Protein AF-A0A7V6PY93-F1 (afdb_monomer_lite)

Radius of gyration: 34.02 Å; chains: 1; bounding box: 95×80×94 Å

Secondary structure (DSSP, 8-state):
------HHHHHHHHHHHHHHHHHHHHHHHHHHHHHHHHTS-HHHHHTT--SSS-SS---HHHHHHHHSSHHHHHHHHHHHHHHHHHHHHHHHHHHHHHHHH-S--TTHHHHHHHHHHHHH----HHHHHHHHHHTT-TTSTHHHHSTTS--HHHHHHHHHHHHTS-THHHHHHHHTT--HHHHIIIIIHHHTHHHHHHHHHHHHHHHHT--HHHHHH---GGG--HHHHHHHHHHHHHHHHHHHHTT--THHHHHHHTSSS-TT-S-EEEEEHHHHHHHTPPPPSBHHHHHHHHHHHHHTT--S--EEESS-TTHHHHHHTT--SSEEEETTTTEEEEGGGSHHHHHHHHHHHHHHHTT-B-TTGGG--HHHHHHHHHTT--SEEEE-TT-HHHHHHHHHHH-TT--EEE-SS--BS-TTSPP---TT--EEEEE----TT--HHHHHHHHHHHHHHTSHHHHHHHHH-SBTTTEEEETTEEEE-TTSB-TT-TTS-SB------EETTEE-EEEEE-S--------S-------------

Foldseek 3Di:
DPPDPDPVSVVVVVVVVVVVVVVCCVVVQVVLQVVQLQQEDPVCVVVVVGGNHHHHGDCVSVCVQVVFPQQVLQAVLLVCLLVVLLVLLLVVLLVLLQLLLDPPNPPSVVVLCVLVVCVPDPPDDVVLLVVCVVVVNFQHSCLLRVVPSYHSVLSVQSNVVNNPDDPVQVVVVVVVVDDPVRCSPPPVVVVCVVSSVVSSVVSSVVSSQDQPSCVRRHDDSSSHHNNVVVCVQVVLVVVQVVCVVVVNPNLLSLLSNVPDGDPDDKKWKKFQPVLCVVQVHADDQELVSVVVVLVSSVVVVVAQAEEAEQPDGLQLLQLQLQAGCAWAQFPVVRFIDGRCPDPSVVVSVVSVVVCQVSSNHDVCRVVDDNVNVLVCVLVVRYGMYIDIRSPPVVVVVSCVVRPVPGRMDIHPHRYHNDPPDDRGDGSFDWDKDKDDDDDPPDDPVVVVVVVVLVVCCSDPQVRCCRPQNDAVPQFHQDPNATAGDPVFADPPDPVRRDGDDDDFDDDPPDGTDIDIDGSDDDDDDPPDDDDDDDDDDDDDD

Structure (mmCIF, N/CA/C/O backbone):
data_AF-A0A7V6PY93-F1
#
_entry.id   AF-A0A7V6PY93-F1
#
loop_
_atom_site.group_PDB
_atom_site.id
_atom_site.type_symbol
_atom_site.label_atom_id
_atom_site.label_alt_id
_atom_site.label_comp_id
_atom_site.label_asym_id
_atom_site.label_entity_id
_atom_site.label_seq_id
_atom_site.pdbx_PDB_ins_code
_atom_site.Cartn_x
_atom_site.Cartn_y
_atom_site.Cartn_z
_atom_site.occupancy
_atom_site.B_iso_or_equiv
_atom_site.auth_seq_id
_atom_site.auth_comp_id
_atom_site.auth_asym_id
_atom_site.auth_atom_id
_atom_site.pdbx_PDB_model_num
ATOM 1 N N . MET A 1 1 ? -24.677 34.183 20.503 1.00 45.94 1 MET A N 1
ATOM 2 C CA . MET A 1 1 ? -23.270 34.637 20.539 1.00 45.94 1 MET A CA 1
ATOM 3 C C . MET A 1 1 ? -23.256 36.148 20.402 1.00 45.94 1 MET A C 1
ATOM 5 O O . MET A 1 1 ? -23.600 36.647 19.339 1.00 45.94 1 MET A O 1
ATOM 9 N N . VAL A 1 2 ? -22.937 36.872 21.474 1.00 51.78 2 VAL A N 1
ATOM 10 C CA . VAL A 1 2 ? -22.655 38.314 21.397 1.00 51.78 2 VAL A CA 1
ATOM 11 C C . VAL A 1 2 ? -21.281 38.440 20.738 1.00 51.78 2 VAL A C 1
ATOM 13 O O . VAL A 1 2 ? -20.317 37.895 21.267 1.00 51.78 2 VAL A O 1
ATOM 16 N N . LYS A 1 3 ? -21.191 39.050 19.550 1.00 62.50 3 LYS A N 1
ATOM 17 C CA . LYS A 1 3 ? -19.891 39.337 18.926 1.00 62.50 3 LYS A CA 1
ATOM 18 C C . LYS A 1 3 ? -19.260 40.482 19.707 1.00 62.50 3 LYS A C 1
ATOM 20 O O . LYS A 1 3 ? -19.774 41.596 19.660 1.00 62.50 3 LYS A O 1
ATOM 25 N N . ASP A 1 4 ? -18.190 40.196 20.436 1.00 71.88 4 ASP A N 1
ATOM 26 C CA . ASP A 1 4 ? -17.356 41.240 21.017 1.00 71.88 4 ASP A CA 1
ATOM 27 C C . ASP A 1 4 ? -16.730 42.044 19.865 1.00 71.88 4 ASP A C 1
ATOM 29 O O . ASP A 1 4 ? -16.064 41.499 18.988 1.00 71.88 4 ASP A O 1
ATOM 33 N N . THR A 1 5 ? -17.031 43.340 19.797 1.00 77.44 5 THR A N 1
ATOM 34 C CA . THR A 1 5 ? -16.549 44.231 18.731 1.00 77.44 5 THR A CA 1
ATOM 35 C C . THR A 1 5 ? -15.319 45.036 19.145 1.00 77.44 5 THR A C 1
ATOM 37 O O . THR A 1 5 ? -14.943 45.971 18.429 1.00 77.44 5 THR A O 1
ATOM 40 N N . SER A 1 6 ? -14.706 44.713 20.290 1.00 87.44 6 SER A N 1
ATOM 41 C CA . SER A 1 6 ? -13.503 45.384 20.778 1.00 87.44 6 SER A CA 1
ATOM 42 C C . SER A 1 6 ? -12.348 45.297 19.769 1.00 87.44 6 SER A C 1
ATOM 44 O O . SER A 1 6 ? -12.213 44.339 19.005 1.00 87.44 6 SER A O 1
ATOM 46 N N . LEU A 1 7 ? -11.489 46.325 19.749 1.00 83.88 7 LEU A N 1
ATOM 47 C CA . LEU A 1 7 ? -10.311 46.363 18.872 1.00 83.88 7 LEU A CA 1
ATOM 48 C C . LEU A 1 7 ? -9.374 45.171 19.142 1.00 83.88 7 LEU A C 1
ATOM 50 O O . LEU A 1 7 ? -8.822 44.600 18.208 1.00 83.88 7 LEU A O 1
ATOM 54 N N . SER A 1 8 ? -9.272 44.762 20.412 1.00 85.94 8 SER A N 1
ATOM 55 C CA . SER A 1 8 ? -8.536 43.570 20.845 1.00 85.94 8 SER A CA 1
ATOM 56 C C . SER A 1 8 ? -9.102 42.290 20.219 1.00 85.94 8 SER A C 1
ATOM 58 O O . SER A 1 8 ? -8.346 41.525 19.623 1.00 85.94 8 SER A O 1
ATOM 60 N N . SER A 1 9 ? -10.431 42.099 20.252 1.00 89.25 9 SER A N 1
ATOM 61 C CA . SER A 1 9 ? -11.083 40.944 19.616 1.00 89.25 9 SER A CA 1
ATOM 62 C C . SER A 1 9 ? -10.816 40.901 18.113 1.00 89.25 9 SER A C 1
ATOM 64 O O . SER A 1 9 ? -10.499 39.847 17.579 1.00 89.25 9 SER A O 1
ATOM 66 N N . LYS A 1 10 ? -10.866 42.049 17.423 1.00 88.88 10 LYS A N 1
ATOM 67 C CA . LYS A 1 10 ? -10.589 42.113 15.978 1.00 88.88 10 LYS A CA 1
ATOM 68 C C . LYS A 1 10 ? -9.137 41.769 15.640 1.00 88.88 10 LYS A C 1
ATOM 70 O O . LYS A 1 10 ? -8.898 41.083 14.653 1.00 88.88 10 LYS A O 1
ATOM 75 N N . ILE A 1 11 ? -8.173 42.240 16.435 1.00 91.94 11 ILE A N 1
ATOM 76 C CA . ILE A 1 11 ? -6.748 41.919 16.244 1.00 91.94 11 ILE A CA 1
ATOM 77 C C . ILE A 1 11 ? -6.501 40.426 16.483 1.00 91.94 11 ILE A C 1
ATOM 79 O O . ILE A 1 11 ? -5.803 39.791 15.693 1.00 91.94 11 ILE A O 1
ATOM 83 N N . LEU A 1 12 ? -7.100 39.860 17.535 1.00 93.69 12 LEU A N 1
ATOM 84 C CA . LEU A 1 12 ? -7.006 38.435 17.834 1.00 93.69 12 LEU A CA 1
ATOM 85 C C . LEU A 1 12 ? -7.638 37.586 16.726 1.00 93.69 12 LEU A C 1
ATOM 87 O O . LEU A 1 12 ? -7.011 36.636 16.268 1.00 93.69 12 LEU A O 1
ATOM 91 N N . ASP A 1 13 ? -8.818 37.965 16.234 1.00 93.00 13 ASP A N 1
ATOM 92 C CA . ASP A 1 13 ? -9.470 37.296 15.107 1.00 93.00 13 ASP A CA 1
ATOM 93 C C . ASP A 1 13 ? -8.585 37.332 13.855 1.00 93.00 13 ASP A C 1
ATOM 95 O O . ASP A 1 13 ? -8.360 36.297 13.233 1.00 93.00 13 ASP A O 1
ATOM 99 N N . ILE A 1 14 ? -8.023 38.496 13.501 1.00 94.94 14 ILE A N 1
ATOM 100 C CA . ILE A 1 14 ? -7.100 38.625 12.360 1.00 94.94 14 ILE A CA 1
ATOM 101 C C . ILE A 1 14 ? -5.890 37.706 12.539 1.00 94.94 14 ILE A C 1
ATOM 103 O O . ILE A 1 14 ? -5.515 37.009 11.596 1.00 94.94 14 ILE A O 1
ATOM 107 N N . PHE A 1 15 ? -5.294 37.667 13.732 1.00 96.25 15 PHE A N 1
ATOM 108 C CA . PHE A 1 15 ? -4.162 36.791 14.022 1.00 96.25 15 PHE A CA 1
ATOM 109 C C . PHE A 1 15 ? -4.535 35.307 13.886 1.00 96.25 15 PHE A C 1
ATOM 111 O O . PHE A 1 15 ? -3.805 34.549 13.243 1.00 96.25 15 PHE A O 1
ATOM 118 N N . VAL A 1 16 ? -5.685 34.894 14.428 1.00 96.31 16 VAL A N 1
ATOM 119 C CA . VAL A 1 16 ? -6.188 33.515 14.337 1.00 96.31 16 VAL A CA 1
ATOM 120 C C . VAL A 1 16 ? -6.474 33.139 12.885 1.00 96.31 16 VAL A C 1
ATOM 122 O O . VAL A 1 16 ? -5.961 32.126 12.417 1.00 96.31 16 VAL A O 1
ATOM 125 N N . TYR A 1 17 ? -7.218 33.958 12.137 1.00 96.56 17 TYR A N 1
ATOM 126 C CA . TYR A 1 17 ? -7.519 33.682 10.729 1.00 96.56 17 TYR A CA 1
ATOM 127 C C . TYR A 1 17 ? -6.259 33.652 9.865 1.00 96.56 17 TYR A C 1
ATOM 129 O O . TYR A 1 17 ? -6.126 32.770 9.021 1.00 96.56 17 TYR A O 1
ATOM 137 N N . THR A 1 18 ? -5.308 34.560 10.100 1.00 96.94 18 THR A N 1
ATOM 138 C CA . THR A 1 18 ? -4.026 34.566 9.381 1.00 96.94 18 THR A CA 1
ATOM 139 C C . THR A 1 18 ? -3.229 33.300 9.685 1.00 96.94 18 THR A C 1
ATOM 141 O O . THR A 1 18 ? -2.736 32.650 8.767 1.00 96.94 18 THR A O 1
ATOM 144 N N . SER A 1 19 ? -3.162 32.892 10.954 1.00 96.69 19 SER A N 1
ATOM 145 C CA . SER A 1 19 ? -2.477 31.660 11.361 1.00 96.69 19 SER A CA 1
ATOM 146 C C . SER A 1 19 ? -3.126 30.420 10.740 1.00 96.69 19 SER A C 1
ATOM 148 O O . SER A 1 19 ? -2.428 29.560 10.209 1.00 96.69 19 SER A O 1
ATOM 150 N N . LEU A 1 20 ? -4.461 30.347 10.735 1.00 97.12 20 LEU A N 1
ATOM 151 C CA . LEU A 1 20 ? -5.207 29.258 10.098 1.00 97.12 20 LEU A CA 1
ATOM 152 C C . LEU A 1 20 ? -4.990 29.220 8.579 1.00 97.12 20 LEU A C 1
ATOM 154 O O . LEU A 1 20 ? -4.827 28.135 8.026 1.00 97.12 20 LEU A O 1
ATOM 158 N N . LEU A 1 21 ? -4.936 30.375 7.908 1.00 96.75 21 LEU A N 1
ATOM 159 C CA . LEU A 1 21 ? -4.633 30.462 6.474 1.00 96.75 21 LEU A CA 1
ATOM 160 C C . LEU A 1 21 ? -3.207 30.005 6.155 1.00 96.75 21 LEU A C 1
ATOM 162 O O . LEU A 1 21 ? -3.002 29.311 5.163 1.00 96.75 21 LEU A O 1
ATOM 166 N N . ILE A 1 22 ? -2.232 30.347 7.000 1.00 97.00 22 ILE A N 1
ATOM 167 C CA . ILE A 1 22 ? -0.847 29.884 6.844 1.00 97.00 22 ILE A CA 1
ATOM 168 C C . ILE A 1 22 ? -0.775 28.363 7.016 1.00 97.00 22 ILE A C 1
ATOM 170 O O . ILE A 1 22 ? -0.180 27.684 6.183 1.00 97.00 22 ILE A O 1
ATOM 174 N N . ILE A 1 23 ? -1.418 27.812 8.049 1.00 96.81 23 ILE A N 1
ATOM 175 C CA . ILE A 1 23 ? -1.474 26.358 8.273 1.00 96.81 23 ILE A CA 1
ATOM 176 C C . ILE A 1 23 ? -2.154 25.656 7.089 1.00 96.81 23 ILE A C 1
ATOM 178 O O . ILE A 1 23 ? -1.665 24.631 6.608 1.00 96.81 23 ILE A O 1
ATOM 182 N N . LEU A 1 24 ? -3.249 26.221 6.575 1.00 96.06 24 LEU A N 1
ATOM 183 C CA . LEU A 1 24 ? -3.924 25.712 5.385 1.00 96.06 24 LEU A CA 1
ATOM 184 C C . LEU A 1 24 ? -2.994 25.726 4.166 1.00 96.06 24 LEU A C 1
ATOM 186 O O . LEU A 1 24 ? -2.913 24.732 3.456 1.00 96.06 24 LEU A O 1
ATOM 190 N N . ALA A 1 25 ? -2.257 26.813 3.936 1.00 94.38 25 ALA A N 1
ATOM 191 C CA . ALA A 1 25 ? -1.316 26.895 2.824 1.00 94.38 25 ALA A CA 1
ATOM 192 C C . ALA A 1 25 ? -0.202 25.841 2.945 1.00 94.38 25 ALA A C 1
ATOM 194 O O . ALA A 1 25 ? 0.047 25.103 1.996 1.00 94.38 25 ALA A O 1
ATOM 195 N N . ILE A 1 26 ? 0.421 25.708 4.120 1.00 95.12 26 ILE A N 1
ATOM 196 C CA . ILE A 1 26 ? 1.507 24.740 4.355 1.00 95.12 26 ILE A CA 1
ATOM 197 C C . ILE A 1 26 ? 1.035 23.296 4.130 1.00 95.12 26 ILE A C 1
ATOM 199 O O . ILE A 1 26 ? 1.791 22.476 3.616 1.00 95.12 26 ILE A O 1
ATOM 203 N N . THR A 1 27 ? -0.210 22.982 4.490 1.00 93.75 27 THR A N 1
ATOM 204 C CA . THR A 1 27 ? -0.775 21.632 4.332 1.00 93.75 27 THR A CA 1
ATOM 205 C C . THR A 1 27 ? -1.294 21.357 2.921 1.00 93.75 27 THR A C 1
ATOM 207 O O . THR A 1 27 ? -1.172 20.235 2.435 1.00 93.75 27 THR A O 1
ATOM 210 N N . LEU A 1 28 ? -1.845 22.363 2.237 1.00 93.44 28 LEU A N 1
ATOM 211 C CA . LEU A 1 28 ? -2.463 22.201 0.921 1.00 93.44 28 LEU A CA 1
ATOM 212 C C . LEU A 1 28 ? -1.450 22.262 -0.229 1.00 93.44 28 LEU A C 1
ATOM 214 O O . LEU A 1 28 ? -1.612 21.551 -1.220 1.00 93.44 28 LEU A O 1
ATOM 218 N N . LEU A 1 29 ? -0.402 23.085 -0.116 1.00 91.50 29 LEU A N 1
ATOM 219 C CA . LEU A 1 29 ? 0.577 23.281 -1.192 1.00 91.50 29 LEU A CA 1
ATOM 220 C C . LEU A 1 29 ? 1.294 21.985 -1.620 1.00 91.50 29 LEU A C 1
ATOM 222 O O . LEU A 1 29 ? 1.376 21.755 -2.828 1.00 91.50 29 LEU A O 1
ATOM 226 N N . PRO A 1 30 ? 1.749 21.098 -0.709 1.00 90.81 30 PRO A N 1
ATOM 227 C CA . PRO A 1 30 ? 2.330 19.814 -1.105 1.00 90.81 30 PRO A CA 1
ATOM 228 C C . PRO A 1 30 ? 1.336 18.926 -1.864 1.00 90.81 30 PRO A C 1
ATOM 230 O O . PRO A 1 30 ? 1.702 18.287 -2.845 1.00 90.81 30 PRO A O 1
ATOM 233 N N . ILE A 1 31 ? 0.059 18.931 -1.466 1.00 91.44 31 ILE A N 1
ATOM 234 C CA . ILE A 1 31 ? -0.995 18.150 -2.132 1.00 91.44 31 ILE A CA 1
ATOM 235 C C . ILE A 1 31 ? -1.230 18.677 -3.553 1.00 91.44 31 ILE A C 1
ATOM 237 O O . ILE A 1 31 ? -1.321 17.897 -4.500 1.00 91.44 31 ILE A O 1
ATOM 241 N N . LEU A 1 32 ? -1.285 20.003 -3.721 1.00 91.88 32 LEU A N 1
ATOM 242 C CA . LEU A 1 32 ? -1.412 20.641 -5.035 1.00 91.88 32 LEU A CA 1
ATOM 243 C C . LEU A 1 32 ? -0.213 20.345 -5.941 1.00 91.88 32 LEU A C 1
ATOM 245 O O . LEU A 1 32 ? -0.394 20.136 -7.141 1.00 91.88 32 LEU A O 1
ATOM 249 N N . ASN A 1 33 ? 0.997 20.298 -5.382 1.00 90.19 33 ASN A N 1
ATOM 250 C CA . ASN A 1 33 ? 2.201 19.948 -6.126 1.00 90.19 33 ASN A CA 1
ATOM 251 C C . ASN A 1 33 ? 2.159 18.491 -6.612 1.00 90.19 33 ASN A C 1
ATOM 253 O O . ASN A 1 33 ? 2.336 18.258 -7.804 1.00 90.19 33 ASN A O 1
ATOM 257 N N . VAL A 1 34 ? 1.810 17.533 -5.746 1.00 88.94 34 VAL A N 1
ATOM 258 C CA . VAL A 1 34 ? 1.653 16.120 -6.141 1.00 88.94 34 VAL A CA 1
ATOM 259 C C . VAL A 1 34 ? 0.584 15.961 -7.227 1.00 88.94 34 VAL A C 1
ATOM 261 O O . VAL A 1 34 ? 0.808 15.267 -8.219 1.00 88.94 34 VAL A O 1
ATOM 264 N N . MET A 1 35 ? -0.554 16.654 -7.104 1.00 90.38 35 MET A N 1
ATOM 265 C CA . MET A 1 35 ? -1.579 16.652 -8.154 1.00 90.38 35 MET A CA 1
ATOM 266 C C . MET A 1 35 ? -1.061 17.255 -9.466 1.00 90.38 35 MET A C 1
ATOM 268 O O . MET A 1 35 ? -1.315 16.704 -10.535 1.00 90.38 35 MET A O 1
ATOM 272 N N . SER A 1 36 ? -0.297 18.345 -9.400 1.00 90.44 36 SER A N 1
ATOM 273 C CA . SER A 1 36 ? 0.290 18.978 -10.587 1.00 90.44 36 SER A CA 1
ATOM 274 C C . SER A 1 36 ? 1.295 18.062 -11.279 1.00 90.44 36 SER A C 1
ATOM 276 O O . SER A 1 36 ? 1.247 17.936 -12.500 1.00 90.44 36 SER A O 1
ATOM 278 N N . ILE A 1 37 ? 2.151 17.374 -10.518 1.00 86.25 37 ILE A N 1
ATOM 279 C CA . ILE A 1 37 ? 3.098 16.375 -11.034 1.00 86.25 37 ILE A CA 1
ATOM 280 C C . ILE A 1 37 ? 2.340 15.239 -11.720 1.00 86.25 37 ILE A C 1
ATOM 282 O O . ILE A 1 37 ? 2.648 14.906 -12.859 1.00 86.25 37 ILE A O 1
ATOM 286 N N . SER A 1 38 ? 1.291 14.713 -11.081 1.00 87.44 38 SER A N 1
ATOM 287 C CA . SER A 1 38 ? 0.514 13.588 -11.619 1.00 87.44 38 SER A CA 1
ATOM 288 C C . SER A 1 38 ? -0.183 13.874 -12.958 1.00 87.44 38 SER A C 1
ATOM 290 O O . SER A 1 38 ? -0.476 12.944 -13.702 1.00 87.44 38 SER A O 1
ATOM 292 N N . LEU A 1 39 ? -0.475 15.147 -13.249 1.00 89.00 39 LEU A N 1
ATOM 293 C CA . LEU A 1 39 ? -1.170 15.601 -14.460 1.00 89.00 39 LEU A CA 1
ATOM 294 C C . LEU A 1 39 ? -0.223 16.199 -15.507 1.00 89.00 39 LEU A C 1
ATOM 296 O O . LEU A 1 39 ? -0.684 16.634 -16.560 1.00 89.00 39 LEU A O 1
ATOM 300 N N . SER A 1 40 ? 1.073 16.288 -15.218 1.00 86.00 40 SER A N 1
ATOM 301 C CA . SER A 1 40 ? 2.060 16.887 -16.118 1.00 86.00 40 SER A CA 1
ATOM 302 C C . SER A 1 40 ? 2.702 15.848 -17.029 1.00 86.00 40 SER A C 1
ATOM 304 O O . SER A 1 40 ? 2.742 14.658 -16.725 1.00 86.00 40 SER A O 1
ATOM 306 N N . SER A 1 41 ? 3.245 16.306 -18.154 1.00 78.12 41 SER A N 1
ATOM 307 C CA . SER A 1 41 ? 4.019 15.459 -19.063 1.00 78.12 41 SER A CA 1
ATOM 308 C C . SER A 1 41 ? 5.312 14.967 -18.401 1.00 78.12 41 SER A C 1
ATOM 310 O O . SER A 1 41 ? 5.961 15.723 -17.672 1.00 78.12 41 SER A O 1
ATOM 312 N N . SER A 1 42 ? 5.734 13.734 -18.705 1.00 70.81 42 SER A N 1
ATOM 313 C CA . SER A 1 42 ? 6.961 13.131 -18.156 1.00 70.81 42 SER A CA 1
ATOM 314 C C . SER A 1 42 ? 8.191 14.018 -18.376 1.00 70.81 42 SER A C 1
ATOM 316 O O . SER A 1 42 ? 9.004 14.193 -17.472 1.00 70.81 42 SER A O 1
ATOM 318 N N . LYS A 1 43 ? 8.267 14.680 -19.539 1.00 66.50 43 LYS A N 1
ATOM 319 C CA . LYS A 1 43 ? 9.317 15.649 -19.880 1.00 66.50 43 LYS A CA 1
ATOM 320 C C . LYS A 1 43 ? 9.344 16.844 -18.918 1.00 66.50 43 LYS A C 1
ATOM 322 O O . LYS A 1 43 ? 10.408 17.223 -18.438 1.00 66.50 43 LYS A O 1
ATOM 327 N N . ALA A 1 44 ? 8.189 17.432 -18.606 1.00 66.75 44 ALA A N 1
ATOM 328 C CA . ALA A 1 44 ? 8.110 18.583 -17.705 1.00 66.75 44 ALA A CA 1
ATOM 329 C C . ALA A 1 44 ? 8.440 18.219 -16.248 1.00 66.75 44 ALA A C 1
ATOM 331 O O . ALA A 1 44 ? 9.064 19.017 -15.544 1.00 66.75 44 ALA A O 1
ATOM 332 N N . VAL A 1 45 ? 8.046 17.019 -15.806 1.00 72.50 45 VAL A N 1
ATOM 333 C CA . VAL A 1 45 ? 8.401 16.488 -14.480 1.00 72.50 45 VAL A CA 1
ATOM 334 C C . VAL A 1 45 ? 9.911 16.260 -14.388 1.00 72.50 45 VAL A C 1
ATOM 336 O O . VAL A 1 45 ? 10.535 16.719 -13.436 1.00 72.50 45 VAL A O 1
ATOM 339 N N . PHE A 1 46 ? 10.513 15.648 -15.412 1.00 65.62 46 PHE A N 1
ATOM 340 C CA . PHE A 1 46 ? 11.950 15.372 -15.465 1.00 65.62 46 PHE A CA 1
ATOM 341 C C . PHE A 1 46 ? 12.810 16.643 -15.403 1.00 65.62 46 PHE A C 1
ATOM 343 O O . PHE A 1 46 ? 13.769 16.713 -14.640 1.00 65.62 46 PHE A O 1
ATOM 350 N N . TYR A 1 47 ? 12.437 17.694 -16.142 1.00 71.25 47 TYR A N 1
ATOM 351 C CA . TYR A 1 47 ? 13.137 18.986 -16.093 1.00 71.25 47 TYR A CA 1
ATOM 352 C C . TYR A 1 47 ? 12.780 19.848 -14.870 1.00 71.25 47 TYR A C 1
ATOM 354 O O . TYR A 1 47 ? 13.170 21.016 -14.818 1.00 71.25 47 TYR A O 1
ATOM 362 N N . ASN A 1 48 ? 12.035 19.308 -13.899 1.00 74.06 48 ASN A N 1
ATOM 363 C CA . ASN A 1 48 ? 11.595 20.010 -12.693 1.00 74.06 48 ASN A CA 1
ATOM 364 C C . ASN A 1 48 ? 10.871 21.342 -12.995 1.00 74.06 48 ASN A C 1
ATOM 366 O O . ASN A 1 48 ? 11.025 22.339 -12.291 1.00 74.06 48 ASN A O 1
ATOM 370 N N . GLN A 1 49 ? 10.097 21.371 -14.083 1.00 77.31 49 GLN A N 1
ATOM 371 C CA . GLN A 1 49 ? 9.353 22.556 -14.531 1.00 77.31 49 GLN A CA 1
ATOM 372 C C . GLN A 1 49 ? 7.972 22.663 -13.867 1.00 77.31 49 GLN A C 1
ATOM 374 O O . GLN A 1 49 ? 7.295 23.685 -13.989 1.00 77.31 49 GLN A O 1
ATOM 379 N N . VAL A 1 50 ? 7.543 21.613 -13.163 1.00 82.94 50 VAL A N 1
ATOM 380 C CA . VAL A 1 50 ? 6.234 21.528 -12.512 1.00 82.94 50 VAL A CA 1
ATOM 381 C C . VAL A 1 50 ? 6.310 22.108 -11.103 1.00 82.94 50 VAL A C 1
ATOM 383 O O . VAL A 1 50 ? 7.099 21.666 -10.275 1.00 82.94 50 VAL A O 1
ATOM 386 N N . THR A 1 51 ? 5.453 23.088 -10.814 1.00 84.06 51 THR A N 1
ATOM 387 C CA . THR A 1 51 ? 5.332 23.696 -9.479 1.00 84.06 51 THR A CA 1
ATOM 388 C C . THR A 1 51 ? 3.939 23.439 -8.904 1.00 84.06 51 THR A C 1
ATOM 390 O O . THR A 1 51 ? 3.655 22.334 -8.450 1.00 84.06 51 THR A O 1
ATOM 393 N N . PHE A 1 52 ? 3.045 24.426 -8.935 1.00 84.06 52 PHE A N 1
ATOM 394 C CA . PHE A 1 52 ? 1.683 24.331 -8.386 1.00 84.06 52 PHE A CA 1
ATOM 395 C C . PHE A 1 52 ? 0.601 24.179 -9.458 1.00 84.06 52 PHE A C 1
ATOM 397 O O . PHE A 1 52 ? -0.581 24.101 -9.130 1.00 84.06 52 PHE A O 1
ATOM 404 N N . TYR A 1 53 ? 0.998 24.191 -10.728 1.00 87.56 53 TYR A N 1
ATOM 405 C CA . TYR A 1 53 ? 0.123 23.984 -11.871 1.00 87.56 53 TYR A CA 1
ATOM 406 C C . TYR A 1 53 ? 0.750 22.951 -12.813 1.00 87.56 53 TYR A C 1
ATOM 408 O O . TYR A 1 53 ? 1.980 22.888 -12.918 1.00 87.56 53 TYR A O 1
ATOM 416 N N . PRO A 1 54 ? -0.073 22.132 -13.488 1.00 87.06 54 PRO A N 1
ATOM 417 C CA . PRO A 1 54 ? 0.428 21.117 -14.397 1.00 87.06 54 PRO A CA 1
ATOM 418 C C . PRO A 1 54 ? 1.007 21.741 -15.672 1.00 87.06 54 PRO A C 1
ATOM 420 O O . PRO A 1 54 ? 0.464 22.712 -16.205 1.00 87.06 54 PRO A O 1
ATOM 423 N N . VAL A 1 55 ? 2.090 21.154 -16.183 1.00 84.19 55 VAL A N 1
ATOM 424 C CA . VAL A 1 55 ? 2.775 21.584 -17.410 1.00 84.19 55 VAL A CA 1
ATOM 425 C C . VAL A 1 55 ? 2.713 20.460 -18.443 1.00 84.19 55 VAL A C 1
ATOM 427 O O . VAL A 1 55 ? 3.255 19.371 -18.244 1.00 84.19 55 VAL A O 1
ATOM 430 N N . GLY A 1 56 ? 2.031 20.731 -19.560 1.00 82.25 56 GLY A N 1
ATOM 431 C CA . GLY A 1 56 ? 1.755 19.736 -20.598 1.00 82.25 56 GLY A CA 1
ATOM 432 C C . GLY A 1 56 ? 0.806 18.654 -20.089 1.00 82.25 56 GLY A C 1
ATOM 433 O O . GLY A 1 56 ? 1.254 17.554 -19.788 1.00 82.25 56 GLY A O 1
ATOM 434 N N . LEU A 1 57 ? -0.483 18.990 -19.954 1.00 86.56 57 LEU A N 1
ATOM 435 C CA . LEU A 1 57 ? -1.509 18.094 -19.409 1.00 86.56 57 LEU A CA 1
ATOM 436 C C . LEU A 1 57 ? -1.446 16.702 -20.051 1.00 86.56 57 LEU A C 1
ATOM 438 O O . LEU A 1 57 ? -1.673 16.567 -21.253 1.00 86.56 57 LEU A O 1
ATOM 442 N N . ASN A 1 58 ? -1.172 15.682 -19.238 1.00 82.75 58 ASN A N 1
ATOM 443 C CA . ASN A 1 58 ? -1.103 14.293 -19.664 1.00 82.75 58 ASN A CA 1
ATOM 444 C C . ASN A 1 58 ? -1.901 13.393 -18.703 1.00 82.75 58 ASN A C 1
ATOM 446 O O . ASN A 1 58 ? -1.753 13.466 -17.486 1.00 82.75 58 ASN A O 1
ATOM 450 N N . PHE A 1 59 ? -2.746 12.526 -19.263 1.00 85.75 59 PHE A N 1
ATOM 451 C CA . PHE A 1 59 ? -3.530 11.524 -18.529 1.00 85.75 59 PHE A CA 1
ATOM 452 C C . PHE A 1 59 ? -3.017 10.093 -18.740 1.00 85.75 59 PHE A C 1
ATOM 454 O O . PHE A 1 59 ? -3.591 9.133 -18.226 1.00 85.75 59 PHE A O 1
ATOM 461 N N . GLU A 1 60 ? -1.936 9.929 -19.493 1.00 78.12 60 GLU A N 1
ATOM 462 C CA . GLU A 1 60 ? -1.338 8.639 -19.812 1.00 78.12 60 GLU A CA 1
ATOM 463 C C . GLU A 1 60 ? -0.832 7.911 -18.566 1.00 78.12 60 GLU A C 1
ATOM 465 O O . GLU A 1 60 ? -1.082 6.719 -18.428 1.00 78.12 60 GLU A O 1
ATOM 470 N N . ALA A 1 61 ? -0.258 8.627 -17.592 1.00 76.38 61 ALA A N 1
ATOM 471 C CA . ALA A 1 61 ? 0.133 8.049 -16.304 1.00 76.38 61 ALA A CA 1
ATOM 472 C C . ALA A 1 61 ? -1.052 7.359 -15.600 1.00 76.38 61 ALA A C 1
ATOM 474 O O . ALA A 1 61 ? -0.938 6.226 -15.133 1.00 76.38 61 ALA A O 1
ATOM 475 N N . TYR A 1 62 ? -2.228 7.994 -15.604 1.00 83.50 62 TYR A N 1
ATOM 476 C CA . TYR A 1 62 ? -3.453 7.409 -15.059 1.00 83.50 62 TYR A CA 1
ATOM 477 C C . TYR A 1 62 ? -3.923 6.203 -15.875 1.00 83.50 62 TYR A C 1
ATOM 479 O O . TYR A 1 62 ? -4.296 5.181 -15.299 1.00 83.50 62 TYR A O 1
ATOM 487 N N . LYS A 1 63 ? -3.877 6.289 -17.210 1.00 80.69 63 LYS A N 1
ATOM 488 C CA . LYS A 1 63 ? -4.228 5.169 -18.094 1.00 80.69 63 LYS A CA 1
ATOM 489 C C . LYS A 1 63 ? -3.306 3.967 -17.873 1.00 80.69 63 LYS A C 1
ATOM 491 O O . LYS A 1 63 ? -3.797 2.845 -17.846 1.00 80.69 63 LYS A O 1
ATOM 496 N N . ASN A 1 64 ? -2.015 4.191 -17.650 1.00 76.12 64 ASN A N 1
ATOM 497 C CA . AS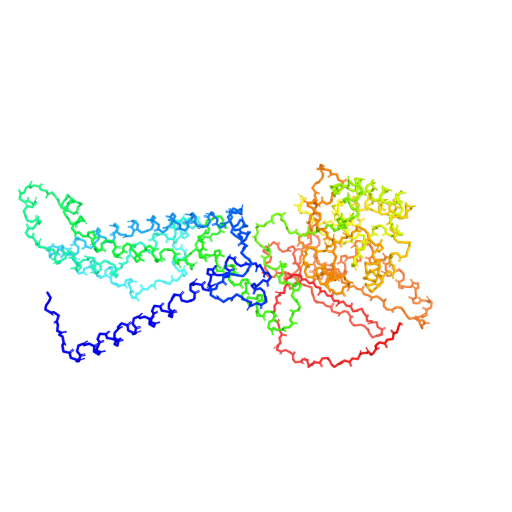N A 1 64 ? -1.031 3.137 -17.409 1.00 76.12 64 ASN A CA 1
ATOM 498 C C . ASN A 1 64 ? -1.236 2.491 -16.032 1.00 76.12 64 ASN A C 1
ATOM 500 O O . ASN A 1 64 ? -1.310 1.267 -15.923 1.00 76.12 64 ASN A O 1
ATOM 504 N N . ILE A 1 65 ? -1.439 3.305 -14.991 1.00 79.81 65 ILE A N 1
ATOM 505 C CA . ILE A 1 65 ? -1.682 2.825 -13.623 1.00 79.81 65 ILE A CA 1
ATOM 506 C C . ILE A 1 65 ? -2.987 2.021 -13.531 1.00 79.81 65 ILE A C 1
ATOM 508 O O . ILE A 1 65 ? -3.011 0.950 -12.922 1.00 79.81 65 ILE A O 1
ATOM 512 N N . PHE A 1 66 ? -4.074 2.516 -14.132 1.00 79.88 66 PHE A N 1
ATOM 513 C CA . PHE A 1 66 ? -5.381 1.853 -14.085 1.00 79.88 66 PHE A CA 1
ATOM 514 C C . PHE A 1 66 ? -5.583 0.792 -15.175 1.00 79.88 66 PHE A C 1
ATOM 516 O O . PHE A 1 66 ? -6.470 -0.049 -15.034 1.00 79.88 66 PHE A O 1
ATOM 523 N N . GLY A 1 67 ? -4.776 0.804 -16.238 1.00 77.19 67 GLY A N 1
ATOM 524 C CA . GLY A 1 67 ? -4.768 -0.225 -17.279 1.00 77.19 67 GLY A CA 1
ATOM 525 C C . GLY A 1 67 ? -4.103 -1.525 -16.822 1.00 77.19 67 GLY A C 1
ATOM 526 O O . GLY A 1 67 ? -4.505 -2.610 -17.243 1.00 77.19 67 GLY A O 1
ATOM 527 N N . GLY A 1 68 ? -3.126 -1.434 -15.914 1.00 77.38 68 GLY A N 1
ATOM 528 C CA . GLY A 1 68 ? -2.516 -2.593 -15.267 1.00 77.38 68 GLY A CA 1
ATOM 529 C C . GLY A 1 68 ? -3.457 -3.293 -14.277 1.00 77.38 68 GLY A C 1
ATOM 530 O O . GLY A 1 68 ? -4.359 -2.692 -13.702 1.00 77.38 68 GLY A O 1
ATOM 531 N N . LYS A 1 69 ? -3.229 -4.587 -14.013 1.00 81.25 69 LYS A N 1
ATOM 532 C CA . LYS A 1 69 ? -4.031 -5.358 -13.034 1.00 81.25 69 LYS A CA 1
ATOM 533 C C . LYS A 1 69 ? -3.566 -5.176 -11.582 1.00 81.25 69 LYS A C 1
ATOM 535 O O . LYS A 1 69 ? -4.319 -5.502 -10.666 1.00 81.25 69 LYS A O 1
ATOM 540 N N . THR A 1 70 ? -2.347 -4.683 -11.359 1.00 81.50 70 THR A N 1
ATOM 541 C CA . THR A 1 70 ? -1.705 -4.631 -10.034 1.00 81.50 70 THR A CA 1
ATOM 542 C C . THR A 1 70 ? -2.308 -3.552 -9.136 1.00 81.50 70 THR A C 1
ATOM 544 O O . THR A 1 70 ? -2.817 -3.871 -8.062 1.00 81.50 70 THR A O 1
ATOM 547 N N . VAL A 1 71 ? -2.311 -2.290 -9.578 1.00 87.69 71 VAL A N 1
ATOM 548 C CA . VAL A 1 71 ? -2.781 -1.156 -8.762 1.00 87.69 71 VAL A CA 1
ATOM 549 C C . VAL A 1 71 ? -4.289 -1.212 -8.492 1.00 87.69 71 VAL A C 1
ATOM 551 O O . VAL A 1 71 ? -4.662 -1.117 -7.320 1.00 87.69 71 VAL A O 1
ATOM 554 N N . PRO A 1 72 ? -5.175 -1.456 -9.482 1.00 90.00 72 PRO A N 1
ATOM 555 C CA . PRO A 1 72 ? -6.609 -1.585 -9.217 1.00 90.00 72 PRO A CA 1
ATOM 556 C C . PRO A 1 72 ? -6.933 -2.715 -8.234 1.00 90.00 72 PRO A C 1
ATOM 558 O O . PRO A 1 72 ? -7.765 -2.545 -7.342 1.00 90.00 72 PRO A O 1
ATOM 561 N N . ARG A 1 73 ? -6.243 -3.859 -8.343 1.00 90.56 73 ARG A N 1
ATOM 562 C CA . ARG A 1 73 ? -6.409 -4.977 -7.405 1.00 90.56 73 ARG A CA 1
ATOM 563 C C . ARG A 1 73 ? -5.919 -4.615 -6.005 1.00 90.56 73 ARG A C 1
ATOM 565 O O . ARG A 1 73 ? -6.626 -4.882 -5.040 1.00 90.56 73 ARG A O 1
ATOM 572 N N . ALA A 1 74 ? -4.754 -3.985 -5.879 1.00 92.62 74 ALA A N 1
ATOM 573 C CA . ALA A 1 74 ? -4.217 -3.572 -4.584 1.00 92.62 74 ALA A CA 1
ATOM 574 C C . ALA A 1 74 ? -5.084 -2.498 -3.904 1.00 92.62 74 ALA A C 1
ATOM 576 O O . ALA A 1 74 ? -5.271 -2.520 -2.684 1.00 92.62 74 ALA A O 1
ATOM 577 N N . PHE A 1 75 ? -5.670 -1.594 -4.692 1.00 95.19 75 PHE A N 1
ATOM 578 C CA . PHE A 1 75 ? -6.649 -0.615 -4.227 1.00 95.19 75 PHE A CA 1
ATOM 579 C C . PHE A 1 75 ? -7.935 -1.289 -3.729 1.00 95.19 75 PHE A C 1
ATOM 581 O O . PHE A 1 75 ? -8.431 -0.960 -2.647 1.00 95.19 75 PHE A O 1
ATOM 588 N N . LEU A 1 76 ? -8.442 -2.280 -4.471 1.00 96.00 76 LEU A N 1
ATOM 589 C CA . LEU A 1 76 ? -9.595 -3.078 -4.056 1.00 96.00 76 LEU A CA 1
ATOM 590 C C . LEU A 1 76 ? -9.305 -3.849 -2.761 1.00 96.00 76 LEU A C 1
ATOM 592 O O . LEU A 1 76 ? -10.098 -3.773 -1.826 1.00 96.00 76 LEU A O 1
ATOM 596 N N . ASN A 1 77 ? -8.155 -4.522 -2.669 1.00 96.06 77 ASN A N 1
ATOM 597 C CA . ASN A 1 77 ? -7.719 -5.226 -1.460 1.00 96.06 77 ASN A CA 1
ATOM 598 C C . ASN A 1 77 ? -7.663 -4.275 -0.258 1.00 96.06 77 ASN A C 1
ATOM 600 O O . ASN A 1 77 ? -8.255 -4.566 0.775 1.00 96.06 77 ASN A O 1
ATOM 604 N N . SER A 1 78 ? -7.021 -3.111 -0.408 1.00 97.00 78 SER A N 1
ATOM 605 C CA . SER A 1 78 ? -6.954 -2.088 0.644 1.00 97.00 78 SER A CA 1
ATOM 606 C C . SER A 1 78 ? -8.345 -1.648 1.096 1.00 97.00 78 SER A C 1
ATOM 608 O O . SER A 1 78 ? -8.630 -1.595 2.288 1.00 97.00 78 SER A O 1
ATOM 610 N N . THR A 1 79 ? -9.248 -1.400 0.147 1.00 97.62 79 THR A N 1
ATOM 611 C CA . THR A 1 79 ? -10.629 -1.008 0.448 1.00 97.62 79 THR A CA 1
ATOM 612 C C . THR A 1 79 ? -11.365 -2.104 1.216 1.00 97.62 79 THR A C 1
ATOM 614 O O . THR A 1 79 ? -11.961 -1.828 2.257 1.00 97.62 79 THR A O 1
ATOM 617 N N . ILE A 1 80 ? -11.288 -3.355 0.755 1.00 97.94 80 ILE A N 1
ATOM 618 C CA . ILE A 1 80 ? -11.933 -4.497 1.413 1.00 97.94 80 ILE A CA 1
ATOM 619 C C . ILE A 1 80 ? -11.374 -4.685 2.824 1.00 97.94 80 ILE A C 1
ATOM 621 O O . ILE A 1 80 ? -12.151 -4.812 3.772 1.00 97.94 80 ILE A O 1
ATOM 625 N N . TYR A 1 81 ? -10.051 -4.676 2.985 1.00 97.12 81 TYR A N 1
ATOM 626 C CA . TYR A 1 81 ? -9.402 -4.912 4.274 1.00 97.12 81 TYR A CA 1
ATOM 627 C C . TYR A 1 81 ? -9.710 -3.787 5.261 1.00 97.12 81 TYR A C 1
ATOM 629 O O . TYR A 1 81 ? -10.064 -4.069 6.405 1.00 97.12 81 TYR A O 1
ATOM 637 N N . SER A 1 82 ? -9.661 -2.527 4.821 1.00 97.44 82 SER A N 1
ATOM 638 C CA . SER A 1 82 ? -9.944 -1.377 5.679 1.00 97.44 82 SER A CA 1
ATOM 639 C C . SER A 1 82 ? -11.403 -1.290 6.084 1.00 97.44 82 SER A C 1
ATOM 641 O O . SER A 1 82 ? -11.684 -1.083 7.261 1.00 97.44 82 SER A O 1
ATOM 643 N N . VAL A 1 83 ? -12.346 -1.486 5.160 1.00 97.88 83 VAL A N 1
ATOM 644 C CA . VAL A 1 83 ? -13.779 -1.455 5.490 1.00 97.88 83 VAL A CA 1
ATOM 645 C C . VAL A 1 83 ? -14.139 -2.619 6.411 1.00 97.88 83 VAL A C 1
ATOM 647 O O . VAL A 1 83 ? -14.731 -2.406 7.469 1.00 97.88 83 VAL A O 1
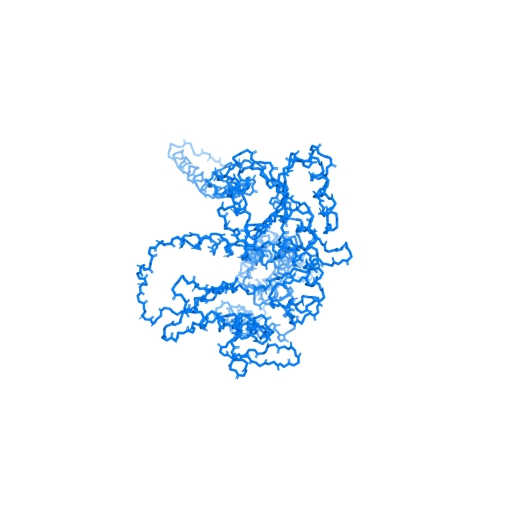ATOM 650 N N . THR A 1 84 ? -13.731 -3.839 6.055 1.00 98.12 84 THR A N 1
ATOM 651 C CA . THR A 1 84 ? -14.037 -5.041 6.846 1.00 98.12 84 THR A CA 1
ATOM 652 C C . THR A 1 84 ? -13.388 -4.965 8.226 1.00 98.12 84 THR A C 1
ATOM 654 O O . THR A 1 84 ? -14.055 -5.197 9.234 1.00 98.12 84 THR A O 1
ATOM 657 N N . GLY A 1 85 ? -12.114 -4.570 8.288 1.00 97.31 85 GLY A N 1
ATOM 658 C CA . GLY A 1 85 ? -11.388 -4.389 9.540 1.00 97.31 85 GLY A CA 1
ATOM 659 C C . GLY A 1 85 ? -12.010 -3.321 10.430 1.00 97.31 85 GLY A C 1
ATOM 660 O O . GLY A 1 85 ? -12.219 -3.564 11.614 1.00 97.31 85 GLY A O 1
ATOM 661 N N . THR A 1 86 ? -12.428 -2.191 9.854 1.00 97.69 86 THR A N 1
ATOM 662 C CA . THR A 1 86 ? -13.105 -1.115 10.593 1.00 97.69 86 THR A CA 1
ATOM 663 C C . THR A 1 86 ? -14.416 -1.582 11.205 1.00 97.69 86 THR A C 1
ATOM 665 O O . THR A 1 86 ? -14.650 -1.360 12.392 1.00 97.69 86 THR A O 1
ATOM 668 N N . VAL A 1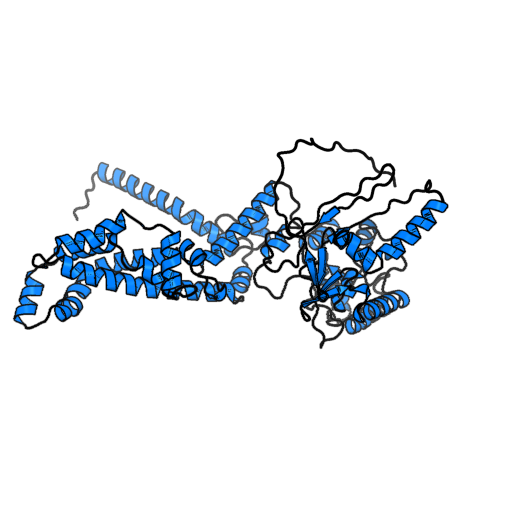 87 ? -15.272 -2.244 10.421 1.00 97.38 87 VAL A N 1
ATOM 669 C CA . VAL A 1 87 ? -16.570 -2.731 10.910 1.00 97.38 87 VAL A CA 1
ATOM 670 C C . VAL A 1 87 ? -16.366 -3.733 12.043 1.00 97.38 87 VAL A C 1
ATOM 672 O O . VAL A 1 87 ? -16.976 -3.588 13.102 1.00 97.38 87 VAL A O 1
ATOM 675 N N . ILE A 1 88 ? -15.474 -4.708 11.853 1.00 97.94 88 ILE A N 1
ATOM 676 C CA . ILE A 1 88 ? -15.170 -5.721 12.870 1.00 97.94 88 ILE A CA 1
ATOM 677 C C . ILE A 1 88 ? -14.585 -5.063 14.120 1.00 97.94 88 ILE A C 1
ATOM 679 O O . ILE A 1 88 ? -15.048 -5.333 15.226 1.00 97.94 88 ILE A O 1
ATOM 683 N N . SER A 1 89 ? -13.618 -4.163 13.956 1.00 97.06 89 SER A N 1
ATOM 684 C CA . SER A 1 89 ? -12.969 -3.477 15.067 1.00 97.06 89 SER A CA 1
ATOM 685 C C . SER A 1 89 ? -13.971 -2.654 15.875 1.00 97.06 89 SER A C 1
ATOM 687 O O . SER A 1 89 ? -14.081 -2.832 17.087 1.00 97.06 89 SER A O 1
ATOM 689 N N . VAL A 1 90 ? -14.765 -1.795 15.233 1.00 97.12 90 VAL A N 1
ATOM 690 C CA . VAL A 1 90 ? -15.747 -0.954 15.932 1.00 97.12 90 VAL A CA 1
ATOM 691 C C . VAL A 1 90 ? -16.780 -1.809 16.661 1.00 97.12 90 VAL A C 1
ATOM 693 O O . VAL A 1 90 ? -17.071 -1.538 17.824 1.00 97.12 90 VAL A O 1
ATOM 696 N N . MET A 1 91 ? -17.297 -2.861 16.021 1.00 96.38 91 MET A N 1
ATOM 697 C CA . MET A 1 91 ? -18.301 -3.735 16.633 1.00 96.38 91 MET A CA 1
ATOM 698 C C . MET A 1 91 ? -17.741 -4.518 17.823 1.00 96.38 91 MET A C 1
ATOM 700 O O . MET A 1 91 ? -18.388 -4.566 18.871 1.00 96.38 91 MET A O 1
ATOM 704 N N . LEU A 1 92 ? -16.537 -5.087 17.708 1.00 97.00 92 LEU A N 1
ATOM 705 C CA . LEU A 1 92 ? -15.897 -5.815 18.806 1.00 97.00 92 LEU A CA 1
ATOM 706 C C . LEU A 1 92 ? -15.573 -4.887 19.978 1.00 97.00 92 LEU A C 1
ATOM 708 O O . LEU A 1 92 ? -15.934 -5.182 21.117 1.00 97.00 92 LEU A O 1
ATOM 712 N N . ASN A 1 93 ? -14.953 -3.737 19.707 1.00 97.12 93 ASN A N 1
ATOM 713 C CA . ASN A 1 93 ? -14.591 -2.791 20.758 1.00 97.12 93 ASN A CA 1
ATOM 714 C C . ASN A 1 93 ? -15.835 -2.207 21.444 1.00 97.12 93 ASN A C 1
ATOM 716 O O . ASN A 1 93 ? -15.848 -2.118 22.669 1.00 97.12 93 ASN A O 1
ATOM 720 N N . ALA A 1 94 ? -16.904 -1.888 20.705 1.00 97.12 94 ALA A N 1
ATOM 721 C CA . ALA A 1 94 ? -18.162 -1.424 21.292 1.00 97.12 94 ALA A CA 1
ATOM 722 C C . ALA A 1 94 ? -18.825 -2.503 22.165 1.00 97.12 94 ALA A C 1
ATOM 724 O O . ALA A 1 94 ? -19.287 -2.205 23.268 1.00 97.12 94 ALA A O 1
ATOM 725 N N . SER A 1 95 ? -18.815 -3.759 21.705 1.00 96.06 95 SER A N 1
ATOM 726 C CA . SER A 1 95 ? -19.386 -4.898 22.438 1.00 96.06 95 SER A CA 1
ATOM 727 C C . SER A 1 95 ? -18.639 -5.194 23.741 1.00 96.06 95 SER A C 1
ATOM 729 O O . SER A 1 95 ? -19.253 -5.639 24.704 1.00 96.06 95 SER A O 1
ATOM 731 N N . ILE A 1 96 ? -17.332 -4.918 23.802 1.00 95.88 96 ILE A N 1
ATOM 732 C CA . ILE A 1 96 ? -16.528 -5.035 25.030 1.00 95.88 96 ILE A CA 1
ATOM 733 C C . ILE A 1 96 ? -16.710 -3.797 25.918 1.00 95.88 96 ILE A C 1
ATOM 735 O O . ILE A 1 96 ? -16.864 -3.905 27.135 1.00 95.88 96 ILE A O 1
ATOM 739 N N . ALA A 1 97 ? -16.711 -2.605 25.323 1.00 96.56 97 ALA A N 1
ATOM 740 C CA . ALA A 1 97 ? -16.794 -1.345 26.049 1.00 96.56 97 ALA A CA 1
ATOM 741 C C . ALA A 1 97 ? -18.132 -1.158 26.780 1.00 96.56 97 ALA A C 1
ATOM 743 O O . ALA A 1 97 ? -18.140 -0.571 27.865 1.00 96.56 97 ALA A O 1
ATOM 744 N N . TYR A 1 98 ? -19.243 -1.659 26.226 1.00 95.75 98 TYR A N 1
ATOM 745 C CA . TYR A 1 98 ? -20.571 -1.486 26.820 1.00 95.75 98 TYR A CA 1
ATOM 746 C C . TYR A 1 98 ? -20.741 -2.217 28.164 1.00 95.75 98 TYR A C 1
ATOM 748 O O . TYR A 1 98 ? -20.974 -1.537 29.161 1.00 95.75 98 TYR A O 1
ATOM 756 N N . PRO A 1 99 ? -20.528 -3.541 28.292 1.00 93.81 99 PRO A N 1
ATOM 757 C CA . PRO A 1 99 ? -20.562 -4.200 29.600 1.00 93.81 99 PRO A CA 1
ATOM 758 C C . PRO A 1 99 ? -19.555 -3.597 30.588 1.00 93.81 99 PRO A C 1
ATOM 760 O O . PRO A 1 99 ? -19.837 -3.465 31.777 1.00 93.81 99 PRO A O 1
ATOM 763 N N . MET A 1 100 ? -18.389 -3.162 30.099 1.00 93.75 100 MET A N 1
ATOM 764 C CA . MET A 1 100 ? -17.357 -2.532 30.926 1.00 93.75 100 MET A CA 1
ATOM 765 C C . MET A 1 100 ? -17.760 -1.151 31.465 1.00 93.75 100 MET A C 1
ATOM 767 O O . MET A 1 100 ? -17.197 -0.700 32.477 1.00 93.75 100 MET A O 1
ATOM 771 N N . SER A 1 101 ? -18.706 -0.455 30.827 1.00 93.69 101 SER A N 1
ATOM 772 C CA . SER A 1 101 ? -19.229 0.822 31.325 1.00 93.69 101 SER A CA 1
ATOM 773 C C . SER A 1 101 ? -20.070 0.617 32.590 1.00 93.69 101 SER A C 1
ATOM 775 O O . SER A 1 101 ? -19.985 1.435 33.508 1.00 93.69 101 SER A O 1
ATOM 777 N N . LYS A 1 102 ? -20.753 -0.530 32.709 1.00 91.38 102 LYS A N 1
ATOM 778 C CA . LYS A 1 102 ? -21.646 -0.869 33.823 1.00 91.38 102 LYS A CA 1
ATOM 779 C C . LYS A 1 102 ? -20.907 -1.023 35.152 1.00 91.38 102 LYS A C 1
ATOM 781 O O . LYS A 1 102 ? -19.754 -1.475 35.212 1.00 91.38 102 LYS A O 1
ATOM 786 N N . LYS A 1 103 ? -21.553 -0.598 36.242 1.00 85.88 103 LYS A N 1
ATOM 787 C CA . LYS A 1 103 ? -21.007 -0.687 37.610 1.00 85.88 103 LYS A CA 1
ATOM 788 C C . LYS A 1 103 ? -21.067 -2.120 38.146 1.00 85.88 103 LYS A C 1
ATOM 790 O O . LYS A 1 103 ? -20.107 -2.546 38.782 1.00 85.88 103 LYS A O 1
ATOM 795 N N . ASP A 1 104 ? -22.096 -2.869 37.761 1.00 89.00 104 ASP A N 1
ATOM 796 C CA . ASP A 1 104 ? -22.439 -4.169 38.355 1.00 89.00 104 ASP A CA 1
ATOM 797 C C . ASP A 1 104 ? -21.807 -5.372 37.640 1.00 89.00 104 ASP A C 1
ATOM 799 O O . ASP A 1 104 ? -22.135 -6.519 37.931 1.00 89.00 104 ASP A O 1
ATOM 803 N N . LEU A 1 105 ? -20.882 -5.133 36.701 1.00 91.69 105 LEU A N 1
ATOM 804 C CA . LEU A 1 105 ? -20.186 -6.205 35.993 1.00 91.69 105 LEU A CA 1
ATOM 805 C C . LEU A 1 105 ? -19.322 -7.018 36.984 1.00 91.69 105 LEU A C 1
ATOM 807 O O . LEU A 1 105 ? -18.340 -6.479 37.519 1.00 91.69 105 LEU A O 1
ATOM 811 N N . PRO A 1 106 ? -19.616 -8.312 37.213 1.00 91.88 106 PRO A N 1
ATOM 812 C CA . PRO A 1 106 ? -18.785 -9.143 38.074 1.00 91.88 106 PRO A CA 1
ATOM 813 C C . PRO A 1 106 ? -17.382 -9.283 37.474 1.00 91.88 106 PRO A C 1
ATOM 815 O O . PRO A 1 106 ? -17.212 -9.287 36.259 1.00 91.88 106 PRO A O 1
ATOM 818 N N . LEU A 1 107 ? -16.356 -9.392 38.325 1.00 94.06 107 LEU A N 1
ATOM 819 C CA . LEU A 1 107 ? -14.949 -9.546 37.911 1.00 94.06 107 LEU A CA 1
ATOM 820 C C . LEU A 1 107 ? -14.389 -8.408 37.032 1.00 94.06 107 LEU A C 1
ATOM 822 O O . LEU A 1 107 ? -13.338 -8.561 36.414 1.00 94.06 107 LEU A O 1
ATOM 826 N N . LYS A 1 108 ? -15.005 -7.220 37.039 1.00 91.12 108 LYS A N 1
ATOM 827 C CA . LYS A 1 108 ? -14.566 -6.051 36.254 1.00 91.12 108 LYS A CA 1
ATOM 828 C C . LYS A 1 108 ? -13.072 -5.721 36.365 1.00 91.12 108 LYS A C 1
ATOM 830 O O . LYS A 1 108 ? -12.456 -5.345 35.372 1.00 91.12 108 LYS A O 1
ATOM 835 N N . LYS A 1 109 ? -12.473 -5.869 37.555 1.00 91.81 109 LYS A N 1
ATOM 836 C CA . LYS A 1 109 ? -11.027 -5.649 37.761 1.00 91.81 109 LYS A CA 1
ATOM 837 C C . LYS A 1 109 ? -10.167 -6.647 36.973 1.00 91.81 109 LYS A C 1
ATOM 839 O O . LYS A 1 109 ? -9.145 -6.252 36.426 1.00 91.81 109 LYS A O 1
ATOM 844 N N . LEU A 1 110 ? -10.595 -7.909 36.890 1.00 94.81 110 LEU A N 1
ATOM 845 C CA . LEU A 1 110 ? -9.905 -8.952 36.131 1.00 94.81 110 LEU A CA 1
ATOM 846 C C . LEU A 1 110 ? -9.989 -8.680 34.626 1.00 94.81 110 LEU A C 1
ATOM 848 O O . LEU A 1 110 ? -8.966 -8.706 33.952 1.00 94.81 110 LEU A O 1
ATOM 852 N N . TYR A 1 111 ? -11.175 -8.346 34.106 1.00 93.56 111 TYR A N 1
ATOM 853 C CA . TYR A 1 111 ? -11.325 -7.994 32.688 1.00 93.56 111 TYR A CA 1
ATOM 854 C C . TYR A 1 111 ? -10.488 -6.771 32.306 1.00 93.56 111 TYR A C 1
ATOM 856 O O . TYR A 1 111 ? -9.845 -6.763 31.260 1.00 93.56 111 TYR A O 1
ATOM 864 N N . TRP A 1 112 ? -10.415 -5.767 33.185 1.00 92.69 112 TRP A N 1
ATOM 865 C CA . TRP A 1 112 ? -9.511 -4.638 32.988 1.00 92.69 112 TRP A CA 1
ATOM 866 C C . TRP A 1 112 ? -8.043 -5.048 32.947 1.00 92.69 112 TRP A C 1
ATOM 868 O O . TRP A 1 112 ? -7.319 -4.560 32.085 1.00 92.69 112 TRP A O 1
ATOM 878 N N . ALA A 1 113 ? -7.606 -5.947 33.831 1.00 93.56 113 ALA A N 1
ATOM 879 C CA . ALA A 1 113 ? -6.241 -6.460 33.801 1.00 93.56 113 ALA A CA 1
ATOM 880 C C . ALA A 1 113 ? -5.940 -7.171 32.469 1.00 93.56 113 ALA A C 1
ATOM 882 O O . ALA A 1 113 ? -4.915 -6.890 31.854 1.00 93.56 113 ALA A O 1
ATOM 883 N N . ILE A 1 114 ? -6.863 -8.006 31.975 1.00 93.44 114 ILE A N 1
ATOM 884 C CA . ILE A 1 114 ? -6.726 -8.715 30.690 1.00 93.44 114 ILE A CA 1
ATOM 885 C C . ILE A 1 114 ? -6.611 -7.743 29.505 1.00 93.44 114 ILE A C 1
ATOM 887 O O . ILE A 1 114 ? -5.871 -8.023 28.570 1.00 93.44 114 ILE A O 1
ATOM 891 N N . LEU A 1 115 ? -7.307 -6.602 29.532 1.00 92.56 115 LEU A N 1
ATOM 892 C CA . LEU A 1 115 ? -7.249 -5.607 28.453 1.00 92.56 115 LEU A CA 1
ATOM 893 C C . LEU A 1 115 ? -6.034 -4.673 28.559 1.00 92.56 115 LEU A C 1
ATOM 895 O O . LEU A 1 115 ? -5.440 -4.309 27.546 1.00 92.56 115 LEU A O 1
ATOM 899 N N . ILE A 1 116 ? -5.669 -4.254 29.772 1.00 92.25 116 ILE A N 1
ATOM 900 C CA . ILE A 1 116 ? -4.614 -3.257 29.996 1.00 92.25 116 ILE A CA 1
ATOM 901 C C . ILE A 1 116 ? -3.221 -3.881 29.916 1.00 92.25 116 ILE A C 1
ATOM 903 O O . ILE A 1 116 ? -2.324 -3.261 29.356 1.00 92.25 116 ILE A O 1
ATOM 907 N N . ILE A 1 117 ? -3.012 -5.093 30.436 1.00 93.56 117 ILE A N 1
ATOM 908 C CA . ILE A 1 117 ? -1.673 -5.706 30.453 1.00 93.56 117 ILE A CA 1
ATOM 909 C C . ILE A 1 117 ? -1.086 -5.837 29.031 1.00 93.56 117 ILE A C 1
ATOM 911 O O . ILE A 1 117 ? 0.034 -5.362 28.827 1.00 93.56 117 ILE A O 1
ATOM 915 N N . PRO A 1 118 ? -1.814 -6.363 28.021 1.00 88.69 118 PRO A N 1
ATOM 916 C CA . PRO A 1 118 ? -1.296 -6.481 26.655 1.00 88.69 118 PRO A CA 1
ATOM 917 C C . PRO A 1 118 ? -1.055 -5.141 25.950 1.00 88.69 118 PRO A C 1
ATOM 919 O O . PRO A 1 118 ? -0.331 -5.084 24.962 1.00 88.69 118 PRO A O 1
ATOM 922 N N . MET A 1 119 ? -1.650 -4.049 26.447 1.00 89.50 119 MET A N 1
ATOM 923 C CA . MET A 1 119 ? -1.397 -2.704 25.920 1.00 89.50 119 MET A CA 1
ATOM 924 C C . MET A 1 119 ? 0.037 -2.239 26.216 1.00 89.50 119 MET A C 1
ATOM 926 O O . MET A 1 119 ? 0.590 -1.460 25.446 1.00 89.50 119 MET A O 1
ATOM 930 N N . TYR A 1 120 ? 0.637 -2.719 27.311 1.00 89.44 120 TYR A N 1
ATOM 931 C CA . TYR A 1 120 ? 2.002 -2.368 27.722 1.00 89.44 120 TYR A CA 1
ATOM 932 C C . TYR A 1 120 ? 3.011 -3.497 27.500 1.00 89.44 120 TYR A C 1
ATOM 934 O O . TYR A 1 120 ? 4.202 -3.232 27.357 1.00 89.44 120 TYR A O 1
ATOM 942 N N . ILE A 1 121 ? 2.551 -4.748 27.477 1.00 90.12 121 ILE A N 1
ATOM 943 C CA . ILE A 1 121 ? 3.395 -5.933 27.326 1.00 90.12 121 ILE A CA 1
ATOM 944 C C . ILE A 1 121 ? 2.998 -6.661 26.044 1.00 90.12 121 ILE A C 1
ATOM 946 O O . ILE A 1 121 ? 1.872 -7.130 25.916 1.00 90.12 121 ILE A O 1
ATOM 950 N N . SER A 1 122 ? 3.941 -6.806 25.115 1.00 84.06 122 SER A N 1
ATOM 951 C CA . SER A 1 122 ? 3.742 -7.542 23.865 1.00 84.06 122 SER A CA 1
ATOM 952 C C . SER A 1 122 ? 4.693 -8.731 23.779 1.00 84.06 122 SER A C 1
ATOM 954 O O . SER A 1 122 ? 5.849 -8.639 24.187 1.00 84.06 122 SER A O 1
ATOM 956 N N . GLY A 1 123 ? 4.220 -9.838 23.196 1.00 82.31 123 GLY A N 1
ATOM 957 C CA . GLY A 1 123 ? 5.063 -10.988 22.851 1.00 82.31 123 GLY A CA 1
ATOM 958 C C . GLY A 1 123 ? 6.063 -10.689 21.728 1.00 82.31 123 GLY A C 1
ATOM 959 O O . GLY A 1 123 ? 6.950 -11.493 21.471 1.00 82.31 123 GLY A O 1
ATOM 960 N N . GLY A 1 124 ? 5.947 -9.537 21.065 1.00 88.50 124 GLY A N 1
ATOM 961 C CA . GLY A 1 124 ? 6.814 -9.146 19.961 1.00 88.50 124 GLY A CA 1
ATOM 962 C C . GLY A 1 124 ? 6.416 -9.780 18.628 1.00 88.50 124 GLY A C 1
ATOM 963 O O . GLY A 1 124 ? 5.456 -10.545 18.513 1.00 88.50 124 GLY A O 1
ATOM 964 N N . MET A 1 125 ? 7.164 -9.421 17.588 1.00 89.56 125 MET A N 1
ATOM 965 C CA . MET A 1 125 ? 6.834 -9.754 16.201 1.00 89.56 125 MET A CA 1
ATOM 966 C C . MET A 1 125 ? 6.974 -11.247 15.890 1.00 89.56 125 MET A C 1
ATOM 968 O O . MET A 1 125 ? 6.083 -11.821 15.272 1.00 89.56 125 MET A O 1
ATOM 972 N N . ILE A 1 126 ? 8.052 -11.889 16.356 1.00 92.50 126 ILE A N 1
ATOM 973 C CA . ILE A 1 126 ? 8.336 -13.301 16.053 1.00 92.50 126 ILE A CA 1
ATOM 974 C C . ILE A 1 126 ? 7.256 -14.228 16.641 1.00 92.50 126 ILE A C 1
ATOM 976 O O . ILE A 1 126 ? 6.677 -15.005 15.880 1.00 92.50 126 ILE A O 1
ATOM 980 N N . PRO A 1 127 ? 6.894 -14.143 17.940 1.00 92.31 127 PRO A N 1
ATOM 981 C CA . PRO A 1 127 ? 5.823 -14.982 18.482 1.00 92.31 127 PRO A CA 1
ATOM 982 C C . PRO A 1 127 ? 4.461 -14.694 17.849 1.00 92.31 127 PRO A C 1
ATOM 984 O O . PRO A 1 127 ? 3.694 -15.625 17.610 1.00 92.31 127 PRO A O 1
ATOM 987 N N . SER A 1 128 ? 4.181 -13.429 17.513 1.00 90.38 128 SER A N 1
ATOM 988 C CA . SER A 1 128 ? 2.955 -13.055 16.797 1.00 90.38 128 SER A CA 1
ATOM 989 C C . SER A 1 128 ? 2.889 -13.715 15.416 1.00 90.38 128 SER A C 1
ATOM 991 O O . SER A 1 128 ? 1.860 -14.277 15.051 1.00 90.38 128 SER A O 1
ATOM 993 N N . PHE A 1 129 ? 3.999 -13.737 14.675 1.00 92.44 129 PHE A N 1
ATOM 994 C CA . PHE A 1 129 ? 4.089 -14.428 13.390 1.00 92.44 129 PHE A CA 1
ATOM 995 C C . PHE A 1 129 ? 3.859 -15.933 13.504 1.00 92.44 129 PHE A C 1
ATOM 997 O O . PHE A 1 129 ? 3.048 -16.491 12.761 1.00 92.44 129 PHE A O 1
ATOM 1004 N N . ILE A 1 130 ? 4.520 -16.584 14.464 1.00 94.62 130 ILE A N 1
ATOM 1005 C CA . ILE A 1 130 ? 4.355 -18.022 14.700 1.00 94.62 130 ILE A CA 1
ATOM 1006 C C . ILE A 1 130 ? 2.894 -18.349 15.036 1.00 94.62 130 ILE A C 1
ATOM 1008 O O . ILE A 1 130 ? 2.361 -19.323 14.509 1.00 94.62 130 ILE A O 1
ATOM 1012 N N . LEU A 1 131 ? 2.229 -17.519 15.848 1.00 94.06 131 LEU A N 1
ATOM 1013 C CA . LEU A 1 131 ? 0.816 -17.685 16.196 1.00 94.06 131 LEU A CA 1
ATOM 1014 C C . LEU A 1 131 ? -0.105 -17.567 14.973 1.00 94.06 131 LEU A C 1
ATOM 1016 O O . LEU A 1 131 ? -0.968 -18.410 14.759 1.00 94.06 131 LEU A O 1
ATOM 1020 N N . ILE A 1 132 ? 0.071 -16.540 14.141 1.00 94.88 132 ILE A N 1
ATOM 1021 C CA . ILE A 1 132 ? -0.763 -16.350 12.942 1.00 94.88 132 ILE A CA 1
ATOM 1022 C C . ILE A 1 132 ? -0.584 -17.495 11.950 1.00 94.88 132 ILE A C 1
ATOM 1024 O O . ILE A 1 132 ? -1.558 -17.968 11.356 1.00 94.88 132 ILE A O 1
ATOM 1028 N N . ARG A 1 133 ? 0.650 -17.982 11.810 1.00 91.75 133 ARG A N 1
ATOM 1029 C CA . ARG A 1 133 ? 0.951 -19.142 10.978 1.00 91.75 133 ARG A CA 1
ATOM 1030 C C . ARG A 1 133 ? 0.343 -20.426 11.543 1.00 91.75 133 ARG A C 1
ATOM 1032 O O . ARG A 1 133 ? -0.234 -21.188 10.772 1.00 91.75 133 ARG A O 1
ATOM 1039 N N . SER A 1 134 ? 0.419 -20.659 12.855 1.00 95.56 134 SER A N 1
ATOM 1040 C CA . SER A 1 134 ? -0.143 -21.864 13.485 1.00 95.56 134 SER A CA 1
ATOM 1041 C C . SER A 1 134 ? -1.673 -21.892 13.474 1.00 95.56 134 SER A C 1
ATOM 1043 O O . SER A 1 134 ? -2.260 -22.966 13.386 1.00 95.56 134 SER A O 1
ATOM 1045 N N . LEU A 1 135 ? -2.321 -20.723 13.479 1.00 95.81 135 LEU A N 1
ATOM 1046 C CA . LEU A 1 135 ? -3.770 -20.580 13.310 1.00 95.81 135 LEU A CA 1
ATOM 1047 C C . LEU A 1 135 ? -4.241 -20.747 11.853 1.00 95.81 135 LEU A C 1
ATOM 1049 O O . LEU A 1 135 ? -5.440 -20.671 11.594 1.00 95.81 135 LEU A O 1
ATOM 1053 N N . GLY A 1 136 ? -3.328 -20.943 10.894 1.00 94.56 136 GLY A N 1
ATOM 1054 C CA . GLY A 1 136 ? -3.668 -21.084 9.474 1.00 94.56 136 GLY A CA 1
ATOM 1055 C C . GLY A 1 136 ? -4.150 -19.787 8.816 1.00 94.56 136 GLY A C 1
ATOM 1056 O O . GLY A 1 136 ? -4.789 -19.829 7.770 1.00 94.56 136 GLY A O 1
ATOM 1057 N N . LEU A 1 137 ? -3.862 -18.631 9.423 1.00 95.88 137 LEU A N 1
ATOM 1058 C CA . LEU A 1 137 ? -4.269 -17.319 8.909 1.00 95.88 137 LEU A CA 1
ATOM 1059 C C . LEU A 1 137 ? -3.220 -16.700 7.973 1.00 95.88 137 LEU A C 1
ATOM 1061 O O . LEU A 1 137 ? -3.503 -15.685 7.335 1.00 95.88 137 LEU A O 1
ATOM 1065 N N . TYR A 1 138 ? -2.023 -17.286 7.890 1.00 94.38 138 TYR A N 1
ATOM 1066 C CA . TYR A 1 138 ? -0.944 -16.817 7.019 1.00 94.38 138 TYR A CA 1
ATOM 1067 C C . TYR A 1 138 ? -1.379 -16.753 5.549 1.00 94.38 138 TYR A C 1
ATOM 1069 O O . TYR A 1 138 ? -2.099 -17.623 5.065 1.00 94.38 138 TYR A O 1
ATOM 1077 N N . ASP A 1 139 ? -0.943 -15.706 4.851 1.00 93.56 139 ASP A N 1
ATOM 1078 C CA . ASP A 1 139 ? -1.334 -15.381 3.480 1.00 93.56 139 ASP A CA 1
ATOM 1079 C C . ASP A 1 139 ? -2.855 -15.182 3.287 1.00 93.56 139 ASP A C 1
ATOM 1081 O O . ASP A 1 139 ? -3.419 -15.430 2.219 1.00 93.56 139 ASP A O 1
ATOM 1085 N N . THR A 1 140 ? -3.559 -14.707 4.318 1.00 95.62 140 THR A N 1
ATOM 1086 C CA . THR A 1 140 ? -4.988 -14.354 4.238 1.00 95.62 140 THR A CA 1
ATOM 1087 C C . THR A 1 140 ? -5.254 -12.947 4.762 1.00 95.62 140 THR A C 1
ATOM 1089 O O . THR A 1 140 ? -4.519 -12.425 5.599 1.00 95.62 140 THR A O 1
ATOM 1092 N N . MET A 1 141 ? -6.364 -12.335 4.332 1.00 95.00 141 MET A N 1
ATOM 1093 C CA . MET A 1 141 ? -6.778 -11.019 4.838 1.00 95.00 141 MET A CA 1
ATOM 1094 C C . MET A 1 141 ? -7.014 -11.006 6.356 1.00 95.00 141 MET A C 1
ATOM 1096 O O . MET A 1 141 ? -6.856 -9.977 7.011 1.00 95.00 141 MET A O 1
ATOM 1100 N N . TRP A 1 142 ? -7.377 -12.152 6.938 1.00 96.38 142 TRP A N 1
ATOM 1101 C CA . TRP A 1 142 ? -7.680 -12.272 8.362 1.00 96.38 142 TRP A CA 1
ATOM 1102 C C . TRP A 1 142 ? -6.449 -12.064 9.240 1.00 96.38 142 TRP A C 1
ATOM 1104 O O . TRP A 1 142 ? -6.586 -11.523 10.336 1.00 96.38 142 TRP A O 1
ATOM 1114 N N . ALA A 1 143 ? -5.253 -12.387 8.736 1.00 95.44 143 ALA A N 1
ATOM 1115 C CA . ALA A 1 143 ? -3.999 -12.062 9.410 1.00 95.44 143 ALA A CA 1
ATOM 1116 C C . ALA A 1 143 ? -3.757 -10.550 9.546 1.00 95.44 143 ALA A C 1
ATOM 1118 O O . ALA A 1 143 ? -3.006 -10.130 10.420 1.00 95.44 143 ALA A O 1
ATOM 1119 N N . LEU A 1 144 ? -4.406 -9.723 8.720 1.00 94.75 144 LEU A N 1
ATOM 1120 C CA . LEU A 1 144 ? -4.295 -8.262 8.783 1.00 94.75 144 LEU A CA 1
ATOM 1121 C C . LEU A 1 144 ? -5.375 -7.624 9.660 1.00 94.75 144 LEU A C 1
ATOM 1123 O O . LEU A 1 144 ? -5.161 -6.551 10.220 1.00 94.75 144 LEU A O 1
ATOM 1127 N N . ILE A 1 145 ? -6.538 -8.269 9.757 1.00 95.44 145 ILE A N 1
ATOM 1128 C CA . ILE A 1 145 ? -7.710 -7.725 10.446 1.00 95.44 145 ILE A CA 1
ATOM 1129 C C . ILE A 1 145 ? -7.737 -8.150 11.914 1.00 95.44 145 ILE A C 1
ATOM 1131 O O . ILE A 1 145 ? -7.843 -7.302 12.796 1.00 95.44 145 ILE A O 1
ATOM 1135 N N . LEU A 1 146 ? -7.648 -9.454 12.190 1.00 94.06 146 LEU A N 1
ATOM 1136 C CA . LEU A 1 146 ? -7.928 -10.002 13.520 1.00 94.06 146 LEU A CA 1
ATOM 1137 C C . LEU A 1 146 ? -6.919 -9.585 14.602 1.00 94.06 146 LEU A C 1
ATOM 1139 O O . LEU A 1 146 ? -7.375 -9.224 15.688 1.00 94.06 146 LEU A O 1
ATOM 1143 N N . PRO A 1 147 ? -5.591 -9.568 14.357 1.00 89.56 147 PRO A N 1
ATOM 1144 C CA . PRO A 1 147 ? -4.623 -9.291 15.425 1.00 89.56 147 PRO A CA 1
ATOM 1145 C C . PRO A 1 147 ? -4.758 -7.890 16.024 1.00 89.56 147 PRO A C 1
ATOM 1147 O O . PRO A 1 147 ? -4.507 -7.701 17.209 1.00 89.56 147 PRO A O 1
ATOM 1150 N N . GLY A 1 148 ? -5.176 -6.917 15.209 1.00 86.75 148 GLY A N 1
ATOM 1151 C CA . GLY A 1 148 ? -5.394 -5.528 15.616 1.00 86.75 148 GLY A CA 1
ATOM 1152 C C . GLY A 1 148 ? -6.863 -5.153 15.820 1.00 86.75 148 GLY A C 1
ATOM 1153 O O . GLY A 1 148 ? -7.157 -3.980 16.030 1.00 86.75 148 GLY A O 1
ATOM 1154 N N . ALA A 1 149 ? -7.799 -6.107 15.737 1.00 92.81 149 ALA A N 1
ATOM 1155 C CA . ALA A 1 149 ? -9.228 -5.795 15.773 1.00 92.81 149 ALA A CA 1
ATOM 1156 C C . ALA A 1 149 ? -9.669 -5.216 17.127 1.00 92.81 149 ALA A C 1
ATOM 1158 O O . ALA A 1 149 ? -10.536 -4.341 17.174 1.00 92.81 149 ALA A O 1
ATOM 1159 N N . ILE A 1 150 ? -9.064 -5.679 18.224 1.00 93.44 150 ILE A N 1
ATOM 1160 C CA . ILE A 1 150 ? -9.350 -5.219 19.586 1.00 93.44 150 ILE A CA 1
ATOM 1161 C C . ILE A 1 150 ? -8.264 -4.236 20.017 1.00 93.44 150 ILE A C 1
ATOM 1163 O O . ILE A 1 150 ? -7.091 -4.589 20.103 1.00 93.44 150 ILE A O 1
ATOM 1167 N N . GLY A 1 151 ? -8.669 -3.005 20.322 1.00 91.88 151 GLY A N 1
ATOM 1168 C CA . GLY A 1 151 ? -7.775 -1.941 20.762 1.00 91.88 151 GLY A CA 1
ATOM 1169 C C . GLY A 1 151 ? -8.186 -1.426 22.133 1.00 91.88 151 GLY A C 1
ATOM 1170 O O . GLY A 1 151 ? -9.209 -0.753 22.263 1.00 91.88 151 GLY A O 1
ATOM 1171 N N . THR A 1 152 ? -7.370 -1.677 23.159 1.00 92.62 152 THR A N 1
ATOM 1172 C CA . THR A 1 152 ? -7.662 -1.254 24.541 1.00 92.62 152 THR A CA 1
ATOM 1173 C C . THR A 1 152 ? -7.902 0.253 24.656 1.00 92.62 152 THR A C 1
ATOM 1175 O O . THR A 1 152 ? -8.826 0.671 25.351 1.00 92.62 152 THR A O 1
ATOM 1178 N N . GLY A 1 153 ? -7.146 1.077 23.919 1.00 92.81 153 GLY A N 1
ATOM 1179 C CA . GLY A 1 153 ? -7.376 2.525 23.851 1.00 92.81 153 GLY A CA 1
ATOM 1180 C C . GLY A 1 153 ? -8.774 2.879 23.329 1.00 92.81 153 GLY A C 1
ATOM 1181 O O . GLY A 1 153 ? -9.500 3.634 23.974 1.00 92.81 153 GLY A O 1
ATOM 1182 N N . THR A 1 154 ? -9.197 2.267 22.221 1.00 94.62 154 THR A N 1
ATOM 1183 C CA . THR A 1 154 ? -10.544 2.434 21.650 1.00 94.62 154 THR A CA 1
ATOM 1184 C C . THR A 1 154 ? -11.629 2.023 22.644 1.00 94.62 154 THR A C 1
ATOM 1186 O O . THR A 1 154 ? -12.608 2.749 22.825 1.00 94.62 154 THR A O 1
ATOM 1189 N N . ILE A 1 155 ? -11.434 0.902 23.347 1.00 96.44 155 ILE A N 1
ATOM 1190 C CA . ILE A 1 155 ? -12.360 0.431 24.387 1.00 96.44 155 ILE A CA 1
ATOM 1191 C C . ILE A 1 155 ? -12.484 1.457 25.514 1.00 96.44 155 ILE A C 1
ATOM 1193 O O . ILE A 1 155 ? -13.600 1.754 25.935 1.00 96.44 155 ILE A O 1
ATOM 1197 N N . ILE A 1 156 ? -11.371 2.021 25.997 1.00 95.44 156 ILE A N 1
ATOM 1198 C CA . ILE A 1 156 ? -11.377 3.027 27.072 1.00 95.44 156 ILE A CA 1
ATOM 1199 C C . ILE A 1 156 ? -12.203 4.251 26.663 1.00 95.44 156 ILE A C 1
ATOM 1201 O O . ILE A 1 156 ? -13.037 4.719 27.446 1.00 95.44 156 ILE A O 1
ATOM 1205 N N . VAL A 1 157 ? -12.008 4.752 25.441 1.00 96.62 157 VAL A N 1
ATOM 1206 C CA . VAL A 1 157 ? -12.724 5.938 24.953 1.00 96.62 157 VAL A CA 1
ATOM 1207 C C . VAL A 1 157 ? -14.214 5.638 24.770 1.00 96.62 157 VAL A C 1
ATOM 1209 O O . VAL A 1 157 ? -15.047 6.364 25.314 1.00 96.62 157 VAL A O 1
ATOM 1212 N N . MET A 1 158 ? -14.568 4.547 24.081 1.00 97.56 158 MET A N 1
ATOM 1213 C CA . MET A 1 158 ? -15.971 4.148 23.890 1.00 97.56 158 MET A CA 1
ATOM 1214 C C . MET A 1 158 ? -16.682 3.913 25.221 1.00 97.56 158 MET A C 1
ATOM 1216 O O . MET A 1 158 ? -17.803 4.370 25.422 1.00 97.56 158 MET A O 1
ATOM 1220 N N . ARG A 1 159 ? -16.012 3.257 26.170 1.00 95.75 159 ARG A N 1
ATOM 1221 C CA . ARG A 1 159 ? -16.546 3.023 27.511 1.00 95.75 159 ARG A CA 1
ATOM 1222 C C . ARG A 1 159 ? -16.826 4.334 28.235 1.00 95.75 159 ARG A C 1
ATOM 1224 O O . ARG A 1 159 ? -17.868 4.460 28.868 1.00 95.75 159 ARG A O 1
ATOM 1231 N N . THR A 1 160 ? -15.894 5.283 28.172 1.00 96.25 160 THR A N 1
ATOM 1232 C CA . THR A 1 160 ? -16.049 6.597 28.812 1.00 96.25 160 THR A CA 1
ATOM 1233 C C . THR A 1 160 ? -17.238 7.346 28.220 1.00 96.25 160 THR A C 1
ATOM 1235 O O . THR A 1 160 ? -18.024 7.921 28.964 1.00 96.25 160 THR A O 1
ATOM 1238 N N . PHE A 1 161 ? -17.428 7.257 26.901 1.00 97.31 161 PHE A N 1
ATOM 1239 C CA . PHE A 1 161 ? -18.613 7.792 26.240 1.00 97.31 161 PHE A CA 1
ATOM 1240 C C . PHE A 1 161 ? -19.900 7.105 26.723 1.00 97.31 161 PHE A C 1
ATOM 1242 O O . PHE A 1 161 ? -20.841 7.788 27.112 1.00 97.31 161 PHE A O 1
ATOM 1249 N N . PHE A 1 162 ? -19.935 5.768 26.771 1.00 96.69 162 PHE A N 1
ATOM 1250 C CA . PHE A 1 162 ? -21.110 5.025 27.240 1.00 96.69 162 PHE A CA 1
ATOM 1251 C C . PHE A 1 162 ? -21.455 5.313 28.706 1.00 96.69 162 PHE A C 1
ATOM 1253 O O . PHE A 1 162 ? -22.626 5.302 29.054 1.00 96.69 162 PHE A O 1
ATOM 1260 N N . MET A 1 163 ? -20.465 5.589 29.560 1.00 95.31 163 MET A N 1
ATOM 1261 C CA . MET A 1 163 ? -20.699 6.021 30.946 1.00 95.31 163 MET A CA 1
ATOM 1262 C C . MET A 1 163 ? -21.294 7.429 31.056 1.00 95.31 163 MET A C 1
ATOM 1264 O O . MET A 1 163 ? -21.826 7.772 32.105 1.00 95.31 163 MET A O 1
ATOM 1268 N N . GLY A 1 164 ? -21.138 8.259 30.024 1.00 94.81 164 GLY A N 1
ATOM 1269 C CA . GLY A 1 164 ? -21.729 9.593 29.969 1.00 94.81 164 GLY A CA 1
ATOM 1270 C C . GLY A 1 164 ? -23.181 9.594 29.492 1.00 94.81 164 GLY A C 1
ATOM 1271 O O . GLY A 1 164 ? -23.814 10.647 29.517 1.00 94.81 164 GLY A O 1
ATOM 1272 N N . LEU A 1 165 ? -23.703 8.450 29.035 1.00 95.44 165 LEU A N 1
ATOM 1273 C CA . LEU A 1 165 ? -25.113 8.319 28.685 1.00 95.44 165 LEU A CA 1
ATOM 1274 C C . LEU A 1 165 ? -25.963 8.242 29.968 1.00 95.44 165 LEU A C 1
ATOM 1276 O O . LEU A 1 165 ? -25.524 7.612 30.929 1.00 95.44 165 LEU A O 1
ATOM 1280 N N . PRO A 1 166 ? -27.161 8.856 29.996 1.00 94.69 166 PRO A N 1
ATOM 1281 C CA . PRO A 1 166 ? -28.054 8.783 31.151 1.00 94.69 166 PRO A CA 1
ATOM 1282 C C . PRO A 1 166 ? -28.494 7.335 31.431 1.00 94.69 166 PRO A C 1
ATOM 1284 O O . PRO A 1 166 ? -28.980 6.653 30.521 1.00 94.69 166 PRO A O 1
ATOM 1287 N N . ASP A 1 167 ? -28.332 6.871 32.676 1.00 93.00 167 ASP A N 1
ATOM 1288 C CA . ASP A 1 167 ? -28.689 5.506 33.097 1.00 93.00 167 ASP A CA 1
ATOM 1289 C C . ASP A 1 167 ? -30.217 5.268 32.988 1.00 93.00 167 ASP A C 1
ATOM 1291 O O . ASP A 1 167 ? -30.661 4.150 32.715 1.00 93.00 167 ASP A O 1
ATOM 1295 N N . GLU A 1 168 ? -31.026 6.333 33.079 1.00 94.62 168 GLU A N 1
ATOM 1296 C CA . GLU A 1 168 ? -32.494 6.299 33.025 1.00 94.62 168 GLU A CA 1
ATOM 1297 C C . GLU A 1 168 ? -33.027 5.723 31.702 1.00 94.62 168 GLU A C 1
ATOM 1299 O O . GLU A 1 168 ? -34.110 5.138 31.663 1.00 94.62 168 GLU A O 1
ATOM 1304 N N . LEU A 1 169 ? -32.270 5.858 30.605 1.00 94.06 169 LEU A N 1
ATOM 1305 C CA . LEU A 1 169 ? -32.643 5.301 29.300 1.00 94.06 169 LEU A CA 1
ATOM 1306 C C . LEU A 1 169 ? -32.645 3.770 29.310 1.00 94.06 169 LEU A C 1
ATOM 1308 O O . LEU A 1 169 ? -33.475 3.137 28.656 1.00 94.06 169 LEU A O 1
ATOM 1312 N N . GLU A 1 170 ? -31.703 3.171 30.035 1.00 93.81 170 GLU A N 1
ATOM 1313 C CA . GLU A 1 170 ? -31.592 1.719 30.145 1.00 93.81 170 GLU A CA 1
ATOM 1314 C C . GLU A 1 170 ? -32.577 1.167 31.174 1.00 93.81 170 GLU A C 1
ATOM 1316 O O . GLU A 1 170 ? -33.162 0.108 30.943 1.00 93.81 170 GLU A O 1
ATOM 1321 N N . GLU A 1 171 ? -32.815 1.898 32.266 1.00 93.50 171 GLU A N 1
ATOM 1322 C CA . GLU A 1 171 ? -33.839 1.557 33.258 1.00 93.50 171 GLU A CA 1
ATOM 1323 C C . GLU A 1 171 ? -35.239 1.552 32.635 1.00 93.50 171 GLU A C 1
ATOM 1325 O O . GLU A 1 171 ? -35.960 0.564 32.770 1.00 93.50 171 GLU A O 1
ATOM 1330 N N . ALA A 1 172 ? -35.593 2.595 31.874 1.00 95.56 172 ALA A N 1
ATOM 1331 C CA . ALA A 1 172 ? -36.872 2.671 31.167 1.00 95.56 172 ALA A CA 1
ATOM 1332 C C . ALA A 1 172 ? -37.059 1.491 30.200 1.00 95.56 172 ALA A C 1
ATOM 1334 O O . ALA A 1 172 ? -38.082 0.811 30.232 1.00 95.56 172 ALA A O 1
ATOM 1335 N N . ALA A 1 173 ? -36.038 1.178 29.397 1.00 94.81 173 ALA A N 1
ATOM 1336 C CA . ALA A 1 173 ? -36.091 0.048 28.473 1.00 94.81 173 ALA A CA 1
ATOM 1337 C C . ALA A 1 173 ? -36.186 -1.310 29.190 1.00 94.81 173 ALA A C 1
ATOM 1339 O O . ALA A 1 173 ? -36.835 -2.231 28.695 1.00 94.81 173 ALA A O 1
ATOM 1340 N N . THR A 1 174 ? -35.554 -1.442 30.358 1.00 94.50 174 THR A N 1
ATOM 1341 C CA . THR A 1 174 ? -35.629 -2.654 31.183 1.00 94.50 174 THR A CA 1
ATOM 1342 C C . THR A 1 174 ? -37.029 -2.831 31.778 1.00 94.50 174 THR A C 1
ATOM 1344 O O . THR A 1 174 ? -37.538 -3.951 31.793 1.00 94.50 174 THR A O 1
ATOM 1347 N N . ILE A 1 175 ? -37.682 -1.742 32.205 1.00 96.00 175 ILE A N 1
ATOM 1348 C CA . ILE A 1 175 ? -39.087 -1.745 32.653 1.00 96.00 175 ILE A CA 1
ATOM 1349 C C . ILE A 1 175 ? -40.021 -2.174 31.509 1.00 96.00 175 ILE A C 1
ATOM 1351 O O . ILE A 1 175 ? -40.933 -2.967 31.737 1.00 96.00 175 ILE A O 1
ATOM 1355 N N . ASP A 1 176 ? -39.733 -1.751 30.273 1.00 95.44 176 ASP A N 1
ATOM 1356 C CA . ASP A 1 176 ? -40.434 -2.189 29.053 1.00 95.44 176 ASP A CA 1
ATOM 1357 C C . ASP A 1 176 ? -40.107 -3.644 28.635 1.00 95.44 176 ASP A C 1
ATOM 1359 O O . ASP A 1 176 ? -40.587 -4.135 27.609 1.00 95.44 176 ASP A O 1
ATOM 1363 N N . GLY A 1 177 ? -39.291 -4.365 29.413 1.00 95.19 177 GLY A N 1
ATOM 1364 C CA . GLY A 1 177 ? -38.944 -5.769 29.186 1.00 95.19 177 GLY A CA 1
ATOM 1365 C C . GLY A 1 177 ? -37.829 -6.000 28.160 1.00 95.19 177 GLY A C 1
ATOM 1366 O O . GLY A 1 177 ? -37.637 -7.131 27.704 1.00 95.19 177 GLY A O 1
ATOM 1367 N N . ALA A 1 178 ? -37.077 -4.967 27.770 1.00 95.38 178 ALA A N 1
ATOM 1368 C CA . ALA A 1 178 ? -35.945 -5.125 26.864 1.00 95.38 178 ALA A CA 1
ATOM 1369 C C . ALA A 1 178 ? -34.751 -5.796 27.569 1.00 95.38 178 ALA A C 1
ATOM 1371 O O . ALA A 1 178 ? -34.274 -5.340 28.603 1.00 95.38 178 ALA A O 1
ATOM 1372 N N . GLY A 1 179 ? -34.210 -6.863 26.972 1.00 93.94 179 GLY A N 1
ATOM 1373 C CA . GLY A 1 179 ? -32.954 -7.470 27.429 1.00 93.94 179 GLY A CA 1
ATOM 1374 C C . GLY A 1 179 ? -31.715 -6.644 27.053 1.00 93.94 179 GLY A C 1
ATOM 1375 O O . GLY A 1 179 ? -31.752 -5.840 26.121 1.00 93.94 179 GLY A O 1
ATOM 1376 N N . HIS A 1 180 ? -30.575 -6.903 27.706 1.00 91.81 180 HIS A N 1
ATOM 1377 C CA . HIS A 1 180 ? -29.321 -6.151 27.508 1.00 91.81 180 HIS A CA 1
ATOM 1378 C C . HIS A 1 180 ? -28.860 -6.041 26.047 1.00 91.81 180 HIS A C 1
ATOM 1380 O O . HIS A 1 180 ? -28.406 -4.982 25.624 1.00 91.81 180 HIS A O 1
ATOM 1386 N N . MET A 1 181 ? -28.995 -7.109 25.251 1.00 94.25 181 MET A N 1
ATOM 1387 C CA . MET A 1 181 ? -28.614 -7.084 23.831 1.00 94.25 181 MET A CA 1
ATOM 1388 C C . MET A 1 181 ? -29.519 -6.149 23.016 1.00 94.25 181 MET A C 1
ATOM 1390 O O . MET A 1 181 ? -29.052 -5.429 22.135 1.00 94.25 181 MET A O 1
ATOM 1394 N N . THR A 1 182 ? -30.815 -6.121 23.336 1.00 96.12 182 THR A N 1
ATOM 1395 C CA . THR A 1 182 ? -31.785 -5.216 22.711 1.00 96.12 182 THR A CA 1
ATOM 1396 C C . THR A 1 182 ? -31.480 -3.768 23.074 1.00 96.12 182 THR A C 1
ATOM 1398 O O . THR A 1 182 ? -31.458 -2.921 22.184 1.00 96.12 182 THR A O 1
ATOM 1401 N N . ILE A 1 183 ? -31.187 -3.496 24.349 1.00 96.25 183 ILE A N 1
ATOM 1402 C CA . ILE A 1 183 ? -30.784 -2.169 24.836 1.00 96.25 183 ILE A CA 1
ATOM 1403 C C . ILE A 1 183 ? -29.508 -1.712 24.115 1.00 96.25 183 ILE A C 1
ATOM 1405 O O . ILE A 1 183 ? -29.472 -0.623 23.539 1.00 96.25 183 ILE A O 1
ATOM 1409 N N . PHE A 1 184 ? -28.489 -2.571 24.048 1.00 96.06 184 PHE A N 1
ATOM 1410 C CA . PHE A 1 184 ? -27.238 -2.272 23.358 1.00 96.06 184 PHE A CA 1
ATOM 1411 C C . PHE A 1 184 ? -27.453 -1.917 21.878 1.00 96.06 184 PHE A C 1
ATOM 1413 O O . PHE A 1 184 ? -27.034 -0.850 21.426 1.00 96.06 184 PHE A O 1
ATOM 1420 N N . LEU A 1 185 ? -28.142 -2.780 21.124 1.00 96.38 185 LEU A N 1
ATOM 1421 C CA . LEU A 1 185 ? -28.304 -2.614 19.678 1.00 96.38 185 LEU A CA 1
ATOM 1422 C C . LEU A 1 185 ? -29.281 -1.496 19.292 1.00 96.38 185 LEU A C 1
ATOM 1424 O O . LEU A 1 185 ? -29.053 -0.813 18.295 1.00 96.38 185 LEU A O 1
ATOM 1428 N N . ARG A 1 186 ? -30.382 -1.321 20.035 1.00 96.31 186 ARG A N 1
ATOM 1429 C CA . ARG A 1 186 ? -31.464 -0.390 19.661 1.00 96.31 186 ARG A CA 1
ATOM 1430 C C . ARG A 1 186 ? -31.380 0.974 20.336 1.00 96.31 186 ARG A C 1
ATOM 1432 O O . ARG A 1 186 ? -31.984 1.909 19.821 1.00 96.31 186 ARG A O 1
ATOM 1439 N N . ILE A 1 187 ? -30.656 1.099 21.447 1.00 96.25 187 ILE A N 1
ATOM 1440 C CA . ILE A 1 187 ? -30.581 2.347 22.220 1.00 96.25 187 ILE A CA 1
ATOM 1441 C C . ILE A 1 187 ? -29.142 2.855 22.244 1.00 96.25 187 ILE A C 1
ATOM 1443 O O . ILE A 1 187 ? -28.854 3.930 21.719 1.00 96.25 187 ILE A O 1
ATOM 1447 N N . ILE A 1 188 ? -28.212 2.056 22.765 1.00 96.75 188 ILE A N 1
ATOM 1448 C CA . ILE A 1 188 ? -26.841 2.516 23.016 1.00 96.75 188 ILE A CA 1
ATOM 1449 C C . ILE A 1 188 ? -26.073 2.768 21.720 1.00 96.75 188 ILE A C 1
ATOM 1451 O O . ILE A 1 188 ? -25.514 3.853 21.557 1.00 96.75 188 ILE A O 1
ATOM 1455 N N . LEU A 1 189 ? -26.066 1.828 20.768 1.00 96.44 189 LEU A N 1
ATOM 1456 C CA . LEU A 1 189 ? -25.361 2.018 19.495 1.00 96.44 189 LEU A CA 1
ATOM 1457 C C . LEU A 1 189 ? -25.894 3.224 18.688 1.00 96.44 189 LEU A C 1
ATOM 1459 O O . LEU A 1 189 ? -25.072 4.035 18.252 1.00 96.44 189 LEU A O 1
ATOM 1463 N N . PRO A 1 190 ? -27.218 3.426 18.510 1.00 96.50 190 PRO A N 1
ATOM 1464 C CA . PRO A 1 190 ? -27.741 4.597 17.802 1.00 96.50 190 PRO A CA 1
ATOM 1465 C C . PRO A 1 190 ? -27.421 5.938 18.466 1.00 96.50 190 PRO A C 1
ATOM 1467 O O . PRO A 1 190 ? -27.125 6.897 17.752 1.00 96.50 190 PRO A O 1
ATOM 1470 N N . LEU A 1 191 ? -27.442 6.009 19.800 1.00 96.62 191 LEU A N 1
ATOM 1471 C CA . LEU A 1 191 ? -27.041 7.209 20.548 1.00 96.62 191 LEU A CA 1
ATOM 1472 C C . LEU A 1 191 ? -25.531 7.463 20.463 1.00 96.62 191 LEU A C 1
ATOM 1474 O O . LEU A 1 191 ? -25.072 8.600 20.541 1.00 96.62 191 LEU A O 1
ATOM 1478 N N . SER A 1 192 ? -24.758 6.404 20.231 1.00 97.38 192 SER A N 1
ATOM 1479 C CA . SER A 1 192 ? -23.298 6.439 20.186 1.00 97.38 192 SER A CA 1
ATOM 1480 C C . SER A 1 192 ? -22.716 6.626 18.788 1.00 97.38 192 SER A C 1
ATOM 1482 O O . SER A 1 192 ? -21.501 6.546 18.618 1.00 97.38 192 SER A O 1
ATOM 1484 N N . LYS A 1 193 ? -23.539 6.931 17.777 1.00 96.75 193 LYS A N 1
ATOM 1485 C CA . LYS A 1 193 ? -23.067 7.221 16.410 1.00 96.75 193 LYS A CA 1
ATOM 1486 C C . LYS A 1 193 ? -21.875 8.192 16.354 1.00 96.75 193 LYS A C 1
ATOM 1488 O O . LYS A 1 193 ? -20.955 7.885 15.599 1.00 96.75 193 LYS A O 1
ATOM 1493 N N . PRO A 1 194 ? -21.815 9.294 17.137 1.00 96.00 194 PRO A N 1
ATOM 1494 C CA . PRO A 1 194 ? -20.666 10.197 17.098 1.00 96.00 194 PRO A CA 1
ATOM 1495 C C . PRO A 1 194 ? -19.355 9.510 17.493 1.00 96.00 194 PRO A C 1
ATOM 1497 O O . PRO A 1 194 ? -18.359 9.640 16.786 1.00 96.00 194 PRO A O 1
ATOM 1500 N N . ILE A 1 195 ? -19.346 8.732 18.584 1.00 96.81 195 ILE A N 1
ATOM 1501 C CA . ILE A 1 195 ? -18.123 8.050 19.019 1.00 96.81 195 ILE A CA 1
ATOM 1502 C C . ILE A 1 195 ? -17.771 6.869 18.111 1.00 96.81 195 ILE A C 1
ATOM 1504 O O . ILE A 1 195 ? -16.597 6.664 17.809 1.00 96.81 195 ILE A O 1
ATOM 1508 N N . LEU A 1 196 ? -18.768 6.129 17.618 1.00 97.38 196 LEU A N 1
ATOM 1509 C CA . LEU A 1 196 ? -18.557 5.027 16.676 1.00 97.38 196 LEU A CA 1
ATOM 1510 C C . LEU A 1 196 ? -17.970 5.535 15.354 1.00 97.38 196 LEU A C 1
ATOM 1512 O O . LEU A 1 196 ? -17.074 4.896 14.813 1.00 97.38 196 LEU A O 1
ATOM 1516 N N . ALA A 1 197 ? -18.422 6.694 14.865 1.00 96.88 197 ALA A N 1
ATOM 1517 C CA . ALA A 1 197 ? -17.874 7.328 13.670 1.00 96.88 197 ALA A CA 1
ATOM 1518 C C . ALA A 1 197 ? -16.420 7.766 13.880 1.00 96.88 197 ALA A C 1
ATOM 1520 O O . ALA A 1 197 ? -15.565 7.450 13.058 1.00 96.88 197 ALA A O 1
ATOM 1521 N N . THR A 1 198 ? -16.115 8.425 15.003 1.00 96.38 198 THR A N 1
ATOM 1522 C CA . THR A 1 198 ? -14.746 8.857 15.322 1.00 96.38 198 THR A CA 1
ATOM 1523 C C . THR A 1 198 ? -13.795 7.667 15.447 1.00 96.38 198 THR A C 1
ATOM 1525 O O . THR A 1 198 ? -12.725 7.659 14.845 1.00 96.38 198 THR A O 1
ATOM 1528 N N . MET A 1 199 ? -14.183 6.628 16.192 1.00 96.31 199 MET A N 1
ATOM 1529 C CA . MET A 1 199 ? -13.353 5.430 16.352 1.00 96.31 199 MET A CA 1
ATOM 1530 C C . MET A 1 199 ? -13.262 4.615 15.057 1.00 96.31 199 MET A C 1
ATOM 1532 O O . MET A 1 199 ? -12.210 4.056 14.760 1.00 96.31 199 MET A O 1
ATOM 1536 N N . GLY A 1 200 ? -14.332 4.588 14.259 1.00 96.62 200 GLY A N 1
ATOM 1537 C CA . GLY A 1 200 ? -14.342 3.968 12.939 1.00 96.62 200 GLY A CA 1
ATOM 1538 C C . GLY A 1 200 ? -13.406 4.664 11.959 1.00 96.62 200 GLY A C 1
ATOM 1539 O O . GLY A 1 200 ? -12.671 3.989 11.249 1.00 96.62 200 GLY A O 1
ATOM 1540 N N . LEU A 1 201 ? -13.351 5.998 11.969 1.00 97.25 201 LEU A N 1
ATOM 1541 C CA . LEU A 1 201 ? -12.391 6.754 11.167 1.00 97.25 201 LEU A CA 1
ATOM 1542 C C . LEU A 1 201 ? -10.949 6.400 11.548 1.00 97.25 201 LEU A C 1
ATOM 1544 O O . LEU A 1 201 ? -10.142 6.116 10.666 1.00 97.25 201 LEU A O 1
ATOM 1548 N N . PHE A 1 202 ? -10.625 6.364 12.845 1.00 94.50 202 PHE A N 1
ATOM 1549 C CA . PHE A 1 202 ? -9.284 5.978 13.292 1.00 94.50 202 PHE A CA 1
ATOM 1550 C C . PHE A 1 202 ? -8.928 4.539 12.905 1.00 94.50 202 PHE A C 1
ATOM 1552 O O . PHE A 1 202 ? -7.823 4.302 12.418 1.00 94.50 202 PHE A O 1
ATOM 1559 N N . ALA A 1 203 ? -9.857 3.591 13.059 1.00 95.81 203 ALA A N 1
ATOM 1560 C CA . ALA A 1 203 ? -9.650 2.208 12.633 1.00 95.81 203 ALA A CA 1
ATOM 1561 C C . ALA A 1 203 ? -9.454 2.105 11.110 1.00 95.81 203 ALA A C 1
ATOM 1563 O O . ALA A 1 203 ? -8.534 1.427 10.654 1.00 95.81 203 ALA A O 1
ATOM 1564 N N . PHE A 1 204 ? -10.252 2.833 10.324 1.00 97.19 204 PHE A N 1
ATOM 1565 C CA . PHE A 1 204 ? -10.139 2.862 8.867 1.00 97.19 204 PHE A CA 1
ATOM 1566 C C . PHE A 1 204 ? -8.787 3.397 8.417 1.00 97.19 204 PHE A C 1
ATOM 1568 O O . PHE A 1 204 ? -8.110 2.748 7.625 1.00 97.19 204 PHE A O 1
ATOM 1575 N N . VAL A 1 205 ? -8.370 4.546 8.952 1.00 96.62 205 VAL A N 1
ATOM 1576 C CA . VAL A 1 205 ? -7.063 5.149 8.660 1.00 96.62 205 VAL A CA 1
ATOM 1577 C C . VAL A 1 205 ? -5.931 4.210 9.083 1.00 96.62 205 VAL A C 1
ATOM 1579 O O . VAL A 1 205 ? -4.954 4.067 8.350 1.00 96.62 205 VAL A O 1
ATOM 1582 N N . GLY A 1 206 ? -6.070 3.526 10.222 1.00 94.00 206 GLY A N 1
ATOM 1583 C CA . GLY A 1 206 ? -5.105 2.534 10.693 1.00 94.00 206 GLY A CA 1
ATOM 1584 C C . GLY A 1 206 ? -4.949 1.353 9.734 1.00 94.00 206 GLY A C 1
ATOM 1585 O O . GLY A 1 206 ? -3.832 1.026 9.339 1.00 94.00 206 GLY A O 1
ATOM 1586 N N . HIS A 1 207 ? -6.055 0.743 9.301 1.00 95.19 207 HIS A N 1
ATOM 1587 C CA . HIS A 1 207 ? -6.011 -0.348 8.326 1.00 95.19 207 HIS A CA 1
ATOM 1588 C C . HIS A 1 207 ? -5.548 0.122 6.942 1.00 95.19 207 HIS A C 1
ATOM 1590 O O . HIS A 1 207 ? -4.762 -0.569 6.298 1.00 95.19 207 HIS A O 1
ATOM 1596 N N . TRP A 1 208 ? -5.977 1.310 6.508 1.00 96.62 208 TRP A N 1
ATOM 1597 C CA . TRP A 1 208 ? -5.622 1.875 5.206 1.00 96.62 208 TRP A CA 1
ATOM 1598 C C . TRP A 1 208 ? -4.134 2.176 5.089 1.00 96.62 208 TRP A C 1
ATOM 1600 O O . TRP A 1 208 ? -3.572 2.024 4.011 1.00 96.62 208 TRP A O 1
ATOM 1610 N N . ASN A 1 209 ? -3.496 2.585 6.185 1.00 95.50 209 ASN A N 1
ATOM 1611 C CA . ASN A 1 209 ? -2.066 2.879 6.235 1.00 95.50 209 ASN A CA 1
ATOM 1612 C C . ASN A 1 209 ? -1.220 1.676 6.683 1.00 95.50 209 ASN A C 1
ATOM 1614 O O . ASN A 1 209 ? -0.018 1.819 6.909 1.00 95.50 209 ASN A O 1
ATOM 1618 N N . ASN A 1 210 ? -1.813 0.486 6.822 1.00 92.25 210 ASN A N 1
ATOM 1619 C CA . ASN A 1 210 ? -1.074 -0.695 7.244 1.00 92.25 210 ASN A CA 1
ATOM 1620 C C . ASN A 1 210 ? -0.150 -1.193 6.124 1.00 92.25 210 ASN A C 1
ATOM 1622 O O . ASN A 1 210 ? -0.578 -1.861 5.185 1.00 92.25 210 ASN A O 1
ATOM 1626 N N . TYR A 1 211 ? 1.133 -0.881 6.267 1.00 90.75 211 TYR A N 1
ATOM 1627 C CA . TYR A 1 211 ? 2.206 -1.352 5.396 1.00 90.75 211 TYR A CA 1
ATOM 1628 C C . TYR A 1 211 ? 2.920 -2.584 5.966 1.00 90.75 211 TYR A C 1
ATOM 1630 O O . TYR A 1 211 ? 3.156 -3.565 5.265 1.00 90.75 211 TYR A O 1
ATOM 1638 N N . PHE A 1 212 ? 3.232 -2.550 7.262 1.00 89.44 212 PHE A N 1
ATOM 1639 C CA . PHE A 1 212 ? 4.126 -3.519 7.887 1.00 89.44 212 PHE A CA 1
ATOM 1640 C C . PHE A 1 212 ? 3.480 -4.893 8.115 1.00 89.44 212 PHE A C 1
ATOM 1642 O O . PHE A 1 212 ? 4.127 -5.921 7.941 1.00 89.44 212 PHE A O 1
ATOM 1649 N N . GLY A 1 213 ? 2.188 -4.936 8.458 1.00 91.06 213 GLY A N 1
ATOM 1650 C CA . GLY A 1 213 ? 1.457 -6.196 8.624 1.00 91.06 213 GLY A CA 1
ATOM 1651 C C . GLY A 1 213 ? 1.450 -7.053 7.349 1.00 91.06 213 GLY A C 1
ATOM 1652 O O . GLY A 1 213 ? 1.836 -8.219 7.416 1.00 91.06 213 GLY A O 1
ATOM 1653 N N . PRO A 1 214 ? 1.059 -6.496 6.187 1.00 92.75 214 PRO A N 1
ATOM 1654 C CA . PRO A 1 214 ? 1.126 -7.192 4.905 1.00 92.75 214 PRO A CA 1
ATOM 1655 C C . PRO A 1 214 ? 2.499 -7.774 4.576 1.00 92.75 214 PRO A C 1
ATOM 1657 O O . PRO A 1 214 ? 2.557 -8.925 4.171 1.00 92.75 214 PRO A O 1
ATOM 1660 N N . LEU A 1 215 ? 3.591 -7.040 4.817 1.00 89.44 215 LEU A N 1
ATOM 1661 C CA . LEU A 1 215 ? 4.946 -7.538 4.548 1.00 89.44 215 LEU A CA 1
ATOM 1662 C C . LEU A 1 215 ? 5.307 -8.803 5.332 1.00 89.44 215 LEU A C 1
ATOM 1664 O O . LEU A 1 215 ? 6.110 -9.608 4.872 1.00 89.44 215 LEU A O 1
ATOM 1668 N N . ILE A 1 216 ? 4.741 -8.965 6.526 1.00 91.12 216 ILE A N 1
ATOM 1669 C CA . ILE A 1 216 ? 5.015 -10.118 7.385 1.00 91.12 216 ILE A CA 1
ATOM 1670 C C . ILE A 1 216 ? 4.063 -11.270 7.071 1.00 91.12 216 ILE A C 1
ATOM 1672 O O . ILE A 1 216 ? 4.459 -12.435 7.095 1.00 91.12 216 ILE A O 1
ATOM 1676 N N . TYR A 1 217 ? 2.786 -10.960 6.844 1.00 91.81 217 TYR A N 1
ATOM 1677 C CA . TYR A 1 217 ? 1.719 -11.957 6.842 1.00 91.81 217 TYR A CA 1
ATOM 1678 C C . TYR A 1 217 ? 1.212 -12.350 5.456 1.00 91.81 217 TYR A C 1
ATOM 1680 O O . TYR A 1 217 ? 0.522 -13.363 5.358 1.00 91.81 217 TYR A O 1
ATOM 1688 N N . ILE A 1 218 ? 1.508 -11.579 4.408 1.00 90.81 218 ILE A N 1
ATOM 1689 C CA . ILE A 1 218 ? 1.056 -11.832 3.037 1.00 90.81 218 ILE A CA 1
ATOM 1690 C C . ILE A 1 218 ? 2.251 -12.241 2.178 1.00 90.81 218 ILE A C 1
ATOM 1692 O O . ILE A 1 218 ? 3.262 -11.550 2.136 1.00 90.81 218 ILE A O 1
ATOM 1696 N N . GLN A 1 219 ? 2.114 -13.368 1.482 1.00 85.56 219 GLN A N 1
ATOM 1697 C CA . GLN A 1 219 ? 3.122 -13.891 0.559 1.00 85.56 219 GLN A CA 1
ATOM 1698 C C . GLN A 1 219 ? 2.698 -13.680 -0.896 1.00 85.56 219 GLN A C 1
ATOM 1700 O O . GLN A 1 219 ? 3.509 -13.354 -1.759 1.00 85.56 219 GLN A O 1
ATOM 1705 N N . THR A 1 220 ? 1.412 -13.869 -1.187 1.00 84.50 220 THR A N 1
ATOM 1706 C CA . THR A 1 220 ? 0.887 -13.790 -2.545 1.00 84.50 220 THR A CA 1
ATOM 1707 C C . THR A 1 220 ? 0.764 -12.329 -2.981 1.00 84.50 220 THR A C 1
ATOM 1709 O O . THR A 1 220 ? -0.084 -11.593 -2.474 1.00 84.50 220 THR A O 1
ATOM 1712 N N . GLN A 1 221 ? 1.520 -11.929 -4.009 1.00 82.75 221 GLN A N 1
ATOM 1713 C CA . GLN A 1 221 ? 1.547 -10.550 -4.524 1.00 82.75 221 GLN A CA 1
ATOM 1714 C C . GLN A 1 221 ? 0.152 -9.996 -4.868 1.00 82.75 221 GLN A C 1
ATOM 1716 O O . GLN A 1 221 ? -0.135 -8.822 -4.643 1.00 82.75 221 GLN A O 1
ATOM 1721 N N . SER A 1 222 ? -0.765 -10.835 -5.366 1.00 88.38 222 SER A N 1
ATOM 1722 C CA . SER A 1 222 ? -2.129 -10.410 -5.710 1.00 88.38 222 SER A CA 1
ATOM 1723 C C . SER A 1 222 ? -2.999 -10.033 -4.506 1.00 88.38 222 SER A C 1
ATOM 1725 O O . SER A 1 222 ? -4.065 -9.454 -4.707 1.00 88.38 222 SER A O 1
ATOM 1727 N N . LYS A 1 223 ? -2.589 -10.380 -3.280 1.00 90.12 223 LYS A N 1
ATOM 1728 C CA . LYS A 1 223 ? -3.291 -10.063 -2.026 1.00 90.12 223 LYS A CA 1
ATOM 1729 C C . LYS A 1 223 ? -2.751 -8.801 -1.352 1.00 90.12 223 LYS A C 1
ATOM 1731 O O . LYS A 1 223 ? -3.334 -8.366 -0.356 1.00 90.12 223 LYS A O 1
ATOM 1736 N N . ASN A 1 224 ? -1.681 -8.208 -1.885 1.00 92.25 224 ASN A N 1
ATOM 1737 C CA . ASN A 1 224 ? -1.071 -7.015 -1.313 1.00 92.25 224 ASN A CA 1
ATOM 1738 C C . ASN A 1 224 ? -2.030 -5.814 -1.364 1.00 92.25 224 ASN A C 1
ATOM 1740 O O . ASN A 1 224 ? -2.732 -5.629 -2.365 1.00 92.25 224 ASN A O 1
ATOM 1744 N N . PRO A 1 225 ? -2.088 -5.002 -0.293 1.00 95.69 225 PRO A N 1
ATOM 1745 C CA . PRO A 1 225 ? -2.813 -3.743 -0.294 1.00 95.69 225 PRO A CA 1
ATOM 1746 C C . PRO A 1 225 ? -1.990 -2.629 -0.949 1.00 95.69 225 PRO A C 1
ATOM 1748 O O . PRO A 1 225 ? -0.775 -2.737 -1.127 1.00 95.69 225 PRO A O 1
ATOM 1751 N N . ILE A 1 226 ? -2.663 -1.521 -1.258 1.00 94.44 226 ILE A N 1
ATOM 1752 C CA . ILE A 1 226 ? -2.077 -0.386 -1.978 1.00 94.44 226 ILE A CA 1
ATOM 1753 C C . ILE A 1 226 ? -0.824 0.189 -1.309 1.00 94.44 226 ILE A C 1
ATOM 1755 O O . ILE A 1 226 ? 0.106 0.555 -2.012 1.00 94.44 226 ILE A O 1
ATOM 1759 N N . GLN A 1 227 ? -0.747 0.207 0.026 1.00 93.19 227 GLN A N 1
ATOM 1760 C CA . GLN A 1 227 ? 0.412 0.754 0.744 1.00 93.19 227 GLN A CA 1
ATOM 1761 C C . GLN A 1 227 ? 1.708 -0.000 0.450 1.00 93.19 227 GLN A C 1
ATOM 1763 O O . GLN A 1 227 ? 2.760 0.619 0.352 1.00 93.19 227 GLN A O 1
ATOM 1768 N N . VAL A 1 228 ? 1.640 -1.325 0.277 1.00 89.81 228 VAL A N 1
ATOM 1769 C CA . VAL A 1 228 ? 2.816 -2.129 -0.090 1.00 89.81 228 VAL A CA 1
ATOM 1770 C C . VAL A 1 228 ? 3.272 -1.771 -1.496 1.00 89.81 228 VAL A C 1
ATOM 1772 O O . VAL A 1 228 ? 4.454 -1.537 -1.711 1.00 89.81 228 VAL A O 1
ATOM 1775 N N . ILE A 1 229 ? 2.329 -1.669 -2.435 1.00 87.88 229 ILE A N 1
ATOM 1776 C CA . ILE A 1 229 ? 2.631 -1.324 -3.828 1.00 87.88 229 ILE A CA 1
ATOM 1777 C C . ILE A 1 229 ? 3.196 0.099 -3.932 1.00 87.88 229 ILE A C 1
ATOM 1779 O O . ILE A 1 229 ? 4.179 0.316 -4.628 1.00 87.88 229 ILE A O 1
ATOM 1783 N N . LEU A 1 230 ? 2.629 1.062 -3.201 1.00 86.75 230 LEU A N 1
ATOM 1784 C CA . LEU A 1 230 ? 3.132 2.437 -3.167 1.00 86.75 230 LEU A CA 1
ATOM 1785 C C . LEU A 1 230 ? 4.547 2.512 -2.594 1.00 86.75 230 LEU A C 1
ATOM 1787 O O . LEU A 1 230 ? 5.390 3.188 -3.169 1.00 86.75 230 LEU A O 1
ATOM 1791 N N . GLN A 1 231 ? 4.826 1.805 -1.498 1.00 81.56 231 GLN A N 1
ATOM 1792 C CA . GLN A 1 231 ? 6.175 1.754 -0.930 1.00 81.56 231 GLN A CA 1
ATOM 1793 C C . GLN A 1 231 ? 7.169 1.101 -1.891 1.00 81.56 231 GLN A C 1
ATOM 1795 O O . GLN A 1 231 ? 8.271 1.610 -2.045 1.00 81.56 231 GLN A O 1
ATOM 1800 N N . GLN A 1 232 ? 6.775 0.037 -2.598 1.00 77.75 232 GLN A N 1
ATOM 1801 C CA . GLN A 1 232 ? 7.610 -0.568 -3.641 1.00 77.75 232 GLN A CA 1
ATOM 1802 C C . GLN A 1 232 ? 7.959 0.443 -4.746 1.00 77.75 232 GLN A C 1
ATOM 1804 O O . GLN A 1 232 ? 9.126 0.552 -5.110 1.00 77.75 232 GLN A O 1
ATOM 1809 N N . ILE A 1 233 ? 6.985 1.234 -5.211 1.00 75.12 233 ILE A N 1
ATOM 1810 C CA . ILE A 1 233 ? 7.202 2.283 -6.224 1.00 75.12 233 ILE A CA 1
ATOM 1811 C C . ILE A 1 233 ? 8.107 3.406 -5.687 1.00 75.12 233 ILE A C 1
ATOM 1813 O O . ILE A 1 233 ? 9.063 3.799 -6.348 1.00 75.12 233 ILE A O 1
ATOM 1817 N N . ILE A 1 234 ? 7.849 3.903 -4.473 1.00 72.62 234 ILE A N 1
ATOM 1818 C CA . ILE A 1 234 ? 8.622 5.004 -3.871 1.00 72.62 234 ILE A CA 1
ATOM 1819 C C . ILE A 1 234 ? 10.063 4.579 -3.583 1.00 72.62 234 ILE A C 1
ATOM 1821 O O . ILE A 1 234 ? 10.992 5.347 -3.817 1.00 72.62 234 ILE A O 1
ATOM 1825 N N . MET A 1 235 ? 10.269 3.362 -3.076 1.00 66.19 235 MET A N 1
ATOM 1826 C CA . MET A 1 235 ? 11.610 2.843 -2.809 1.00 66.19 235 MET A CA 1
ATOM 1827 C C . MET A 1 235 ? 12.410 2.678 -4.103 1.00 66.19 235 MET A C 1
ATOM 1829 O O . MET A 1 235 ? 13.600 2.986 -4.111 1.00 66.19 235 MET A O 1
ATOM 1833 N N . GLN A 1 236 ? 11.765 2.252 -5.195 1.00 57.84 236 GLN A N 1
ATOM 1834 C CA . GLN A 1 236 ? 12.392 2.220 -6.518 1.00 57.84 236 GLN A CA 1
ATOM 1835 C C . GLN A 1 236 ? 12.782 3.629 -6.991 1.00 57.84 236 GLN A C 1
ATOM 1837 O O . GLN A 1 236 ? 13.892 3.815 -7.480 1.00 57.84 236 GLN A O 1
ATOM 1842 N N . GLU A 1 237 ? 11.928 4.637 -6.784 1.00 57.06 237 GLU A N 1
ATOM 1843 C CA . GLU A 1 237 ? 12.222 6.029 -7.151 1.00 57.06 237 GLU A CA 1
ATOM 1844 C C . GLU A 1 237 ? 13.348 6.651 -6.303 1.00 57.06 237 GLU A C 1
ATOM 1846 O O . GLU A 1 237 ? 14.239 7.308 -6.837 1.00 57.06 237 GLU A O 1
ATOM 1851 N N . GLN A 1 238 ? 13.349 6.446 -4.983 1.00 54.22 238 GLN A N 1
ATOM 1852 C CA . GLN A 1 238 ? 14.413 6.951 -4.105 1.00 54.22 238 GLN A CA 1
ATOM 1853 C C . GLN A 1 238 ? 15.761 6.322 -4.443 1.00 54.22 238 GLN A C 1
ATOM 1855 O O . GLN A 1 238 ? 16.759 7.032 -4.550 1.00 54.22 238 GLN A O 1
ATOM 1860 N N . PHE A 1 239 ? 15.774 5.010 -4.678 1.00 50.34 239 PHE A N 1
ATOM 1861 C CA . PHE A 1 239 ? 16.958 4.301 -5.143 1.00 50.34 239 PHE A CA 1
ATOM 1862 C C . PHE A 1 239 ? 17.452 4.871 -6.480 1.00 50.34 239 PHE A C 1
ATOM 1864 O O . PHE A 1 239 ? 18.628 5.200 -6.615 1.00 50.34 239 PHE A O 1
ATOM 1871 N N . ALA A 1 240 ? 16.540 5.102 -7.425 1.00 47.72 240 ALA A N 1
ATOM 1872 C CA . ALA A 1 240 ? 16.826 5.750 -8.699 1.00 47.72 240 ALA A CA 1
ATOM 1873 C C . ALA A 1 240 ? 17.435 7.160 -8.532 1.00 47.72 240 ALA A C 1
ATOM 1875 O O . ALA A 1 240 ? 18.446 7.488 -9.155 1.00 47.72 240 ALA A O 1
ATOM 1876 N N . GLN A 1 241 ? 16.876 8.000 -7.659 1.00 49.22 241 GLN A N 1
ATOM 1877 C CA . GLN A 1 241 ? 17.413 9.339 -7.395 1.00 49.22 241 GLN A CA 1
ATOM 1878 C C . GLN A 1 241 ? 18.774 9.317 -6.693 1.00 49.22 241 GLN A C 1
ATOM 1880 O O . GLN A 1 241 ? 19.621 10.167 -6.973 1.00 49.22 241 GLN A O 1
ATOM 1885 N N . ASP A 1 242 ? 19.004 8.371 -5.787 1.00 48.97 242 ASP A N 1
ATOM 1886 C CA . ASP A 1 242 ? 20.275 8.259 -5.076 1.00 48.97 242 ASP A CA 1
ATOM 1887 C C . ASP A 1 242 ? 21.393 7.723 -5.980 1.00 48.97 242 ASP A C 1
ATOM 1889 O O . ASP A 1 242 ? 22.523 8.203 -5.885 1.00 48.97 242 ASP A O 1
ATOM 1893 N N . LEU A 1 243 ? 21.074 6.844 -6.935 1.00 46.94 243 LEU A N 1
ATOM 1894 C CA . LEU A 1 243 ? 21.991 6.439 -8.006 1.00 46.94 243 LEU A CA 1
ATOM 1895 C C . LEU A 1 243 ? 22.323 7.606 -8.953 1.00 46.94 243 LEU A C 1
ATOM 1897 O O . LEU A 1 243 ? 23.492 7.819 -9.282 1.00 46.94 243 LEU A O 1
ATOM 1901 N N . MET A 1 244 ? 21.328 8.430 -9.316 1.00 43.84 244 MET A N 1
ATOM 1902 C CA . MET A 1 244 ? 21.541 9.642 -10.123 1.00 43.84 244 MET A CA 1
ATOM 1903 C C . MET A 1 244 ? 22.450 10.666 -9.422 1.00 43.84 244 MET A C 1
ATOM 1905 O O . MET A 1 244 ? 23.338 11.243 -10.051 1.00 43.84 244 MET A O 1
ATOM 1909 N N . LYS A 1 245 ? 22.283 10.879 -8.109 1.00 48.72 245 LYS A N 1
ATOM 1910 C CA . LYS A 1 245 ? 23.152 11.775 -7.316 1.00 48.72 245 LYS A CA 1
ATOM 1911 C C . LYS A 1 245 ? 24.594 11.275 -7.214 1.00 48.72 245 LYS A C 1
ATOM 1913 O O . LYS A 1 245 ? 25.493 12.078 -6.978 1.00 48.72 245 LYS A O 1
ATOM 1918 N N . GLN A 1 246 ? 24.814 9.973 -7.385 1.00 41.97 246 GLN A N 1
ATOM 1919 C CA . GLN A 1 246 ? 26.133 9.341 -7.337 1.00 41.97 246 GLN A CA 1
ATOM 1920 C C . GLN A 1 246 ? 26.834 9.291 -8.705 1.00 41.97 246 GLN A C 1
ATOM 1922 O O . GLN A 1 246 ? 27.946 8.777 -8.798 1.00 41.97 246 GLN A O 1
ATOM 1927 N N . GLY A 1 247 ? 26.238 9.871 -9.756 1.00 37.97 247 GLY A N 1
ATOM 1928 C CA . GLY A 1 247 ? 26.862 9.969 -11.080 1.00 37.97 247 GLY A CA 1
ATOM 1929 C C . GLY A 1 247 ? 26.917 8.645 -11.846 1.00 37.97 247 GLY A C 1
ATOM 1930 O O . GLY A 1 247 ? 27.653 8.541 -12.827 1.00 37.97 247 GLY A O 1
ATOM 1931 N N . ILE A 1 248 ? 26.143 7.647 -11.415 1.00 39.75 248 ILE A N 1
ATOM 1932 C CA . ILE A 1 248 ? 25.955 6.395 -12.146 1.00 39.75 248 ILE A CA 1
ATOM 1933 C C . ILE A 1 248 ? 24.977 6.700 -13.288 1.00 39.75 248 ILE A C 1
ATOM 1935 O O . ILE A 1 248 ? 23.882 7.216 -13.061 1.00 39.75 248 ILE A O 1
ATOM 1939 N N . ALA A 1 249 ? 25.423 6.488 -14.529 1.00 38.28 249 ALA A N 1
ATOM 1940 C CA . ALA A 1 249 ? 24.668 6.823 -15.732 1.00 38.28 249 ALA A CA 1
ATOM 1941 C C . ALA A 1 249 ? 23.301 6.116 -15.730 1.00 38.28 249 ALA A C 1
ATOM 1943 O O . ALA A 1 249 ? 23.227 4.914 -15.501 1.00 38.28 249 ALA A O 1
ATOM 1944 N N . GLY A 1 250 ? 22.232 6.869 -16.010 1.00 35.50 250 GLY A N 1
ATOM 1945 C CA . GLY A 1 250 ? 20.825 6.457 -15.895 1.00 35.50 250 GLY A CA 1
ATOM 1946 C C . GLY A 1 250 ? 20.345 5.288 -16.770 1.00 35.50 250 GLY A C 1
ATOM 1947 O O . GLY A 1 250 ? 19.143 5.069 -16.838 1.00 35.50 250 GLY A O 1
ATOM 1948 N N . ALA A 1 251 ? 21.238 4.521 -17.399 1.00 33.22 251 ALA A N 1
ATOM 1949 C CA . ALA A 1 251 ? 20.881 3.331 -18.170 1.00 33.22 251 ALA A CA 1
ATOM 1950 C C . ALA A 1 251 ? 20.391 2.168 -17.276 1.00 33.22 251 ALA A C 1
ATOM 1952 O O . ALA A 1 251 ? 19.440 1.488 -17.643 1.00 33.22 251 ALA A O 1
ATOM 1953 N N . ASP A 1 252 ? 20.942 2.010 -16.065 1.00 34.53 252 ASP A N 1
ATOM 1954 C CA . ASP A 1 252 ? 20.544 0.939 -15.124 1.00 34.53 252 ASP A CA 1
ATOM 1955 C C . ASP A 1 252 ? 19.200 1.216 -14.409 1.00 34.53 252 ASP A C 1
ATOM 1957 O O . ASP A 1 252 ? 18.606 0.339 -13.770 1.00 34.53 252 ASP A O 1
ATOM 1961 N N . LEU A 1 253 ? 18.699 2.455 -14.493 1.00 35.19 253 LEU A N 1
ATOM 1962 C CA . LEU A 1 253 ? 17.512 2.916 -13.765 1.00 35.19 253 LEU A CA 1
ATOM 1963 C C . LEU A 1 253 ? 16.211 2.319 -14.316 1.00 35.19 253 LEU A C 1
ATOM 1965 O O . LEU A 1 253 ? 15.313 1.972 -13.550 1.00 35.19 253 LEU A O 1
ATOM 1969 N N . LEU A 1 254 ? 16.097 2.212 -15.639 1.00 32.66 254 LEU A N 1
ATOM 1970 C CA . LEU A 1 254 ? 14.872 1.759 -16.303 1.00 32.66 254 LEU A CA 1
ATOM 1971 C C . LEU A 1 254 ? 14.688 0.246 -16.205 1.00 32.66 254 LEU A C 1
ATOM 1973 O O . LEU A 1 254 ? 13.561 -0.222 -16.073 1.00 32.66 254 LEU A O 1
ATOM 1977 N N . GLU A 1 255 ? 15.791 -0.496 -16.169 1.00 33.72 255 GLU A N 1
ATOM 1978 C CA . GLU A 1 255 ? 15.794 -1.955 -16.066 1.00 33.72 255 GLU A CA 1
ATOM 1979 C C . GLU A 1 255 ? 15.442 -2.448 -14.649 1.00 33.72 255 GLU A C 1
ATOM 1981 O O . GLU A 1 255 ? 14.899 -3.535 -14.464 1.00 33.72 255 GLU A O 1
ATOM 1986 N N . THR A 1 256 ? 15.669 -1.611 -13.629 1.00 31.69 256 THR A N 1
ATOM 1987 C CA . THR A 1 256 ? 15.349 -1.942 -12.231 1.00 31.69 256 THR A CA 1
ATOM 1988 C C . THR A 1 256 ? 13.903 -1.575 -11.853 1.00 31.69 256 THR A C 1
ATOM 1990 O O . THR A 1 256 ? 13.275 -2.266 -11.046 1.00 31.69 256 THR A O 1
ATOM 1993 N N . ILE A 1 257 ? 13.343 -0.507 -12.439 1.00 30.64 257 ILE A N 1
ATOM 1994 C CA . ILE A 1 257 ? 11.959 -0.048 -12.191 1.00 30.64 257 ILE A CA 1
ATOM 1995 C C . ILE A 1 257 ? 10.931 -0.943 -12.909 1.00 30.64 257 ILE A C 1
ATOM 1997 O O . ILE A 1 257 ? 9.812 -1.130 -12.425 1.00 30.64 257 ILE A O 1
ATOM 2001 N N . SER A 1 258 ? 11.298 -1.560 -14.032 1.00 32.53 258 SER A N 1
ATOM 2002 C CA . SER A 1 258 ? 10.390 -2.405 -14.814 1.00 32.53 258 SER A CA 1
ATOM 2003 C C . SER A 1 258 ? 10.174 -3.819 -14.236 1.00 32.53 258 SER A C 1
ATOM 2005 O O . SER A 1 258 ? 9.273 -4.552 -14.651 1.00 32.53 258 SER A O 1
ATOM 2007 N N . GLY A 1 259 ? 10.894 -4.171 -13.162 1.00 32.12 259 GLY A N 1
ATOM 2008 C CA . GLY A 1 259 ? 10.867 -5.472 -12.482 1.00 32.12 259 GLY A CA 1
ATOM 2009 C C . GLY A 1 259 ? 9.538 -5.923 -11.848 1.00 32.12 259 GLY A C 1
ATOM 2010 O O . GLY A 1 259 ? 9.509 -6.949 -11.167 1.00 32.12 259 GLY A O 1
ATOM 2011 N N . SER A 1 260 ? 8.412 -5.236 -12.064 1.00 28.89 260 SER A N 1
ATOM 2012 C CA . SER A 1 260 ? 7.102 -5.787 -11.701 1.00 28.89 260 SER A CA 1
ATOM 2013 C C . SER A 1 260 ? 5.967 -5.335 -12.623 1.00 28.89 260 SER A C 1
ATOM 2015 O O . SER A 1 260 ? 5.304 -4.329 -12.392 1.00 28.89 260 SER A O 1
ATOM 2017 N N . GLY A 1 261 ? 5.647 -6.180 -13.605 1.00 29.09 261 GLY A N 1
ATOM 2018 C CA . GLY A 1 261 ? 4.274 -6.305 -14.094 1.00 29.09 261 GLY A CA 1
ATOM 2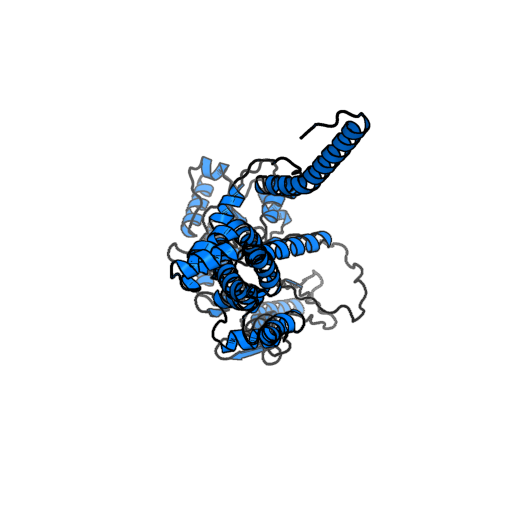019 C C . GLY A 1 261 ? 3.925 -5.589 -15.392 1.00 29.09 261 GLY A C 1
ATOM 2020 O O . GLY A 1 261 ? 2.821 -5.053 -15.496 1.00 29.09 261 GLY A O 1
ATOM 2021 N N . SER A 1 262 ? 4.779 -5.674 -16.408 1.00 28.03 262 SER A N 1
ATOM 2022 C CA . SER A 1 262 ? 4.327 -5.512 -17.786 1.00 28.03 262 SER A CA 1
ATOM 2023 C C . SER A 1 262 ? 4.931 -6.617 -18.659 1.00 28.03 262 SER A C 1
ATOM 2025 O O . SER A 1 262 ? 6.111 -6.924 -18.553 1.00 28.03 262 SER A O 1
ATOM 2027 N N . GLU A 1 263 ? 4.123 -7.245 -19.511 1.00 32.34 263 GLU A N 1
ATOM 2028 C CA . GLU A 1 263 ? 4.585 -8.104 -20.618 1.00 32.34 263 GLU A CA 1
ATOM 2029 C C . GLU A 1 263 ? 5.304 -7.276 -21.717 1.00 32.34 263 GLU A C 1
ATOM 2031 O O . GLU A 1 263 ? 5.317 -7.678 -22.875 1.00 32.34 263 GLU A O 1
ATOM 2036 N N . TYR A 1 264 ? 5.853 -6.099 -21.381 1.00 32.38 264 TYR A N 1
ATOM 2037 C CA . TYR A 1 264 ? 6.272 -5.054 -22.321 1.00 32.38 264 TYR A CA 1
ATOM 2038 C C . TYR A 1 264 ? 7.703 -4.549 -22.090 1.00 32.38 264 TYR A C 1
ATOM 2040 O O . TYR A 1 264 ? 8.052 -3.468 -22.563 1.00 32.38 264 TYR A O 1
ATOM 2048 N N . ASP A 1 265 ? 8.553 -5.326 -21.420 1.00 36.84 265 ASP A N 1
ATOM 2049 C CA . ASP A 1 265 ? 9.976 -5.006 -21.350 1.00 36.84 265 ASP A CA 1
ATOM 2050 C C . ASP A 1 265 ? 10.716 -5.602 -22.550 1.00 36.84 265 ASP A C 1
ATOM 2052 O O . ASP A 1 265 ? 10.689 -6.812 -22.773 1.00 36.84 265 ASP A O 1
ATOM 2056 N N . SER A 1 266 ? 11.461 -4.735 -23.238 1.00 49.97 266 SER A N 1
ATOM 2057 C CA . SER A 1 266 ? 12.606 -5.018 -24.115 1.00 49.97 266 SER A CA 1
ATOM 2058 C C . SER A 1 266 ? 12.364 -5.332 -25.610 1.00 49.97 266 SER A C 1
ATOM 2060 O O . SER A 1 266 ? 11.584 -6.195 -25.991 1.00 49.97 266 SER A O 1
ATOM 2062 N N . VAL A 1 267 ? 13.148 -4.629 -26.448 1.00 50.22 267 VAL A N 1
ATOM 2063 C CA . VAL A 1 267 ? 13.332 -4.720 -27.916 1.00 50.22 267 VAL A CA 1
ATOM 2064 C C . VAL A 1 267 ? 12.283 -4.030 -28.800 1.00 50.22 267 VAL A C 1
ATOM 2066 O O . VAL A 1 267 ? 11.232 -4.588 -29.096 1.00 50.22 267 VAL A O 1
ATOM 2069 N N . VAL A 1 268 ? 12.615 -2.840 -29.319 1.00 54.69 268 VAL A N 1
ATOM 2070 C CA . VAL A 1 268 ? 11.750 -2.089 -30.245 1.00 54.69 268 VAL A CA 1
ATOM 2071 C C . VAL A 1 268 ? 12.540 -1.693 -31.491 1.00 54.69 268 VAL A C 1
ATOM 2073 O O . VAL A 1 268 ? 13.649 -1.168 -31.420 1.00 54.69 268 VAL A O 1
ATOM 2076 N N . TRP A 1 269 ? 11.976 -1.971 -32.661 1.00 69.25 269 TRP A N 1
ATOM 2077 C CA . TRP A 1 269 ? 12.535 -1.514 -33.931 1.00 69.25 269 TRP A CA 1
ATOM 2078 C C . TRP A 1 269 ? 12.086 -0.084 -34.197 1.00 69.25 269 TRP A C 1
ATOM 2080 O O . TRP A 1 269 ? 10.955 0.271 -33.878 1.00 69.25 269 TRP A O 1
ATOM 2090 N N . VAL A 1 270 ? 12.949 0.724 -34.798 1.00 72.94 270 VAL A N 1
ATOM 2091 C CA . VAL A 1 270 ? 12.643 2.097 -35.198 1.00 72.94 270 VAL A CA 1
ATOM 2092 C C . VAL A 1 270 ? 12.705 2.232 -36.711 1.00 72.94 270 VAL A C 1
ATOM 2094 O O . VAL A 1 270 ? 13.521 1.595 -37.384 1.00 72.94 270 VAL A O 1
ATOM 2097 N N . TYR A 1 271 ? 11.837 3.074 -37.254 1.00 78.25 271 TYR A N 1
ATOM 2098 C CA . TYR A 1 271 ? 11.747 3.332 -38.684 1.00 78.25 271 TYR A CA 1
ATOM 2099 C C . TYR A 1 271 ? 11.555 4.818 -38.961 1.00 78.25 271 TYR A C 1
ATOM 2101 O O . TYR A 1 271 ? 11.006 5.546 -38.137 1.00 78.25 271 TYR A O 1
ATOM 2109 N N . LYS A 1 272 ? 11.990 5.282 -40.133 1.00 79.69 272 LYS A N 1
ATOM 2110 C CA . LYS A 1 272 ? 11.698 6.649 -40.579 1.00 79.69 272 LYS A CA 1
ATOM 2111 C C . LYS A 1 272 ? 10.269 6.765 -41.069 1.00 79.69 272 LYS A C 1
ATOM 2113 O O . LYS A 1 272 ? 9.930 6.222 -42.126 1.00 79.69 272 LYS A O 1
ATOM 2118 N N . LYS A 1 273 ? 9.457 7.520 -40.333 1.00 80.69 273 LYS A N 1
ATOM 2119 C CA . LYS A 1 273 ? 8.044 7.702 -40.643 1.00 80.69 273 LYS A CA 1
ATOM 2120 C C . LYS A 1 273 ? 7.836 8.318 -42.020 1.00 80.69 273 LYS A C 1
ATOM 2122 O O . LYS A 1 273 ? 7.036 7.802 -42.788 1.00 80.69 273 LYS A O 1
ATOM 2127 N N . SER A 1 274 ? 8.605 9.345 -42.392 1.00 79.38 274 SER A N 1
ATOM 2128 C CA . SER A 1 274 ? 8.457 10.002 -43.700 1.00 79.38 274 SER A CA 1
ATOM 2129 C C . SER A 1 274 ? 8.661 9.043 -44.871 1.00 79.38 274 SER A C 1
ATOM 2131 O O . SER A 1 274 ? 7.958 9.140 -45.876 1.00 79.38 274 SER A O 1
ATOM 2133 N N . VAL A 1 275 ? 9.593 8.093 -44.743 1.00 80.00 275 VAL A N 1
ATOM 2134 C CA . VAL A 1 275 ? 9.856 7.092 -45.782 1.00 80.00 275 VAL A CA 1
ATOM 2135 C C . VAL A 1 275 ? 8.709 6.088 -45.853 1.00 80.00 275 VAL A C 1
ATOM 2137 O O . VAL A 1 275 ? 8.222 5.810 -46.948 1.00 80.00 275 VAL A O 1
ATOM 2140 N N . PHE A 1 276 ? 8.244 5.590 -44.707 1.00 84.75 276 PHE A N 1
ATOM 2141 C CA . PHE A 1 276 ? 7.138 4.633 -44.646 1.00 84.75 276 PHE A CA 1
ATOM 2142 C C . PHE A 1 276 ? 5.826 5.248 -45.153 1.00 84.75 276 PHE A C 1
ATOM 2144 O O . PHE A 1 276 ? 5.183 4.659 -46.022 1.00 84.75 276 PHE A O 1
ATOM 2151 N N . ASP A 1 277 ? 5.500 6.470 -44.728 1.00 84.88 277 ASP A N 1
ATOM 2152 C CA . ASP A 1 277 ? 4.329 7.223 -45.184 1.00 84.88 277 ASP A CA 1
ATOM 2153 C C . ASP A 1 277 ? 4.393 7.508 -46.694 1.00 84.88 277 ASP A C 1
ATOM 2155 O O . ASP A 1 277 ? 3.398 7.341 -47.400 1.00 84.88 277 ASP A O 1
ATOM 2159 N N . SER A 1 278 ? 5.568 7.886 -47.223 1.00 82.50 278 SER A N 1
ATOM 2160 C CA . SER A 1 278 ? 5.737 8.175 -48.659 1.00 82.50 278 SER A CA 1
ATOM 2161 C C . SER A 1 278 ? 5.512 6.958 -49.559 1.00 82.50 278 SER A C 1
ATOM 2163 O O . SER A 1 278 ? 5.095 7.107 -50.707 1.00 82.50 278 SER A O 1
ATOM 2165 N N . LEU A 1 279 ? 5.774 5.761 -49.030 1.00 83.69 279 LEU A N 1
ATOM 2166 C CA . LEU A 1 279 ? 5.655 4.493 -49.744 1.00 83.69 279 LEU A CA 1
ATOM 2167 C C . LEU A 1 279 ? 4.382 3.712 -49.376 1.00 83.69 279 LEU A C 1
ATOM 2169 O O . LEU A 1 279 ? 4.164 2.628 -49.917 1.00 83.69 279 LEU A O 1
ATOM 2173 N N . GLY A 1 280 ? 3.547 4.236 -48.469 1.00 84.50 280 GLY A N 1
ATOM 2174 C CA . GLY A 1 280 ? 2.359 3.543 -47.963 1.00 84.50 280 GLY A CA 1
ATOM 2175 C C . GLY A 1 280 ? 2.685 2.207 -47.284 1.00 84.50 280 GLY A C 1
ATOM 2176 O O . GLY A 1 280 ? 1.956 1.232 -47.466 1.00 84.50 280 GLY A O 1
ATOM 2177 N N . LEU A 1 281 ? 3.813 2.138 -46.573 1.00 85.12 281 LEU A N 1
ATOM 2178 C CA . LEU A 1 281 ? 4.294 0.936 -45.892 1.00 85.12 281 LEU A CA 1
ATOM 2179 C C . LEU A 1 281 ? 3.890 0.953 -44.417 1.00 85.12 281 LEU A C 1
ATOM 2181 O O . LEU A 1 281 ? 3.964 1.986 -43.759 1.00 85.12 281 LEU A O 1
ATOM 2185 N N . GLU A 1 282 ? 3.532 -0.214 -43.885 1.00 84.50 282 GLU A N 1
ATOM 2186 C CA . GLU A 1 282 ? 3.344 -0.413 -42.446 1.00 84.50 282 GLU A CA 1
ATOM 2187 C C . GLU A 1 282 ? 4.576 -1.096 -41.822 1.00 84.50 282 GLU A C 1
ATOM 2189 O O . GLU A 1 282 ? 5.280 -1.848 -42.510 1.00 84.50 282 GLU A O 1
ATOM 2194 N N . PRO A 1 283 ? 4.854 -0.866 -40.524 1.00 82.06 283 PRO A N 1
ATOM 2195 C CA . PRO A 1 283 ? 5.919 -1.565 -39.812 1.00 82.06 283 PRO A CA 1
ATOM 2196 C C . PRO A 1 283 ? 5.709 -3.092 -39.822 1.00 82.06 283 PRO A C 1
ATOM 2198 O O . PRO A 1 283 ? 4.603 -3.554 -39.529 1.00 82.06 283 PRO A O 1
ATOM 2201 N N . PRO A 1 284 ? 6.748 -3.887 -40.139 1.00 83.00 284 PRO A N 1
ATOM 2202 C CA . PRO A 1 284 ? 6.631 -5.339 -40.256 1.00 83.00 284 PRO A CA 1
ATOM 2203 C C . PRO A 1 284 ? 6.494 -6.028 -38.890 1.00 83.00 284 PRO A C 1
ATOM 2205 O O . PRO A 1 284 ? 7.134 -5.640 -37.912 1.00 83.00 284 PRO A O 1
ATOM 2208 N N . LYS A 1 285 ? 5.707 -7.107 -38.843 1.00 81.56 285 LYS A N 1
ATOM 2209 C CA . LYS A 1 285 ? 5.524 -7.982 -37.672 1.00 81.56 285 LYS A CA 1
ATOM 2210 C C . LYS A 1 285 ? 6.436 -9.202 -37.714 1.00 81.56 285 LYS A C 1
ATOM 2212 O O . LYS A 1 285 ? 6.827 -9.720 -36.668 1.00 81.56 285 LYS A O 1
ATOM 2217 N N . THR A 1 286 ? 6.787 -9.664 -38.913 1.00 83.31 286 THR A N 1
ATOM 2218 C CA . THR A 1 286 ? 7.643 -10.841 -39.112 1.00 83.31 286 THR A CA 1
ATOM 2219 C C . THR A 1 286 ? 8.929 -10.511 -39.863 1.00 83.31 286 THR A C 1
ATOM 2221 O O . THR A 1 286 ? 9.010 -9.524 -40.594 1.00 83.31 286 THR A O 1
ATOM 2224 N N . VAL A 1 287 ? 9.961 -11.343 -39.700 1.00 83.50 287 VAL A N 1
ATOM 2225 C CA . VAL A 1 287 ? 11.243 -11.193 -40.415 1.00 83.50 287 VAL A CA 1
ATOM 2226 C C . VAL A 1 287 ? 11.076 -11.263 -41.938 1.00 83.50 287 VAL A C 1
ATOM 2228 O O . VAL A 1 287 ? 11.789 -10.568 -42.663 1.00 83.50 287 VAL A O 1
ATOM 2231 N N . ASP A 1 288 ? 10.108 -12.033 -42.438 1.00 86.31 288 ASP A N 1
ATOM 2232 C CA . ASP A 1 288 ? 9.801 -12.091 -43.869 1.00 86.31 288 ASP A CA 1
ATOM 2233 C C . ASP A 1 288 ? 9.104 -10.817 -44.356 1.00 86.31 288 ASP A C 1
ATOM 2235 O O . ASP A 1 288 ? 9.528 -10.246 -45.361 1.00 86.31 288 ASP A O 1
ATOM 2239 N N . GLU A 1 289 ? 8.121 -10.297 -43.613 1.00 87.12 289 GLU A N 1
ATOM 2240 C CA . GLU A 1 289 ? 7.537 -8.980 -43.900 1.00 87.12 289 GLU A CA 1
ATOM 2241 C C . GLU A 1 289 ? 8.600 -7.881 -43.880 1.00 87.12 289 GLU A C 1
ATOM 2243 O O . GLU A 1 289 ? 8.610 -7.010 -44.747 1.00 87.12 289 GLU A O 1
ATOM 2248 N N . MET A 1 290 ? 9.537 -7.941 -42.930 1.00 86.88 290 MET A N 1
ATOM 2249 C CA . MET A 1 290 ? 10.651 -7.001 -42.873 1.00 86.88 290 MET A CA 1
ATOM 2250 C C . MET A 1 290 ? 11.509 -7.101 -44.131 1.00 86.88 290 MET A C 1
ATOM 2252 O O . MET A 1 290 ? 11.836 -6.075 -44.720 1.00 86.88 290 MET A O 1
ATOM 2256 N N . TYR A 1 291 ? 11.854 -8.309 -44.580 1.00 87.69 291 TYR A N 1
ATOM 2257 C CA . TYR A 1 291 ? 12.611 -8.484 -45.816 1.00 87.69 291 TYR A CA 1
ATOM 2258 C C . TYR A 1 291 ? 11.894 -7.851 -47.018 1.00 87.69 291 TYR A C 1
ATOM 2260 O O . TYR A 1 291 ? 12.516 -7.092 -47.763 1.00 87.69 291 TYR A O 1
ATOM 2268 N N . GLU A 1 292 ? 10.594 -8.101 -47.179 1.00 88.81 292 GLU A N 1
ATOM 2269 C CA . GLU A 1 292 ? 9.800 -7.540 -48.277 1.00 88.81 292 GLU A CA 1
ATOM 2270 C C . GLU A 1 292 ? 9.701 -6.009 -48.204 1.00 88.81 292 GLU A C 1
ATOM 2272 O O . GLU A 1 292 ? 9.891 -5.320 -49.210 1.00 88.81 292 GLU A O 1
ATOM 2277 N N . THR A 1 293 ? 9.478 -5.454 -47.013 1.00 87.38 293 THR A N 1
ATOM 2278 C CA . THR A 1 293 ? 9.440 -4.004 -46.778 1.00 87.38 293 THR A CA 1
ATOM 2279 C C . THR A 1 293 ? 10.779 -3.349 -47.119 1.00 87.38 293 THR A C 1
ATOM 2281 O O . THR A 1 293 ? 10.820 -2.373 -47.870 1.00 87.38 293 THR A O 1
ATOM 2284 N N . LEU A 1 294 ? 11.896 -3.917 -46.654 1.00 86.19 294 LEU A N 1
ATOM 2285 C CA . LEU A 1 294 ? 13.238 -3.408 -46.956 1.00 86.19 294 LEU A CA 1
ATOM 2286 C C . LEU A 1 294 ? 13.570 -3.525 -48.455 1.00 86.19 294 LEU A C 1
ATOM 2288 O O . LEU A 1 294 ? 14.203 -2.631 -49.019 1.00 86.19 294 LEU A O 1
ATOM 2292 N N . MET A 1 295 ? 13.116 -4.587 -49.126 1.00 86.75 295 MET A N 1
ATOM 2293 C CA . MET A 1 295 ? 13.279 -4.752 -50.573 1.00 86.75 295 MET A CA 1
ATOM 2294 C C . MET A 1 295 ? 12.469 -3.730 -51.376 1.00 86.75 295 MET A C 1
ATOM 2296 O O . MET A 1 295 ? 12.991 -3.204 -52.360 1.00 86.75 295 MET A O 1
ATOM 2300 N N . LYS A 1 296 ? 11.245 -3.391 -50.954 1.00 85.12 296 LYS A N 1
ATOM 2301 C CA . LYS A 1 296 ? 10.458 -2.306 -51.568 1.00 85.12 296 LYS A CA 1
ATOM 2302 C C . LYS A 1 296 ? 11.161 -0.958 -51.426 1.00 85.12 296 LYS A C 1
ATOM 2304 O O . LYS A 1 296 ? 11.353 -0.264 -52.420 1.00 85.12 296 LYS A O 1
ATOM 2309 N N . ILE A 1 297 ? 11.651 -0.638 -50.225 1.00 83.44 297 ILE A N 1
ATOM 2310 C CA . ILE A 1 297 ? 12.438 0.584 -49.978 1.00 83.44 297 ILE A CA 1
ATOM 2311 C C . ILE A 1 297 ? 13.687 0.620 -50.877 1.00 83.44 297 ILE A C 1
ATOM 2313 O O . ILE A 1 297 ? 14.046 1.671 -51.416 1.00 83.44 297 ILE A O 1
ATOM 2317 N N . LYS A 1 298 ? 14.330 -0.536 -51.093 1.00 82.94 298 LYS A N 1
ATOM 2318 C CA . LYS A 1 298 ? 15.484 -0.662 -51.991 1.00 82.94 298 LYS A CA 1
ATOM 2319 C C . LYS A 1 298 ? 15.140 -0.392 -53.452 1.00 82.94 298 LYS A C 1
ATOM 2321 O O . LYS A 1 298 ? 15.913 0.268 -54.146 1.00 82.94 298 LYS A O 1
ATOM 2326 N N . GLN A 1 299 ? 14.023 -0.930 -53.933 1.00 80.31 299 GLN A N 1
ATOM 2327 C CA . GLN A 1 299 ? 13.589 -0.794 -55.327 1.00 80.31 299 GLN A CA 1
ATOM 2328 C C . GLN A 1 299 ? 13.280 0.660 -55.690 1.00 80.31 299 GLN A C 1
ATOM 2330 O O . GLN A 1 299 ? 13.670 1.114 -56.765 1.00 80.31 299 GLN A O 1
ATOM 2335 N N . GLU A 1 300 ? 12.702 1.404 -54.751 1.00 78.50 300 GLU A N 1
ATOM 2336 C CA . GLU A 1 300 ? 12.416 2.837 -54.880 1.00 78.50 300 GLU A CA 1
ATOM 2337 C C . GLU A 1 300 ? 13.674 3.722 -54.742 1.00 78.50 300 GLU A C 1
ATOM 2339 O O . GLU A 1 300 ? 13.596 4.946 -54.816 1.00 78.50 300 GLU A O 1
ATOM 2344 N N . LYS A 1 301 ? 14.862 3.111 -54.567 1.00 66.31 301 LYS A N 1
ATOM 2345 C CA . LYS A 1 301 ? 16.179 3.769 -54.447 1.00 66.31 301 LYS A CA 1
ATOM 2346 C C . LYS A 1 301 ? 16.203 4.910 -53.429 1.00 66.31 301 LYS A C 1
ATOM 2348 O O . LYS A 1 301 ? 16.909 5.899 -53.617 1.00 66.31 301 LYS A O 1
ATOM 2353 N N . VAL A 1 302 ? 15.448 4.766 -52.342 1.00 63.59 302 VAL A N 1
ATOM 2354 C CA . VAL A 1 302 ? 15.286 5.848 -51.367 1.00 63.59 302 VAL A CA 1
ATOM 2355 C C . VAL A 1 302 ? 16.621 6.187 -50.700 1.00 63.59 302 VAL A C 1
ATOM 2357 O O . VAL A 1 302 ? 16.896 7.371 -50.506 1.00 63.59 302 VAL A O 1
ATOM 2360 N N . LYS A 1 303 ? 17.463 5.183 -50.386 1.00 63.25 303 LYS A N 1
ATOM 2361 C CA . LYS A 1 303 ? 18.792 5.339 -49.758 1.00 63.25 303 LYS A CA 1
ATOM 2362 C C . LYS A 1 303 ? 19.759 4.187 -50.062 1.00 63.25 303 LYS A C 1
ATOM 2364 O O . LYS A 1 303 ? 19.337 3.090 -50.419 1.00 63.25 303 LYS A O 1
ATOM 2369 N N . ASP A 1 304 ? 21.053 4.441 -49.843 1.00 60.75 304 ASP A N 1
ATOM 2370 C CA . ASP A 1 304 ? 22.150 3.485 -50.067 1.00 60.75 304 ASP A CA 1
ATOM 2371 C C . ASP A 1 304 ? 22.262 2.388 -48.991 1.00 60.75 304 ASP A C 1
ATOM 2373 O O . ASP A 1 304 ? 22.776 1.308 -49.279 1.00 60.75 304 ASP A O 1
ATOM 2377 N N . LEU A 1 305 ? 21.784 2.631 -47.761 1.00 61.53 305 LEU A N 1
ATOM 2378 C CA . LEU A 1 305 ? 21.884 1.679 -46.650 1.00 61.53 305 LEU A CA 1
ATOM 2379 C C . LEU A 1 305 ? 20.560 1.530 -45.908 1.00 61.53 305 LEU A C 1
ATOM 2381 O O . LEU A 1 305 ? 20.154 2.409 -45.179 1.00 61.53 305 LEU A O 1
ATOM 2385 N N . ILE A 1 306 ? 19.885 0.397 -46.008 1.00 64.50 306 ILE A N 1
ATOM 2386 C CA . ILE A 1 306 ? 18.463 0.368 -45.635 1.00 64.50 306 ILE A CA 1
ATOM 2387 C C . ILE A 1 306 ? 18.261 -0.096 -44.185 1.00 64.50 306 ILE A C 1
ATOM 2389 O O . ILE A 1 306 ? 17.363 0.407 -43.508 1.00 64.50 306 ILE A O 1
ATOM 2393 N N . PHE A 1 307 ? 19.134 -0.978 -43.686 1.00 69.19 307 PHE A N 1
ATOM 2394 C CA . PHE A 1 307 ? 19.038 -1.590 -42.361 1.00 69.19 307 PHE A CA 1
ATOM 2395 C C . PHE A 1 307 ? 20.373 -1.556 -41.599 1.00 69.19 307 PHE A C 1
ATOM 2397 O O . PHE A 1 307 ? 21.411 -1.915 -42.163 1.00 69.19 307 PHE A O 1
ATOM 2404 N N . SER A 1 308 ? 20.362 -1.163 -40.317 1.00 67.56 308 SER A N 1
ATOM 2405 C CA . SER A 1 308 ? 21.561 -1.192 -39.456 1.00 67.56 308 SER A CA 1
ATOM 2406 C C . SER A 1 308 ? 21.241 -1.221 -37.945 1.00 67.56 308 SER A C 1
ATOM 2408 O O . SER A 1 308 ? 20.085 -1.123 -37.539 1.00 67.56 308 SER A O 1
ATOM 2410 N N . HIS A 1 309 ? 22.265 -1.366 -37.096 1.00 66.38 309 HIS A N 1
ATOM 2411 C CA . HIS A 1 309 ? 22.159 -1.480 -35.633 1.00 66.38 309 HIS A CA 1
ATOM 2412 C C . HIS A 1 309 ? 23.331 -0.771 -34.918 1.00 66.38 309 HIS A C 1
ATOM 2414 O O . HIS A 1 309 ? 24.457 -0.808 -35.406 1.00 66.38 309 HIS A O 1
ATOM 2420 N N . ARG A 1 310 ? 23.094 -0.212 -33.717 1.00 55.59 310 ARG A N 1
ATOM 2421 C CA . ARG A 1 310 ? 24.064 0.594 -32.939 1.00 55.59 310 ARG A CA 1
ATOM 2422 C C . ARG A 1 310 ? 25.153 -0.166 -32.150 1.00 55.59 310 ARG A C 1
ATOM 2424 O O . ARG A 1 310 ? 26.268 0.326 -32.064 1.00 55.59 310 ARG A O 1
ATOM 2431 N N . TYR A 1 311 ? 24.853 -1.339 -31.577 1.00 53.50 311 TYR A N 1
ATOM 2432 C CA . TYR A 1 311 ? 25.773 -2.110 -30.705 1.00 53.50 311 TYR A CA 1
ATOM 2433 C C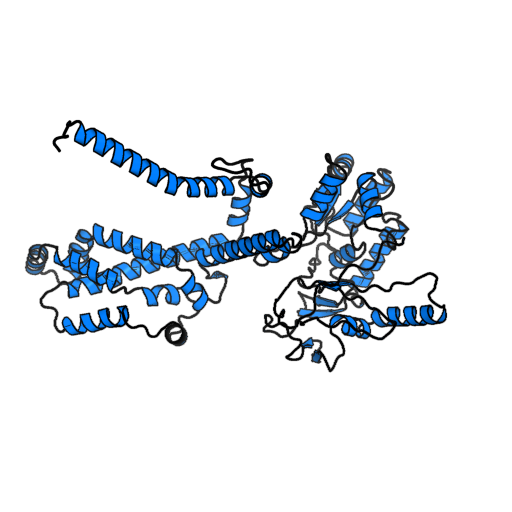 . TYR A 1 311 ? 26.179 -3.522 -31.197 1.00 53.50 311 TYR A C 1
ATOM 2435 O O . TYR A 1 311 ? 27.353 -3.864 -31.145 1.00 53.50 311 TYR A O 1
ATOM 2443 N N . ASN A 1 312 ? 25.248 -4.353 -31.682 1.00 58.41 312 ASN A N 1
ATOM 2444 C CA . ASN A 1 312 ? 25.489 -5.701 -32.201 1.00 58.41 312 ASN A CA 1
ATOM 2445 C C . ASN A 1 312 ? 24.456 -6.052 -33.293 1.00 58.41 312 ASN A C 1
ATOM 2447 O O . ASN A 1 312 ? 23.307 -6.373 -33.002 1.00 58.41 312 ASN A O 1
ATOM 2451 N N . VAL A 1 313 ? 24.868 -5.980 -34.563 1.00 57.41 313 VAL A N 1
ATOM 2452 C CA . VAL A 1 313 ? 23.976 -6.083 -35.737 1.00 57.41 313 VAL A CA 1
ATOM 2453 C C . VAL A 1 313 ? 23.202 -7.399 -35.823 1.00 57.41 313 VAL A C 1
ATOM 2455 O O . VAL A 1 313 ? 22.117 -7.423 -36.402 1.00 57.41 313 VAL A O 1
ATOM 2458 N N . LEU A 1 314 ? 23.723 -8.482 -35.242 1.00 69.12 314 LEU A N 1
ATOM 2459 C CA . LEU A 1 314 ? 23.110 -9.805 -35.354 1.00 69.12 314 LEU A CA 1
ATOM 2460 C C . LEU A 1 314 ? 22.297 -10.211 -34.124 1.00 69.12 314 LEU A C 1
ATOM 2462 O O . LEU A 1 314 ? 21.387 -11.023 -34.263 1.00 69.12 314 LEU A O 1
ATOM 2466 N N . LEU A 1 315 ? 22.557 -9.620 -32.953 1.00 68.88 315 LEU A N 1
ATOM 2467 C CA . LEU A 1 315 ? 21.845 -9.961 -31.716 1.00 68.88 315 LEU A CA 1
ATOM 2468 C C . LEU A 1 315 ? 20.334 -9.728 -31.834 1.00 68.88 315 LEU A C 1
ATOM 2470 O O . LEU A 1 315 ? 19.541 -10.562 -31.416 1.00 68.88 315 LEU A O 1
ATOM 2474 N N . SER A 1 316 ? 19.933 -8.629 -32.468 1.00 67.12 316 SER A N 1
ATOM 2475 C CA . SER A 1 316 ? 18.526 -8.309 -32.719 1.00 67.12 316 SER A CA 1
ATOM 2476 C C . SER A 1 316 ? 17.815 -9.345 -33.587 1.00 67.12 316 SER A C 1
ATOM 2478 O O . SER A 1 316 ? 16.656 -9.683 -33.345 1.00 67.12 316 SER A O 1
ATOM 2480 N N . LEU A 1 317 ? 18.520 -9.866 -34.592 1.00 74.44 317 LEU A N 1
ATOM 2481 C CA . LEU A 1 317 ? 18.030 -10.947 -35.434 1.00 74.44 317 LEU A CA 1
ATOM 2482 C C . LEU A 1 317 ? 17.962 -12.244 -34.630 1.00 74.44 317 LEU A C 1
ATOM 2484 O O . LEU A 1 317 ? 16.961 -12.939 -34.714 1.00 74.44 317 LEU A O 1
ATOM 2488 N N . PHE A 1 318 ? 18.962 -12.550 -33.803 1.00 75.62 318 PHE A N 1
ATOM 2489 C CA . PHE A 1 318 ? 18.917 -13.723 -32.929 1.00 75.62 318 PHE A CA 1
ATOM 2490 C C . PHE A 1 318 ? 17.689 -13.679 -32.009 1.00 75.62 318 PHE A C 1
ATOM 2492 O O . PHE A 1 318 ? 16.909 -14.629 -31.995 1.00 75.62 318 PHE A O 1
ATOM 2499 N N . ILE A 1 319 ? 17.414 -12.541 -31.369 1.00 71.50 319 ILE A N 1
ATOM 2500 C CA . ILE A 1 319 ? 16.233 -12.380 -30.508 1.00 71.50 319 ILE A CA 1
ATOM 2501 C C . ILE A 1 319 ? 14.928 -12.545 -31.301 1.00 71.50 319 ILE A C 1
ATOM 2503 O O . ILE A 1 319 ? 14.025 -13.248 -30.850 1.00 71.50 319 ILE A O 1
ATOM 2507 N N . ALA A 1 320 ? 14.828 -11.972 -32.508 1.00 74.25 320 ALA A N 1
ATOM 2508 C CA . ALA A 1 320 ? 13.644 -12.134 -33.361 1.00 74.25 320 ALA A CA 1
ATOM 2509 C C . ALA A 1 320 ? 13.375 -13.606 -33.730 1.00 74.25 320 ALA A C 1
ATOM 2511 O O . ALA A 1 320 ? 12.222 -14.014 -33.890 1.00 74.25 320 ALA A O 1
ATOM 2512 N N . PHE A 1 321 ? 14.433 -14.414 -33.835 1.00 76.88 321 PHE A N 1
ATOM 2513 C CA . PHE A 1 321 ? 14.355 -15.857 -34.062 1.00 76.88 321 PHE A CA 1
ATOM 2514 C C . PHE A 1 321 ? 14.187 -16.682 -32.782 1.00 76.88 321 PHE A C 1
ATOM 2516 O O . PHE A 1 321 ? 14.012 -17.895 -32.875 1.00 76.88 321 PHE A O 1
ATOM 2523 N N . GLY A 1 322 ? 14.174 -16.041 -31.612 1.00 71.38 322 GLY A N 1
ATOM 2524 C CA . GLY A 1 322 ? 14.084 -16.716 -30.325 1.00 71.38 322 GLY A CA 1
ATOM 2525 C C . GLY A 1 322 ? 15.367 -17.466 -29.985 1.00 71.38 322 GLY A C 1
ATOM 2526 O O . GLY A 1 322 ? 15.309 -18.620 -29.578 1.00 71.38 322 GLY A O 1
ATOM 2527 N N . THR A 1 323 ? 16.518 -16.818 -30.163 1.00 71.38 323 THR A N 1
ATOM 2528 C CA . THR A 1 323 ? 17.846 -17.342 -29.818 1.00 71.38 323 THR A CA 1
ATOM 2529 C C . THR A 1 323 ? 18.816 -16.204 -29.461 1.00 71.38 323 THR A C 1
ATOM 2531 O O . THR A 1 323 ? 18.450 -15.029 -29.461 1.00 71.38 323 THR A O 1
ATOM 2534 N N . THR A 1 324 ? 20.070 -16.529 -29.152 1.00 69.94 324 THR A N 1
ATOM 2535 C CA . THR A 1 324 ? 21.143 -15.578 -28.820 1.00 69.94 324 THR A CA 1
ATOM 2536 C C . THR A 1 324 ? 22.505 -16.117 -29.279 1.00 69.94 324 THR A C 1
ATOM 2538 O O . THR A 1 324 ? 22.639 -17.282 -29.642 1.00 69.94 324 THR A O 1
ATOM 2541 N N . SER A 1 325 ? 23.532 -15.268 -29.279 1.00 64.88 325 SER A N 1
ATOM 2542 C CA . SER A 1 325 ? 24.929 -15.665 -29.492 1.00 64.88 325 SER A CA 1
ATOM 2543 C C . SER A 1 325 ? 25.622 -16.203 -28.234 1.00 64.88 325 SER A C 1
ATOM 2545 O O . SER A 1 325 ? 26.786 -16.582 -28.314 1.00 64.88 325 SER A O 1
ATOM 2547 N N . GLY A 1 326 ? 24.952 -16.191 -27.080 1.00 64.44 326 GLY A N 1
ATOM 2548 C CA . GLY A 1 326 ? 25.480 -16.699 -25.811 1.00 64.44 326 GLY A CA 1
ATOM 2549 C C . GLY A 1 326 ? 24.658 -17.853 -25.247 1.00 64.44 326 GLY A C 1
ATOM 2550 O O . GLY A 1 326 ? 23.794 -18.416 -25.919 1.00 64.44 326 GLY A O 1
ATOM 2551 N N . SER A 1 327 ? 24.915 -18.191 -23.992 1.00 61.47 327 SER A N 1
ATOM 2552 C CA . SER A 1 327 ? 24.080 -19.131 -23.255 1.00 61.47 327 SER A CA 1
ATOM 2553 C C . SER A 1 327 ? 22.936 -18.416 -22.536 1.00 61.47 327 SER A C 1
ATOM 2555 O O . SER A 1 327 ? 23.052 -17.246 -22.163 1.00 61.47 327 SER A O 1
ATOM 2557 N N . TRP A 1 328 ? 21.804 -19.096 -22.369 1.00 56.84 328 TRP A N 1
ATOM 2558 C CA . TRP A 1 328 ? 20.615 -18.530 -21.733 1.00 56.84 328 TRP A CA 1
ATOM 2559 C C . TRP A 1 328 ? 19.764 -19.596 -21.041 1.00 56.84 328 TRP A C 1
ATOM 2561 O O . TRP A 1 328 ? 19.906 -20.788 -21.307 1.00 56.84 328 TRP A O 1
ATOM 2571 N N . VAL A 1 329 ? 18.834 -19.175 -20.185 1.00 55.06 329 VAL A N 1
ATOM 2572 C CA . VAL A 1 329 ? 17.740 -20.043 -19.734 1.00 55.06 329 VAL A CA 1
ATOM 2573 C C . VAL A 1 329 ? 16.539 -19.788 -20.631 1.00 55.06 329 VAL A C 1
ATOM 2575 O O . VAL A 1 329 ? 15.996 -18.684 -20.660 1.00 55.06 329 VAL A O 1
ATOM 2578 N N . ASN A 1 330 ? 16.114 -20.808 -21.368 1.00 53.94 330 ASN A N 1
ATOM 2579 C CA . ASN A 1 330 ? 14.927 -20.722 -22.199 1.00 53.94 330 ASN A CA 1
ATOM 2580 C C . ASN A 1 330 ? 13.681 -20.678 -21.292 1.00 53.94 330 ASN A C 1
ATOM 2582 O O . ASN A 1 330 ? 13.421 -21.636 -20.562 1.00 53.94 330 ASN A O 1
ATOM 2586 N N . PRO A 1 331 ? 12.875 -19.603 -21.332 1.00 49.91 331 PRO A N 1
ATOM 2587 C CA . PRO A 1 331 ? 11.748 -19.414 -20.418 1.00 49.91 331 PRO A CA 1
ATOM 2588 C C . PRO A 1 331 ? 10.567 -20.357 -20.697 1.00 49.91 331 PRO A C 1
ATOM 2590 O O . PRO A 1 331 ? 9.678 -20.490 -19.859 1.00 49.91 331 PRO A O 1
ATOM 2593 N N . ILE A 1 332 ? 10.531 -21.004 -21.868 1.00 50.78 332 ILE A N 1
ATOM 2594 C CA . ILE A 1 332 ? 9.475 -21.948 -22.261 1.00 50.78 332 ILE A CA 1
ATOM 2595 C C . ILE A 1 332 ? 9.817 -23.356 -21.776 1.00 50.78 332 ILE A C 1
ATOM 2597 O O . ILE A 1 332 ? 8.958 -24.059 -21.247 1.00 50.78 332 ILE A O 1
ATOM 2601 N N . THR A 1 333 ? 11.066 -23.779 -21.972 1.00 54.41 333 THR A N 1
ATOM 2602 C CA . THR A 1 333 ? 11.529 -25.123 -21.594 1.00 54.41 333 THR A CA 1
ATOM 2603 C C . THR A 1 333 ? 12.079 -25.171 -20.168 1.00 54.41 333 THR A C 1
ATOM 2605 O O . THR A 1 333 ? 12.189 -26.256 -19.600 1.00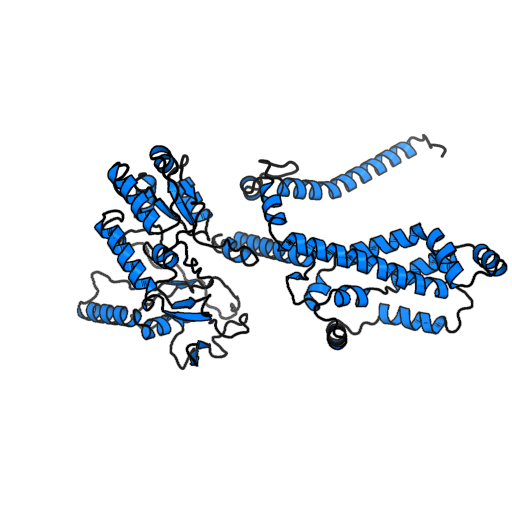 54.41 333 THR A O 1
ATOM 2608 N N . ASN A 1 334 ? 12.391 -24.009 -19.582 1.00 51.91 334 ASN A N 1
ATOM 2609 C CA . ASN A 1 334 ? 13.104 -23.841 -18.317 1.00 51.91 334 ASN A CA 1
ATOM 2610 C C . ASN A 1 334 ? 14.432 -24.621 -18.280 1.00 51.91 334 ASN A C 1
ATOM 2612 O O . ASN A 1 334 ? 14.814 -25.191 -17.253 1.00 51.91 334 ASN A O 1
ATOM 2616 N N . LYS A 1 335 ? 15.099 -24.694 -19.437 1.00 55.25 335 LYS A N 1
ATOM 2617 C CA . LYS A 1 335 ? 16.394 -25.350 -19.623 1.00 55.25 335 LYS A CA 1
ATOM 2618 C C . LYS A 1 335 ? 17.451 -24.336 -20.008 1.00 55.25 335 LYS A C 1
ATOM 2620 O O . LYS A 1 335 ? 17.160 -23.362 -20.701 1.00 55.25 335 LYS A O 1
ATOM 2625 N N . PHE A 1 336 ? 18.677 -24.600 -19.577 1.00 58.62 336 PHE A N 1
ATOM 2626 C CA . PHE A 1 336 ? 19.825 -23.861 -20.062 1.00 58.62 336 PHE A CA 1
ATOM 2627 C C . PHE A 1 336 ? 20.156 -24.319 -21.483 1.00 58.62 336 PHE A C 1
ATOM 2629 O O . PHE A 1 336 ? 20.279 -25.514 -21.751 1.00 58.62 336 PHE A O 1
ATOM 2636 N N . GLU A 1 337 ? 20.261 -23.374 -22.402 1.00 62.91 337 GLU A N 1
ATOM 2637 C CA . GLU A 1 337 ? 20.523 -23.630 -23.812 1.00 62.91 337 GLU A CA 1
ATOM 2638 C C . GLU A 1 337 ? 21.683 -22.743 -24.268 1.00 62.91 337 GLU A C 1
ATOM 2640 O O . GLU A 1 337 ? 21.749 -21.556 -23.941 1.00 62.91 337 GLU A O 1
ATOM 2645 N N . PHE A 1 338 ? 22.600 -23.313 -25.048 1.00 70.69 338 PHE A N 1
ATOM 2646 C CA . PHE A 1 338 ? 23.611 -22.525 -25.737 1.00 70.69 338 PHE A CA 1
ATOM 2647 C C . PHE A 1 338 ? 23.028 -22.070 -27.073 1.00 70.69 338 PHE A C 1
ATOM 2649 O O . PHE A 1 338 ? 22.776 -22.889 -27.960 1.00 70.69 338 PHE A O 1
ATOM 2656 N N . GLY A 1 339 ? 22.770 -20.769 -27.217 1.00 68.81 339 GLY A N 1
ATOM 2657 C CA . GLY A 1 339 ? 22.033 -20.221 -28.354 1.00 68.81 339 GLY A CA 1
ATOM 2658 C C . GLY A 1 339 ? 22.644 -20.616 -29.700 1.00 68.81 339 GLY A C 1
ATOM 2659 O O . GLY A 1 339 ? 21.919 -21.021 -30.605 1.00 68.81 339 GLY A O 1
ATOM 2660 N N . VAL A 1 340 ? 23.975 -20.662 -29.796 1.00 71.56 340 VAL A N 1
ATOM 2661 C CA . VAL A 1 340 ? 24.718 -21.048 -31.010 1.00 71.56 340 VAL A CA 1
ATOM 2662 C C . VAL A 1 340 ? 24.401 -22.476 -31.490 1.00 71.56 340 VAL A C 1
ATOM 2664 O O . VAL A 1 340 ? 24.469 -22.761 -32.690 1.00 71.56 340 VAL A O 1
ATOM 2667 N N . GLU A 1 341 ? 24.007 -23.376 -30.586 1.00 76.00 341 GLU A N 1
ATOM 2668 C CA . GLU A 1 341 ? 23.654 -24.764 -30.911 1.00 76.00 341 GLU A CA 1
ATOM 2669 C C . GLU A 1 341 ? 22.201 -24.925 -31.384 1.00 76.00 341 GLU A C 1
ATOM 2671 O O . GLU A 1 341 ? 21.866 -25.929 -32.026 1.00 76.00 341 GLU A O 1
ATOM 2676 N N . THR A 1 342 ? 21.345 -23.930 -31.131 1.00 76.50 342 THR A N 1
ATOM 2677 C CA . THR A 1 342 ? 19.917 -23.993 -31.467 1.00 76.50 342 THR A CA 1
ATOM 2678 C C . THR A 1 342 ? 19.679 -24.008 -32.988 1.00 76.50 342 THR A C 1
ATOM 2680 O O . THR A 1 342 ? 20.394 -23.349 -33.757 1.00 76.50 342 THR A O 1
ATOM 2683 N N . PRO A 1 343 ? 18.658 -24.739 -33.480 1.00 81.69 343 PRO A N 1
ATOM 2684 C CA . PRO A 1 343 ? 18.217 -24.640 -34.873 1.00 81.69 343 PRO A CA 1
ATOM 2685 C C . PRO A 1 343 ? 17.881 -23.198 -35.285 1.00 81.69 343 PRO A C 1
ATOM 2687 O O . PRO A 1 343 ? 18.225 -22.770 -36.388 1.00 81.69 343 PRO A O 1
ATOM 2690 N N . GLU A 1 344 ? 17.270 -22.441 -34.376 1.00 82.12 344 GLU A N 1
ATOM 2691 C CA . GLU A 1 344 ? 16.880 -21.040 -34.522 1.00 82.12 344 GLU A CA 1
ATOM 2692 C C . GLU A 1 344 ? 18.076 -20.142 -34.858 1.00 82.12 344 GLU A C 1
ATOM 2694 O O . GLU A 1 344 ? 17.967 -19.275 -35.726 1.00 82.12 344 GLU A O 1
ATOM 2699 N N . PHE A 1 345 ? 19.245 -20.389 -34.258 1.00 81.25 345 PHE A N 1
ATOM 2700 C CA . PHE A 1 345 ? 20.464 -19.622 -34.534 1.00 81.25 345 PHE A CA 1
ATOM 2701 C C . PHE A 1 345 ? 20.951 -19.807 -35.967 1.00 81.25 345 PHE A C 1
ATOM 2703 O O . PHE A 1 345 ? 21.337 -18.845 -36.637 1.00 81.25 345 PHE A O 1
ATOM 2710 N N . ARG A 1 346 ? 20.850 -21.029 -36.504 1.00 83.38 346 ARG A N 1
ATOM 2711 C CA . ARG A 1 346 ? 21.181 -21.287 -37.914 1.00 83.38 346 ARG A CA 1
ATOM 2712 C C . ARG A 1 346 ? 20.209 -20.586 -38.856 1.00 83.38 346 ARG A C 1
ATOM 2714 O O . ARG A 1 346 ? 20.642 -20.073 -39.887 1.00 83.38 346 ARG A O 1
ATOM 2721 N N . GLU A 1 347 ? 18.920 -20.558 -38.525 1.00 85.25 347 GLU A N 1
ATOM 2722 C CA . GLU A 1 347 ? 17.917 -19.843 -39.321 1.00 85.25 347 GLU A CA 1
ATOM 2723 C C . GLU A 1 347 ? 18.137 -18.326 -39.283 1.00 85.25 347 GLU A C 1
ATOM 2725 O O . GLU A 1 347 ? 18.134 -17.680 -40.335 1.00 85.25 347 GLU A O 1
ATOM 2730 N N . ALA A 1 348 ? 18.472 -17.771 -38.118 1.00 83.62 348 ALA A N 1
ATOM 2731 C CA . ALA A 1 348 ? 18.828 -16.364 -37.981 1.00 83.62 348 ALA A CA 1
ATOM 2732 C C . ALA A 1 348 ? 20.072 -15.999 -38.810 1.00 83.62 348 ALA A C 1
ATOM 2734 O O . ALA A 1 348 ? 20.075 -14.991 -39.519 1.00 83.62 348 ALA A O 1
ATOM 2735 N N . LEU A 1 349 ? 21.108 -16.848 -38.816 1.00 84.25 349 LEU A N 1
ATOM 2736 C CA . LEU A 1 349 ? 22.294 -16.658 -39.660 1.00 84.25 349 LEU A CA 1
ATOM 2737 C C . LEU A 1 349 ? 21.980 -16.765 -41.159 1.00 84.25 349 LEU A C 1
ATOM 2739 O O . LEU A 1 349 ? 22.507 -15.988 -41.962 1.00 84.25 349 LEU A O 1
ATOM 2743 N N . LYS A 1 350 ? 21.111 -17.699 -41.570 1.00 87.81 350 LYS A N 1
ATOM 2744 C CA . LYS A 1 350 ? 20.640 -17.785 -42.965 1.00 87.81 350 LYS A CA 1
ATOM 2745 C C . LYS A 1 350 ? 19.903 -16.512 -43.370 1.00 87.81 350 LYS A C 1
ATOM 2747 O O . LYS A 1 350 ? 20.119 -16.016 -44.479 1.00 87.81 350 LYS A O 1
ATOM 2752 N N . PHE A 1 351 ? 19.082 -15.964 -42.480 1.00 87.38 351 PHE A N 1
ATOM 2753 C CA . PHE A 1 351 ? 18.360 -14.723 -42.716 1.00 87.38 351 PHE A CA 1
ATOM 2754 C C . PHE A 1 351 ? 19.294 -13.503 -42.758 1.00 87.38 351 PHE A C 1
ATOM 2756 O O . PHE A 1 351 ? 19.230 -12.713 -43.701 1.00 87.38 351 PHE A O 1
ATOM 2763 N N . ALA A 1 352 ? 20.261 -13.399 -41.844 1.00 83.94 352 ALA A N 1
ATOM 2764 C CA . ALA A 1 352 ? 21.309 -12.379 -41.897 1.00 83.94 352 ALA A CA 1
ATOM 2765 C C . ALA A 1 352 ? 22.102 -12.450 -43.216 1.00 83.94 352 ALA A C 1
ATOM 2767 O O . ALA A 1 352 ? 22.328 -11.437 -43.880 1.00 83.94 352 ALA A O 1
ATOM 2768 N N . ARG A 1 353 ? 22.441 -13.662 -43.679 1.00 85.25 353 ARG A N 1
ATOM 2769 C CA . ARG A 1 353 ? 23.070 -13.884 -44.991 1.00 85.25 353 ARG A CA 1
ATOM 2770 C C . ARG A 1 353 ? 22.167 -13.446 -46.148 1.00 85.25 353 ARG A C 1
ATOM 2772 O O . ARG A 1 353 ? 22.678 -12.924 -47.141 1.00 85.25 353 ARG A O 1
ATOM 2779 N N . LYS A 1 354 ? 20.849 -13.655 -46.050 1.00 88.75 354 LYS A N 1
ATOM 2780 C CA . LYS A 1 354 ? 19.854 -13.192 -47.035 1.00 88.75 354 LYS A CA 1
ATOM 2781 C C . LYS A 1 354 ? 19.853 -11.662 -47.115 1.00 88.75 354 LYS A C 1
ATOM 2783 O O . LYS A 1 354 ? 19.952 -11.133 -48.223 1.00 88.75 354 LYS A O 1
ATOM 2788 N N . LEU A 1 355 ? 19.841 -10.960 -45.979 1.00 85.56 355 LEU A N 1
ATOM 2789 C CA . LEU A 1 355 ? 19.953 -9.495 -45.914 1.00 85.56 355 LEU A CA 1
ATOM 2790 C C . LEU A 1 355 ? 21.283 -8.989 -46.496 1.00 85.56 355 LEU A C 1
ATOM 2792 O O . LEU A 1 355 ? 21.291 -8.054 -47.300 1.00 85.56 355 LEU A O 1
ATOM 2796 N N . TYR A 1 356 ? 22.393 -9.650 -46.157 1.00 83.94 356 TYR A N 1
ATOM 2797 C CA . TYR A 1 356 ? 23.733 -9.307 -46.640 1.00 83.94 356 TYR A CA 1
ATOM 2798 C C . TYR A 1 356 ? 23.857 -9.438 -48.162 1.00 83.94 356 TYR A C 1
ATOM 2800 O O . TYR A 1 356 ? 24.231 -8.483 -48.841 1.00 83.94 356 TYR A O 1
ATOM 2808 N N . LYS A 1 357 ? 23.468 -10.593 -48.723 1.00 86.00 357 LYS A N 1
ATOM 2809 C CA . LYS A 1 357 ? 23.492 -10.839 -50.177 1.00 86.00 357 LYS A CA 1
ATOM 2810 C C . LYS A 1 357 ? 22.542 -9.934 -50.949 1.00 86.00 357 LYS A C 1
ATOM 2812 O O . LYS A 1 357 ? 22.821 -9.582 -52.089 1.00 86.00 357 LYS A O 1
ATOM 2817 N N . SER A 1 358 ? 21.422 -9.570 -50.330 1.00 85.81 358 SER A N 1
ATOM 2818 C CA . SER A 1 358 ? 20.453 -8.655 -50.929 1.00 85.81 358 SER A CA 1
ATOM 2819 C C . SER A 1 358 ? 20.909 -7.203 -50.841 1.00 85.81 358 SER A C 1
ATOM 2821 O O . SER A 1 358 ? 20.189 -6.339 -51.326 1.00 85.81 358 SER A O 1
ATOM 2823 N N . GLY A 1 359 ? 22.076 -6.910 -50.247 1.00 82.38 359 GLY A N 1
ATOM 2824 C CA . GLY A 1 359 ? 22.607 -5.561 -50.055 1.00 82.38 359 GLY A CA 1
ATOM 2825 C C . GLY A 1 359 ? 21.662 -4.670 -49.254 1.00 82.38 359 GLY A C 1
ATOM 2826 O O . GLY A 1 359 ? 21.480 -3.517 -49.629 1.00 82.38 359 GLY A O 1
ATOM 2827 N N . LEU A 1 360 ? 20.975 -5.243 -48.261 1.00 81.88 360 LEU A N 1
ATOM 2828 C CA . LEU A 1 360 ? 20.141 -4.519 -47.296 1.00 81.88 360 LEU A CA 1
ATOM 2829 C C . LEU A 1 360 ? 20.937 -4.163 -46.030 1.00 81.88 360 LEU A C 1
ATOM 2831 O O . LEU A 1 360 ? 20.613 -3.186 -45.363 1.00 81.88 360 LEU A O 1
ATOM 2835 N N . LEU A 1 361 ? 21.999 -4.929 -45.754 1.00 76.44 361 LEU A N 1
ATOM 2836 C CA . LEU A 1 361 ? 23.030 -4.659 -44.751 1.00 76.44 361 LEU A CA 1
ATOM 2837 C C . LEU A 1 361 ? 24.263 -4.008 -45.396 1.00 76.44 361 LEU A C 1
ATOM 2839 O O . LEU A 1 361 ? 24.619 -4.341 -46.535 1.00 76.44 361 LEU A O 1
ATOM 2843 N N . ALA A 1 362 ? 24.945 -3.139 -44.645 1.00 73.12 362 ALA A N 1
ATOM 2844 C CA . ALA A 1 362 ? 26.244 -2.592 -45.041 1.00 73.12 362 ALA A CA 1
ATOM 2845 C C . ALA A 1 362 ? 27.237 -3.742 -45.255 1.00 73.12 362 ALA A C 1
ATOM 2847 O O . ALA A 1 362 ? 27.267 -4.684 -44.472 1.00 73.12 362 ALA A O 1
ATOM 2848 N N . GLN A 1 363 ? 28.044 -3.711 -46.314 1.00 77.75 363 GLN A N 1
ATOM 2849 C CA . GLN A 1 363 ? 28.941 -4.839 -46.619 1.00 77.75 363 GLN A CA 1
ATOM 2850 C C . GLN A 1 363 ? 30.091 -4.976 -45.609 1.00 77.75 363 GLN A C 1
ATOM 2852 O O . GLN A 1 363 ? 30.642 -6.061 -45.437 1.00 77.75 363 GLN A O 1
ATOM 2857 N N . ASP A 1 364 ? 30.400 -3.883 -44.924 1.00 72.06 364 ASP A N 1
ATOM 2858 C CA . ASP A 1 364 ? 31.421 -3.698 -43.901 1.00 72.06 364 ASP A CA 1
ATOM 2859 C C . ASP A 1 364 ? 30.823 -3.571 -42.485 1.00 72.06 364 ASP A C 1
ATOM 2861 O O . ASP A 1 364 ? 31.545 -3.238 -41.543 1.00 72.06 364 ASP A O 1
ATOM 2865 N N . PHE A 1 365 ? 29.531 -3.896 -42.306 1.00 69.31 365 PHE A N 1
ATOM 2866 C CA . PHE A 1 365 ? 28.832 -3.804 -41.016 1.00 69.31 365 PHE A CA 1
ATOM 2867 C C . PHE A 1 365 ? 29.567 -4.448 -39.822 1.00 69.31 365 PHE A C 1
ATOM 2869 O O . PHE A 1 365 ? 29.465 -3.890 -38.731 1.00 69.31 365 PHE A O 1
ATOM 2876 N N . PRO A 1 366 ? 30.315 -5.571 -39.957 1.00 65.25 366 PRO A N 1
ATOM 2877 C CA . PRO A 1 366 ? 30.991 -6.183 -38.809 1.00 65.25 366 PRO A CA 1
ATOM 2878 C C . PRO A 1 366 ? 32.150 -5.338 -38.263 1.00 65.25 366 PRO A C 1
ATOM 2880 O O . PRO A 1 366 ? 32.641 -5.607 -37.175 1.00 65.25 366 PRO A O 1
ATOM 2883 N N . THR A 1 367 ? 32.603 -4.342 -39.028 1.00 67.19 367 THR A N 1
ATOM 2884 C CA . THR A 1 367 ? 33.746 -3.475 -38.694 1.00 67.19 367 THR A CA 1
ATOM 2885 C C . THR A 1 367 ? 33.329 -2.061 -38.301 1.00 67.19 367 THR A C 1
ATOM 2887 O O . THR A 1 367 ? 34.179 -1.210 -38.044 1.00 67.19 367 THR A O 1
ATOM 2890 N N . TRP A 1 368 ? 32.023 -1.789 -38.269 1.00 62.84 368 TRP A N 1
ATOM 2891 C CA . TRP A 1 368 ? 31.509 -0.469 -37.943 1.00 62.84 368 TRP A CA 1
ATOM 2892 C C . TRP A 1 368 ? 31.710 -0.139 -36.467 1.00 62.84 368 TRP A C 1
ATOM 2894 O O . TRP A 1 368 ? 31.244 -0.838 -35.572 1.00 62.84 368 TRP A O 1
ATOM 2904 N N . THR A 1 369 ? 32.356 0.994 -36.225 1.00 65.06 369 THR A N 1
ATOM 2905 C CA . THR A 1 369 ? 32.372 1.667 -34.927 1.00 65.06 369 THR A CA 1
ATOM 2906 C C . THR A 1 369 ? 31.042 2.375 -34.672 1.00 65.06 369 THR A C 1
ATOM 2908 O O . THR A 1 369 ? 30.319 2.743 -35.604 1.00 65.06 369 THR A O 1
ATOM 2911 N N . GLN A 1 370 ? 30.748 2.661 -33.402 1.00 62.44 370 GLN A N 1
ATOM 2912 C CA . GLN A 1 370 ? 29.571 3.442 -33.015 1.00 62.44 370 GLN A CA 1
ATOM 2913 C C . GLN A 1 370 ? 29.514 4.802 -33.738 1.00 62.44 370 GLN A C 1
ATOM 2915 O O . GLN A 1 370 ? 28.464 5.200 -34.229 1.00 62.44 370 GLN A O 1
ATOM 2920 N N . THR A 1 371 ? 30.655 5.478 -33.911 1.00 65.06 371 THR A N 1
ATOM 2921 C CA . THR A 1 371 ? 30.737 6.754 -34.639 1.00 65.06 371 THR A CA 1
ATOM 2922 C C . THR A 1 371 ? 30.380 6.618 -36.122 1.00 65.06 371 THR A C 1
ATOM 2924 O O . THR A 1 371 ? 29.746 7.513 -36.683 1.00 65.06 371 THR A O 1
ATOM 2927 N N . GLN A 1 372 ? 30.759 5.515 -36.776 1.00 69.31 372 GLN A N 1
ATOM 2928 C CA . GLN A 1 372 ? 30.381 5.252 -38.171 1.00 69.31 372 GLN A CA 1
ATOM 2929 C C . GLN A 1 372 ? 28.877 4.995 -38.303 1.00 69.31 372 GLN A C 1
ATOM 2931 O O . GLN A 1 372 ? 28.258 5.529 -39.225 1.00 69.31 372 GLN A O 1
ATOM 2936 N N . PHE A 1 373 ? 28.286 4.261 -37.355 1.00 72.19 373 PHE A N 1
ATOM 2937 C CA . PHE A 1 373 ? 26.837 4.075 -37.282 1.00 72.19 373 PHE A CA 1
ATOM 2938 C C . PHE A 1 373 ? 26.106 5.411 -37.088 1.00 72.19 373 PHE A C 1
ATOM 2940 O O . PHE A 1 373 ? 25.263 5.769 -37.910 1.00 72.19 373 PHE A O 1
ATOM 2947 N N . ASP A 1 374 ? 26.480 6.184 -36.066 1.00 68.50 374 ASP A N 1
ATOM 2948 C CA . ASP A 1 374 ? 25.850 7.471 -35.748 1.00 68.50 374 ASP A CA 1
ATOM 2949 C C . ASP A 1 374 ? 25.989 8.460 -36.932 1.00 68.50 374 ASP A C 1
ATOM 2951 O O . ASP A 1 374 ? 25.050 9.177 -37.278 1.00 68.50 374 ASP A O 1
ATOM 2955 N N . THR A 1 375 ? 27.121 8.431 -37.651 1.00 73.25 375 THR A N 1
ATOM 2956 C CA . THR A 1 375 ? 27.327 9.219 -38.881 1.00 73.25 375 THR A CA 1
ATOM 2957 C C . THR A 1 375 ? 26.393 8.789 -40.017 1.00 73.25 375 THR A C 1
ATOM 2959 O O . THR A 1 375 ? 25.888 9.641 -40.749 1.00 73.25 375 THR A O 1
ATOM 2962 N N . ALA A 1 376 ? 26.163 7.487 -40.204 1.00 72.88 376 ALA A N 1
ATOM 2963 C CA . ALA A 1 376 ? 25.250 6.975 -41.228 1.00 72.88 376 ALA A CA 1
ATOM 2964 C C . ALA A 1 376 ? 23.782 7.316 -40.912 1.00 72.88 376 ALA A C 1
ATOM 2966 O O . ALA A 1 376 ? 23.013 7.637 -41.825 1.00 72.88 376 ALA A O 1
ATOM 2967 N N . VAL A 1 377 ? 23.408 7.313 -39.625 1.00 71.06 377 VAL A N 1
ATOM 2968 C CA . VAL A 1 377 ? 22.104 7.805 -39.151 1.00 71.06 377 VAL A CA 1
ATOM 2969 C C . VAL A 1 377 ? 21.972 9.304 -39.436 1.00 71.06 377 VAL A C 1
ATOM 2971 O O . VAL A 1 377 ? 21.020 9.706 -40.104 1.00 71.06 377 VAL A O 1
ATOM 2974 N N . GLY A 1 378 ? 22.961 10.118 -39.046 1.00 66.81 378 GLY A N 1
ATOM 2975 C CA . GLY A 1 378 ? 22.958 11.571 -39.267 1.00 66.81 378 GLY A CA 1
ATOM 2976 C C . GLY A 1 378 ? 22.992 11.985 -40.746 1.00 66.81 378 GLY A C 1
ATOM 2977 O O . GLY A 1 378 ? 22.410 12.994 -41.134 1.00 66.81 378 GLY A O 1
ATOM 2978 N N . LYS A 1 379 ? 23.597 11.175 -41.625 1.00 72.00 379 LYS A N 1
ATOM 2979 C CA . LYS A 1 379 ? 23.524 11.351 -43.091 1.00 72.00 379 LYS A CA 1
ATOM 2980 C C . LYS A 1 379 ? 22.191 10.895 -43.694 1.00 72.00 379 LYS A C 1
ATOM 2982 O O . LYS A 1 379 ? 22.036 10.916 -44.918 1.00 72.00 379 LYS A O 1
ATOM 2987 N N . ASN A 1 380 ? 21.235 10.480 -42.861 1.00 70.75 380 ASN A N 1
ATOM 2988 C CA . ASN A 1 380 ? 19.933 9.971 -43.269 1.00 70.75 380 ASN A CA 1
ATOM 2989 C C . ASN A 1 380 ? 20.079 8.811 -44.267 1.00 70.75 380 ASN A C 1
ATOM 2991 O O . ASN A 1 380 ? 19.354 8.762 -45.257 1.00 70.75 380 ASN A O 1
ATOM 2995 N N . GLN A 1 381 ? 21.087 7.951 -44.086 1.00 73.38 381 GLN A N 1
ATOM 2996 C CA . GLN A 1 381 ? 21.312 6.805 -44.965 1.00 73.38 381 GLN A CA 1
ATOM 2997 C C . GLN A 1 381 ? 20.473 5.614 -44.519 1.00 73.38 381 GLN A C 1
ATOM 2999 O O . GLN A 1 381 ? 19.949 4.953 -45.397 1.00 73.38 381 GLN A O 1
ATOM 3004 N N . ILE A 1 382 ? 20.291 5.414 -43.206 1.00 74.44 382 ILE A N 1
ATOM 3005 C CA . ILE A 1 382 ? 19.547 4.301 -42.593 1.00 74.44 382 ILE A CA 1
ATOM 3006 C C . ILE A 1 382 ? 18.052 4.631 -42.497 1.00 74.44 382 ILE A C 1
ATOM 3008 O O . ILE A 1 382 ? 17.688 5.737 -42.101 1.00 74.44 382 ILE A O 1
ATOM 3012 N N . VAL A 1 383 ? 17.193 3.669 -42.850 1.00 73.31 383 VAL A N 1
ATOM 3013 C CA . VAL A 1 383 ? 15.723 3.825 -42.861 1.00 73.31 383 VAL A CA 1
ATOM 3014 C C . VAL A 1 383 ? 15.044 2.984 -41.779 1.00 73.31 383 VAL A C 1
ATOM 3016 O O . VAL A 1 383 ? 14.000 3.377 -41.260 1.00 73.31 383 VAL A O 1
ATOM 3019 N N . TYR A 1 384 ? 15.634 1.839 -41.439 1.00 73.12 384 TYR A N 1
ATOM 3020 C CA . TYR A 1 384 ? 15.129 0.911 -40.435 1.00 73.12 384 TYR A CA 1
ATOM 3021 C C . TYR A 1 384 ? 16.279 0.484 -39.527 1.00 73.12 384 TYR A C 1
ATOM 3023 O O . TYR A 1 384 ? 17.333 0.061 -40.009 1.00 73.12 384 TYR A O 1
ATOM 3031 N N . ALA A 1 385 ? 16.107 0.610 -38.217 1.00 70.25 385 ALA A N 1
ATOM 3032 C CA . ALA A 1 385 ? 17.148 0.271 -37.262 1.00 70.25 385 ALA A CA 1
ATOM 3033 C C . ALA A 1 385 ? 16.579 -0.400 -36.019 1.00 70.25 385 ALA A C 1
ATOM 3035 O O . ALA A 1 385 ? 15.397 -0.307 -35.703 1.00 70.25 385 ALA A O 1
ATOM 3036 N N . TYR A 1 386 ? 17.444 -1.105 -35.308 1.00 66.94 386 TYR A N 1
ATOM 3037 C CA . TYR A 1 386 ? 17.113 -1.675 -34.013 1.00 66.94 386 TYR A CA 1
ATOM 3038 C C . TYR A 1 386 ? 17.434 -0.691 -32.883 1.00 66.94 386 TYR A C 1
ATOM 3040 O O . TYR A 1 386 ? 18.546 -0.152 -32.849 1.00 66.94 386 TYR A O 1
ATOM 3048 N N . ALA A 1 387 ? 16.515 -0.534 -31.926 1.00 56.25 387 ALA A N 1
ATOM 3049 C CA . ALA A 1 387 ? 16.736 0.204 -30.689 1.00 56.25 387 ALA A CA 1
ATOM 3050 C C . ALA A 1 387 ? 16.592 -0.715 -29.459 1.00 56.25 387 ALA A C 1
ATOM 3052 O O . ALA A 1 387 ? 15.643 -1.490 -29.313 1.00 56.25 387 ALA A O 1
ATOM 3053 N N . TYR A 1 388 ? 17.564 -0.632 -28.549 1.00 50.53 388 TYR A N 1
ATOM 3054 C CA . TYR A 1 388 ? 17.533 -1.379 -27.294 1.00 50.53 388 TYR A CA 1
ATOM 3055 C C . TYR A 1 388 ? 16.543 -0.692 -26.340 1.00 50.53 388 TYR A C 1
ATOM 3057 O O . TYR A 1 388 ? 16.783 0.435 -25.911 1.00 50.53 388 TYR A O 1
ATOM 3065 N N . ALA A 1 389 ? 15.419 -1.342 -26.023 1.00 41.06 389 ALA A N 1
ATOM 3066 C CA . ALA A 1 389 ? 14.343 -0.691 -25.265 1.00 41.06 389 ALA A CA 1
ATOM 3067 C C . ALA A 1 389 ? 14.648 -0.471 -23.766 1.00 41.06 389 ALA A C 1
ATOM 3069 O O . ALA A 1 389 ? 13.885 0.224 -23.107 1.00 41.06 389 ALA A O 1
ATOM 3070 N N . ASN A 1 390 ? 15.786 -0.959 -23.244 1.00 37.62 390 ASN A N 1
ATOM 3071 C CA . ASN A 1 390 ? 16.258 -0.593 -21.895 1.00 37.62 390 ASN A CA 1
ATOM 3072 C C . ASN A 1 390 ? 16.898 0.807 -21.838 1.00 37.62 390 ASN A C 1
ATOM 3074 O O . ASN A 1 390 ? 17.280 1.267 -20.770 1.00 37.62 390 ASN A O 1
ATOM 3078 N N . SER A 1 391 ? 16.994 1.518 -22.968 1.00 41.00 391 SER A N 1
ATOM 3079 C CA . SER A 1 391 ? 17.363 2.935 -22.978 1.00 41.00 391 SER A CA 1
ATOM 3080 C C . SER A 1 391 ? 16.575 3.697 -24.057 1.00 41.00 391 SER A C 1
ATOM 3082 O O . SER A 1 391 ? 17.090 3.904 -25.160 1.00 41.00 391 SER A O 1
ATOM 3084 N N . PRO A 1 392 ? 15.345 4.159 -23.766 1.00 37.44 392 PRO A N 1
ATOM 3085 C CA . PRO A 1 392 ? 14.713 5.263 -24.496 1.00 37.44 392 PRO A CA 1
ATOM 3086 C C . PRO A 1 392 ? 15.703 6.434 -24.653 1.00 37.44 392 PRO A C 1
ATOM 3088 O O . PRO A 1 392 ? 15.873 6.973 -25.745 1.00 37.44 392 PRO A O 1
ATOM 3091 N N . ASP A 1 393 ? 16.502 6.674 -23.606 1.00 40.69 393 ASP A N 1
ATOM 3092 C CA . ASP A 1 393 ? 17.607 7.633 -23.554 1.00 40.69 393 ASP A CA 1
ATOM 3093 C C . ASP A 1 393 ? 18.688 7.420 -24.622 1.00 40.69 393 ASP A C 1
ATOM 3095 O O . ASP A 1 393 ? 19.410 8.351 -24.946 1.00 40.69 393 ASP A O 1
ATOM 3099 N N . GLY A 1 394 ? 18.868 6.216 -25.169 1.00 46.41 394 GLY A N 1
ATOM 3100 C CA . GLY A 1 394 ? 19.907 5.954 -26.165 1.00 46.41 394 GLY A CA 1
ATOM 3101 C C . GLY A 1 394 ? 19.537 6.510 -27.539 1.00 46.41 394 GLY A C 1
ATOM 3102 O O . GLY A 1 394 ? 20.366 7.155 -28.188 1.00 46.41 394 GLY A O 1
ATOM 3103 N N . TRP A 1 395 ? 18.305 6.248 -27.978 1.00 52.16 395 TRP A N 1
ATOM 3104 C CA . TRP A 1 395 ? 17.803 6.677 -29.282 1.00 52.16 395 TRP A CA 1
ATOM 3105 C C . TRP A 1 395 ? 17.370 8.143 -29.262 1.00 52.16 395 TRP A C 1
ATOM 3107 O O . TRP A 1 395 ? 17.825 8.900 -30.110 1.00 52.16 395 TRP A O 1
ATOM 3117 N N . GLU A 1 396 ? 16.620 8.576 -28.243 1.00 49.78 396 GLU A N 1
ATOM 3118 C CA . GLU A 1 396 ? 16.183 9.975 -28.096 1.00 49.78 396 GLU A CA 1
ATOM 3119 C C . GLU A 1 396 ? 17.370 10.941 -27.919 1.00 49.78 396 GLU A C 1
ATOM 3121 O O . GLU A 1 396 ? 17.331 12.089 -28.364 1.00 49.78 396 GLU A O 1
ATOM 3126 N N . LYS A 1 397 ? 18.474 10.483 -27.313 1.00 46.38 397 LYS A N 1
ATOM 3127 C CA . LYS A 1 397 ? 19.716 11.263 -27.210 1.00 46.38 397 LYS A CA 1
ATOM 3128 C C . LYS A 1 397 ? 20.503 11.292 -28.516 1.00 46.38 397 LYS A C 1
ATOM 3130 O O . LYS A 1 397 ? 21.008 12.350 -28.868 1.00 46.38 397 LYS A O 1
ATOM 3135 N N . LEU A 1 398 ? 20.575 10.178 -29.256 1.00 50.78 398 LEU A N 1
ATOM 3136 C CA . LEU A 1 398 ? 21.146 10.173 -30.610 1.00 50.78 398 LEU A CA 1
ATOM 3137 C C . LEU A 1 398 ? 20.362 11.129 -31.516 1.00 50.78 398 LEU A C 1
ATOM 3139 O O . LEU A 1 398 ? 20.958 11.924 -32.235 1.00 50.78 398 LEU A O 1
ATOM 3143 N N . GLU A 1 399 ? 19.038 11.087 -31.430 1.00 54.09 399 GLU A N 1
ATOM 3144 C CA . GLU A 1 399 ? 18.104 11.954 -32.137 1.00 54.09 399 GLU A CA 1
ATOM 3145 C C . GLU A 1 399 ? 18.348 13.436 -31.813 1.00 54.09 399 GLU A C 1
ATOM 3147 O O . GLU A 1 399 ? 18.600 14.236 -32.713 1.00 54.09 399 GLU A O 1
ATOM 3152 N N . ALA A 1 400 ? 18.408 13.787 -30.526 1.00 47.44 400 ALA A N 1
ATOM 3153 C CA . ALA A 1 400 ? 18.686 15.148 -30.073 1.00 47.44 400 ALA A CA 1
ATOM 3154 C C . ALA A 1 400 ? 20.101 15.654 -30.430 1.00 47.44 400 ALA A C 1
ATOM 3156 O O . ALA A 1 400 ? 20.288 16.857 -30.618 1.00 47.44 400 ALA A O 1
ATOM 3157 N N . GLU A 1 401 ? 21.095 14.763 -30.512 1.00 48.34 401 GLU A N 1
ATOM 3158 C CA . GLU A 1 401 ? 22.491 15.100 -30.823 1.00 48.34 401 GLU A CA 1
ATOM 3159 C C . GLU A 1 401 ? 22.784 15.157 -32.335 1.00 48.34 401 GLU A C 1
ATOM 3161 O O . GLU A 1 401 ? 23.680 15.899 -32.743 1.00 48.34 401 GLU A O 1
ATOM 3166 N N . THR A 1 402 ? 22.048 14.411 -33.174 1.00 52.16 402 THR A N 1
ATOM 3167 C CA . THR A 1 402 ? 22.337 14.286 -34.620 1.00 52.16 402 THR A CA 1
ATOM 3168 C C . THR A 1 402 ? 21.298 14.908 -35.559 1.00 52.16 402 THR A C 1
ATOM 3170 O O . THR A 1 402 ? 21.705 15.403 -36.611 1.00 52.16 402 THR A O 1
ATOM 3173 N N . ASP A 1 403 ? 20.004 14.951 -35.213 1.00 58.12 403 ASP A N 1
ATOM 3174 C CA . ASP A 1 403 ? 18.958 15.592 -36.032 1.00 58.12 403 ASP A CA 1
ATOM 3175 C C . ASP A 1 403 ? 17.770 16.092 -35.175 1.00 58.12 403 ASP A C 1
ATOM 3177 O O . ASP A 1 403 ? 16.829 15.343 -34.904 1.00 58.12 403 ASP A O 1
ATOM 3181 N N . PRO A 1 404 ? 17.750 17.384 -34.792 1.00 52.72 404 PRO A N 1
ATOM 3182 C CA . PRO A 1 404 ? 16.679 17.978 -33.986 1.00 52.72 404 PRO A CA 1
ATOM 3183 C C . PRO A 1 404 ? 15.273 17.947 -34.616 1.00 52.72 404 PRO A C 1
ATOM 3185 O O . PRO A 1 404 ? 14.307 18.251 -33.918 1.00 52.72 404 PRO A O 1
ATOM 3188 N N . ASN A 1 405 ? 15.150 17.633 -35.915 1.00 57.28 405 ASN A N 1
ATOM 3189 C CA . ASN A 1 405 ? 13.883 17.513 -36.652 1.00 57.28 405 ASN A CA 1
ATOM 3190 C C . ASN A 1 405 ? 13.588 16.065 -37.084 1.00 57.28 405 ASN A C 1
ATOM 3192 O O . ASN A 1 405 ? 12.841 15.841 -38.040 1.00 57.28 405 ASN A O 1
ATOM 3196 N N . SER A 1 406 ? 14.206 15.096 -36.418 1.00 64.38 406 SER A N 1
ATOM 3197 C CA . SER A 1 406 ? 14.043 13.680 -36.708 1.00 64.38 406 SER A CA 1
ATOM 3198 C C . SER A 1 406 ? 12.575 13.221 -36.715 1.00 64.38 406 SER A C 1
ATOM 3200 O O . SER A 1 406 ? 11.740 13.665 -35.929 1.00 64.38 406 SER A O 1
ATOM 3202 N N . ASP A 1 407 ? 12.285 12.302 -37.635 1.00 73.94 407 ASP A N 1
ATOM 3203 C CA . ASP A 1 407 ? 10.983 11.693 -37.899 1.00 73.94 407 ASP A CA 1
ATOM 3204 C C . ASP A 1 407 ? 10.968 10.179 -37.611 1.00 73.94 407 ASP A C 1
ATOM 3206 O O . ASP A 1 407 ? 10.195 9.425 -38.211 1.00 73.94 407 ASP A O 1
ATOM 3210 N N . TRP A 1 408 ? 11.877 9.707 -36.760 1.00 73.50 408 TRP A N 1
ATOM 3211 C CA . TRP A 1 408 ? 11.952 8.299 -36.389 1.00 73.50 408 TRP A CA 1
ATOM 3212 C C . TRP A 1 408 ? 10.807 7.919 -35.446 1.00 73.50 408 TRP A C 1
ATOM 3214 O O . TRP A 1 408 ? 10.553 8.589 -34.451 1.00 73.50 408 TRP A O 1
ATOM 3224 N N . GLU A 1 409 ? 10.130 6.810 -35.734 1.00 70.06 409 GLU A N 1
ATOM 3225 C CA . GLU A 1 409 ? 9.078 6.255 -34.885 1.00 70.06 409 GLU A CA 1
ATOM 3226 C C . GLU A 1 409 ? 9.424 4.842 -34.425 1.00 70.06 409 GLU A C 1
ATOM 3228 O O . GLU A 1 409 ? 10.061 4.059 -35.133 1.00 70.06 409 GLU A O 1
ATOM 3233 N N . MET A 1 410 ? 8.971 4.515 -33.217 1.00 69.44 410 MET A N 1
ATOM 3234 C CA . MET A 1 410 ? 9.010 3.163 -32.678 1.00 69.44 410 MET A CA 1
ATOM 3235 C C . MET A 1 410 ? 7.930 2.298 -33.338 1.00 69.44 410 MET A C 1
ATOM 3237 O O . MET A 1 410 ? 6.760 2.675 -33.387 1.00 69.44 410 MET A O 1
ATOM 3241 N N . SER A 1 411 ? 8.316 1.114 -33.817 1.00 69.56 411 SER A N 1
ATOM 3242 C CA . SER A 1 411 ? 7.385 0.108 -34.327 1.00 69.56 411 SER A CA 1
ATOM 3243 C C . SER A 1 411 ? 6.423 -0.329 -33.218 1.00 69.56 411 SER A C 1
ATOM 3245 O O . SER A 1 411 ? 6.881 -0.723 -32.143 1.00 69.56 411 SER A O 1
ATOM 3247 N N . PRO A 1 412 ? 5.101 -0.346 -33.471 1.00 63.50 412 PRO A N 1
ATOM 3248 C CA . PRO A 1 412 ? 4.119 -0.855 -32.515 1.00 63.50 412 PRO A CA 1
ATOM 3249 C C . PRO A 1 412 ? 4.143 -2.389 -32.400 1.00 63.50 412 PRO A C 1
ATOM 3251 O O . PRO A 1 412 ? 3.402 -2.958 -31.597 1.00 63.50 412 PRO A O 1
ATOM 3254 N N . TYR A 1 413 ? 4.956 -3.070 -33.217 1.00 69.06 413 TYR A N 1
ATOM 3255 C CA . TYR A 1 413 ? 5.053 -4.523 -33.274 1.00 69.06 413 TYR A CA 1
ATOM 3256 C C . TYR A 1 413 ? 6.459 -5.016 -32.923 1.00 69.06 413 TYR A C 1
ATOM 3258 O O . TYR A 1 413 ? 7.463 -4.467 -33.384 1.00 69.06 413 TYR A O 1
ATOM 3266 N N . TYR A 1 414 ? 6.510 -6.125 -32.181 1.00 66.50 414 TYR A N 1
ATOM 3267 C CA . TYR A 1 414 ? 7.724 -6.916 -31.998 1.00 66.50 414 TYR A CA 1
ATOM 3268 C C . TYR A 1 414 ? 7.963 -7.789 -33.223 1.00 66.50 414 TYR A C 1
ATOM 3270 O O . TYR A 1 414 ? 7.068 -8.526 -33.643 1.00 66.50 414 TYR A O 1
ATOM 3278 N N . LEU A 1 415 ? 9.181 -7.737 -33.757 1.00 70.75 415 LEU A N 1
ATOM 3279 C CA . LEU A 1 415 ? 9.569 -8.570 -34.885 1.00 70.75 415 LEU A CA 1
ATOM 3280 C C . LEU A 1 415 ? 9.745 -10.024 -34.437 1.00 70.75 415 LEU A C 1
ATOM 3282 O O . LEU A 1 415 ? 10.512 -10.301 -33.515 1.00 70.75 415 LEU A O 1
ATOM 3286 N N . LYS A 1 416 ? 9.065 -10.947 -35.116 1.00 73.00 416 LYS A N 1
ATOM 3287 C CA . LYS A 1 416 ? 9.123 -12.391 -34.846 1.00 73.00 416 LYS A CA 1
ATOM 3288 C C . LYS A 1 416 ? 9.605 -13.167 -36.067 1.00 73.00 416 LYS A C 1
ATOM 3290 O O . LYS A 1 416 ? 9.395 -12.739 -37.200 1.00 73.00 416 LYS A O 1
ATOM 3295 N N . ALA A 1 417 ? 10.187 -14.344 -35.856 1.00 74.12 417 ALA A N 1
ATOM 3296 C CA . ALA A 1 417 ? 10.464 -15.272 -36.953 1.00 74.12 417 ALA A CA 1
ATOM 3297 C C . ALA A 1 417 ? 9.184 -15.716 -37.683 1.00 74.12 417 ALA A C 1
ATOM 3299 O O . ALA A 1 417 ? 9.202 -15.867 -38.898 1.00 74.12 417 ALA A O 1
ATOM 3300 N N . ASP A 1 418 ? 8.088 -15.908 -36.947 1.00 70.25 418 ASP A N 1
ATOM 3301 C CA . ASP A 1 418 ? 6.773 -16.314 -37.455 1.00 70.25 418 ASP A CA 1
ATOM 3302 C C . ASP A 1 418 ? 5.691 -15.782 -36.495 1.00 70.25 418 ASP A C 1
ATOM 3304 O O . ASP A 1 418 ? 5.934 -15.664 -35.292 1.00 70.25 418 ASP A O 1
ATOM 3308 N N . GLU A 1 419 ? 4.492 -15.488 -36.998 1.00 64.88 419 GLU A N 1
ATOM 3309 C CA . GLU A 1 419 ? 3.330 -15.082 -36.197 1.00 64.88 419 GLU A CA 1
ATOM 3310 C C . GLU A 1 419 ? 2.971 -16.120 -35.123 1.00 64.88 419 GLU A C 1
ATOM 3312 O O . GLU A 1 419 ? 2.516 -15.758 -34.035 1.00 64.88 419 GLU A O 1
ATOM 3317 N N . ASN A 1 420 ? 3.223 -17.401 -35.411 1.00 56.88 420 ASN A N 1
ATOM 3318 C CA . ASN A 1 420 ? 2.919 -18.520 -34.517 1.00 56.88 420 ASN A CA 1
ATOM 3319 C C . ASN A 1 420 ? 4.012 -18.808 -33.479 1.00 56.88 420 ASN A C 1
ATOM 3321 O O . ASN A 1 420 ? 3.787 -19.602 -32.563 1.00 56.88 420 ASN A O 1
ATOM 3325 N N . LYS A 1 421 ? 5.197 -18.200 -33.609 1.00 55.53 421 LYS A N 1
ATOM 3326 C CA . LYS A 1 421 ? 6.295 -18.392 -32.658 1.00 55.53 421 LYS A CA 1
ATOM 3327 C C . LYS A 1 421 ? 6.302 -17.258 -31.625 1.00 55.53 421 LYS A C 1
ATOM 3329 O O . LYS A 1 421 ? 6.218 -16.086 -31.999 1.00 55.53 421 LYS A O 1
ATOM 3334 N N . PRO A 1 422 ? 6.388 -17.560 -30.317 1.00 47.56 422 PRO A N 1
ATOM 3335 C CA . PRO A 1 422 ? 6.566 -16.521 -29.314 1.00 47.56 422 PRO A CA 1
ATOM 3336 C C . PRO A 1 422 ? 7.919 -15.833 -29.535 1.00 47.56 422 PRO A C 1
ATOM 3338 O O . PRO A 1 422 ? 8.914 -16.498 -29.817 1.00 47.56 422 PRO A O 1
ATOM 3341 N N . ALA A 1 423 ? 7.959 -14.507 -29.396 1.00 48.12 423 ALA A N 1
ATOM 3342 C CA . ALA A 1 423 ? 9.233 -13.823 -29.215 1.00 48.12 423 ALA A CA 1
ATOM 3343 C C . ALA A 1 423 ? 9.792 -14.293 -27.866 1.00 48.12 423 ALA A C 1
ATOM 3345 O O . ALA A 1 423 ? 9.138 -14.120 -26.835 1.00 48.12 423 ALA A O 1
ATOM 3346 N N . VAL A 1 424 ? 10.937 -14.974 -27.881 1.00 48.62 424 VAL A N 1
ATOM 3347 C CA . VAL A 1 424 ? 11.576 -15.450 -26.653 1.00 48.62 424 VAL A CA 1
ATOM 3348 C C . VAL A 1 424 ? 12.451 -14.320 -26.135 1.00 48.62 424 VAL A C 1
ATOM 3350 O O . VAL A 1 424 ? 13.498 -14.018 -26.703 1.00 48.62 424 VAL A O 1
ATOM 3353 N N . PHE A 1 425 ? 11.974 -13.667 -25.079 1.00 53.91 425 PHE A N 1
ATOM 3354 C CA . PHE A 1 425 ? 12.698 -12.590 -24.419 1.00 53.91 425 PHE A CA 1
ATOM 3355 C C . PHE A 1 425 ? 13.671 -13.162 -23.399 1.00 53.91 425 PHE A C 1
ATOM 3357 O O . PHE A 1 425 ? 13.317 -14.022 -22.589 1.00 53.91 425 PHE A O 1
ATOM 3364 N N . ILE A 1 426 ? 14.896 -12.650 -23.429 1.00 49.78 426 ILE A N 1
ATOM 3365 C CA . ILE A 1 426 ? 15.957 -13.076 -22.527 1.00 49.78 426 ILE A CA 1
ATOM 3366 C C . ILE A 1 426 ? 15.957 -12.133 -21.342 1.00 49.78 426 ILE A C 1
ATOM 3368 O O . ILE A 1 426 ? 16.546 -11.059 -21.381 1.00 49.78 426 ILE A O 1
ATOM 3372 N N . LYS A 1 427 ? 15.238 -12.529 -20.297 1.00 39.56 427 LYS A N 1
ATOM 3373 C CA . LYS A 1 427 ? 15.131 -11.732 -19.074 1.00 39.56 427 LYS A CA 1
ATOM 3374 C C . LYS A 1 427 ? 16.468 -11.636 -18.325 1.00 39.56 427 LYS A C 1
ATOM 3376 O O . LYS A 1 427 ? 16.675 -10.708 -17.557 1.00 39.56 427 LYS A O 1
ATOM 3381 N N . GLU A 1 428 ? 17.366 -12.592 -18.566 1.00 42.66 428 GLU A N 1
ATOM 3382 C CA . GLU A 1 428 ? 18.630 -12.765 -17.850 1.00 42.66 428 GLU A CA 1
ATOM 3383 C C . GLU A 1 428 ? 19.737 -13.194 -18.835 1.00 42.66 428 GLU A C 1
ATOM 3385 O O . GLU A 1 428 ? 20.185 -14.338 -18.838 1.00 42.66 428 GLU A O 1
ATOM 3390 N N . GLN A 1 429 ? 20.160 -12.291 -19.731 1.00 41.84 429 GLN A N 1
ATOM 3391 C CA . GLN A 1 429 ? 21.479 -12.422 -20.369 1.00 41.84 429 GLN A CA 1
ATOM 3392 C C . GLN A 1 429 ? 22.503 -11.851 -19.387 1.00 41.84 429 GLN A C 1
ATOM 3394 O O . GLN A 1 429 ? 22.481 -10.640 -19.153 1.00 41.84 429 GLN A O 1
ATOM 3399 N N . PRO A 1 430 ? 23.412 -12.647 -18.808 1.00 43.38 430 PRO A N 1
ATOM 3400 C CA . PRO A 1 430 ? 24.610 -12.056 -18.234 1.00 43.38 430 PRO A CA 1
ATOM 3401 C C . PRO A 1 430 ? 25.352 -11.321 -19.368 1.00 43.38 430 PRO A C 1
ATOM 3403 O O . PRO A 1 430 ? 25.466 -11.848 -20.472 1.00 43.38 430 PRO A O 1
ATOM 3406 N N . TRP A 1 431 ? 25.804 -10.079 -19.155 1.00 43.47 431 TRP A N 1
ATOM 3407 C CA . TRP A 1 431 ? 26.608 -9.366 -20.153 1.00 43.47 431 TRP A CA 1
ATOM 3408 C C . TRP A 1 431 ? 28.081 -9.564 -19.841 1.00 43.47 431 TRP A C 1
ATOM 3410 O O . TRP A 1 431 ? 28.593 -9.060 -18.838 1.00 43.47 431 TRP A O 1
ATOM 3420 N N . PHE A 1 432 ? 28.773 -10.270 -20.729 1.00 41.31 432 PHE A N 1
ATOM 3421 C CA . PHE A 1 432 ? 30.214 -10.437 -20.653 1.00 41.31 432 PHE A CA 1
ATOM 3422 C C . PHE A 1 432 ? 30.848 -9.955 -21.950 1.00 41.31 432 PHE A C 1
ATOM 3424 O O . PHE A 1 432 ? 30.577 -10.483 -23.029 1.00 41.31 432 PHE A O 1
ATOM 3431 N N . SER A 1 433 ? 31.676 -8.920 -21.842 1.00 41.12 433 SER A N 1
ATOM 3432 C CA . SER A 1 433 ? 32.516 -8.462 -22.940 1.00 41.12 433 SER A CA 1
ATOM 3433 C C . SER A 1 433 ? 33.951 -8.863 -22.638 1.00 41.12 433 SER A C 1
ATOM 3435 O O . SER A 1 433 ? 34.492 -8.523 -21.582 1.00 41.12 433 SER A O 1
ATOM 3437 N N . TRP A 1 434 ? 34.559 -9.595 -23.565 1.00 43.97 434 TRP A N 1
ATOM 3438 C CA . TRP A 1 434 ? 35.988 -9.866 -23.573 1.00 43.97 434 TRP A CA 1
ATOM 3439 C C . TRP A 1 434 ? 36.578 -9.292 -24.857 1.00 43.97 434 TRP A C 1
ATOM 3441 O O . TRP A 1 434 ? 35.972 -9.347 -25.927 1.00 43.97 434 TRP A O 1
ATOM 3451 N N . GLY A 1 435 ? 37.758 -8.696 -24.740 1.00 41.59 435 GLY A N 1
ATOM 3452 C CA . GLY A 1 435 ? 38.479 -8.122 -25.867 1.00 41.59 435 GLY A CA 1
ATOM 3453 C C . GLY A 1 435 ? 39.886 -8.687 -25.932 1.00 41.59 435 GLY A C 1
ATOM 3454 O O . GLY A 1 435 ? 40.570 -8.772 -24.914 1.00 41.59 435 GLY A O 1
ATOM 3455 N N . ILE A 1 436 ? 40.329 -9.037 -27.137 1.00 49.06 436 ILE A N 1
ATOM 3456 C CA . ILE A 1 436 ? 41.734 -9.334 -27.416 1.00 49.06 436 ILE A CA 1
ATOM 3457 C C . ILE A 1 436 ? 42.299 -8.146 -28.189 1.00 49.06 436 ILE A C 1
ATOM 3459 O O . ILE A 1 436 ? 41.838 -7.833 -29.285 1.00 49.06 436 ILE A O 1
ATOM 3463 N N . ALA A 1 437 ? 43.298 -7.476 -27.617 1.00 45.34 437 ALA A N 1
ATOM 3464 C CA . ALA A 1 437 ? 44.023 -6.415 -28.303 1.00 45.34 437 ALA A CA 1
ATOM 3465 C C . ALA A 1 437 ? 45.163 -7.028 -29.128 1.00 45.34 437 ALA A C 1
ATOM 3467 O O . ALA A 1 437 ? 46.166 -7.481 -28.576 1.00 45.34 437 ALA A O 1
ATOM 3468 N N . ILE A 1 438 ? 45.006 -7.031 -30.451 1.00 51.06 438 ILE A N 1
ATOM 3469 C CA . ILE A 1 438 ? 46.042 -7.457 -31.395 1.00 51.06 438 ILE A CA 1
ATOM 3470 C C . ILE A 1 438 ? 46.722 -6.205 -31.942 1.00 51.06 438 ILE A C 1
ATOM 3472 O O . ILE A 1 438 ? 46.067 -5.316 -32.478 1.00 51.06 438 ILE A O 1
ATOM 3476 N N . THR A 1 439 ? 48.043 -6.131 -31.798 1.00 55.69 439 THR A N 1
ATOM 3477 C CA . THR A 1 439 ? 48.852 -5.015 -32.319 1.00 55.69 439 THR A CA 1
ATOM 3478 C C . THR A 1 439 ? 49.692 -5.459 -33.511 1.00 55.69 439 THR A C 1
ATOM 3480 O O . THR A 1 439 ? 49.960 -6.651 -33.671 1.00 55.69 439 THR A O 1
ATOM 3483 N N . ASP A 1 440 ? 50.185 -4.501 -34.296 1.00 56.03 440 ASP A N 1
ATOM 3484 C CA . ASP A 1 440 ? 51.143 -4.701 -35.396 1.00 56.03 440 ASP A CA 1
ATOM 3485 C C . ASP A 1 440 ? 52.477 -5.341 -34.958 1.00 56.03 440 ASP A C 1
ATOM 3487 O O . ASP A 1 440 ? 53.267 -5.785 -35.787 1.00 56.03 440 ASP A O 1
ATOM 3491 N N . LYS A 1 441 ? 52.723 -5.419 -33.646 1.00 60.59 441 LYS A N 1
ATOM 3492 C CA . LYS A 1 441 ? 53.891 -6.059 -33.027 1.00 60.59 441 LYS A CA 1
ATOM 3493 C C . LYS A 1 441 ? 53.628 -7.485 -32.538 1.00 60.59 441 LYS A C 1
ATOM 3495 O O . LYS A 1 441 ? 54.517 -8.082 -31.930 1.00 60.59 441 LYS A O 1
ATOM 3500 N N . THR A 1 442 ? 52.425 -8.022 -32.738 1.00 61.44 442 THR A N 1
ATOM 3501 C CA . THR A 1 442 ? 52.066 -9.375 -32.287 1.00 61.44 442 THR A CA 1
ATOM 3502 C C . THR A 1 442 ? 52.743 -10.407 -33.197 1.00 61.44 442 THR A C 1
ATOM 3504 O O . THR A 1 442 ? 52.477 -10.390 -34.394 1.00 61.44 442 THR A O 1
ATOM 3507 N N . PRO A 1 443 ? 53.620 -11.293 -32.683 1.00 75.06 443 PRO A N 1
ATOM 3508 C CA . PRO A 1 443 ? 54.285 -12.301 -33.510 1.00 75.06 443 PRO A CA 1
ATOM 3509 C C . PRO A 1 443 ? 53.290 -13.287 -34.137 1.00 75.06 443 PRO A C 1
ATOM 3511 O O . PRO A 1 443 ? 52.345 -13.698 -33.463 1.00 75.06 443 PRO A O 1
ATOM 3514 N N . ASP A 1 444 ? 53.555 -13.738 -35.366 1.00 72.19 444 ASP A N 1
ATOM 3515 C CA . ASP A 1 444 ? 52.676 -14.654 -36.116 1.00 72.19 444 ASP A CA 1
ATOM 3516 C C . ASP A 1 444 ? 52.369 -15.960 -35.356 1.00 72.19 444 ASP A C 1
ATOM 3518 O O . ASP A 1 444 ? 51.229 -16.413 -35.334 1.00 72.19 444 ASP A O 1
ATOM 3522 N N . GLU A 1 445 ? 53.343 -16.522 -34.630 1.00 73.31 445 GLU A N 1
ATOM 3523 C CA . GLU A 1 445 ? 53.133 -17.723 -33.798 1.00 73.31 445 GLU A CA 1
ATOM 3524 C C . GLU A 1 445 ? 52.099 -17.488 -32.678 1.00 73.31 445 GLU A C 1
ATOM 3526 O O . GLU A 1 445 ? 51.376 -18.397 -32.273 1.00 73.31 445 GLU A O 1
ATOM 3531 N N . LYS A 1 446 ? 51.989 -16.252 -32.169 1.00 63.94 446 LYS A N 1
ATOM 3532 C CA . LYS A 1 446 ? 50.960 -15.899 -31.181 1.00 63.94 446 LYS A CA 1
ATOM 3533 C C . LYS A 1 446 ? 49.596 -15.690 -31.834 1.00 63.94 446 LYS A C 1
ATOM 3535 O O . LYS A 1 446 ? 48.593 -15.928 -31.173 1.00 63.94 446 LYS A O 1
ATOM 3540 N N . MET A 1 447 ? 49.548 -15.279 -33.102 1.00 62.88 447 MET A N 1
ATOM 3541 C CA . MET A 1 447 ? 48.295 -15.107 -33.846 1.00 62.88 447 MET A CA 1
ATOM 3542 C C . MET A 1 447 ? 47.578 -16.437 -34.072 1.00 62.88 447 MET A C 1
ATOM 3544 O O . MET A 1 447 ? 46.365 -16.502 -33.896 1.00 62.88 447 MET A O 1
ATOM 3548 N N . GLU A 1 448 ? 48.322 -17.496 -34.398 1.00 72.06 448 GLU A N 1
ATOM 3549 C CA . GLU A 1 448 ? 47.767 -18.845 -34.568 1.00 72.06 448 GLU A CA 1
ATOM 3550 C C . GLU A 1 448 ? 47.162 -19.364 -33.256 1.00 72.06 448 GLU A C 1
ATOM 3552 O O . GLU A 1 448 ? 45.999 -19.759 -33.224 1.00 72.06 448 GLU A O 1
ATOM 3557 N N . ARG A 1 449 ? 47.876 -19.208 -32.133 1.00 68.62 449 ARG A N 1
ATOM 3558 C CA . ARG A 1 449 ? 47.355 -19.572 -30.802 1.00 68.62 449 ARG A CA 1
ATOM 3559 C C . ARG A 1 449 ? 46.158 -18.727 -30.362 1.00 68.62 449 ARG A C 1
ATOM 3561 O O . ARG A 1 449 ? 45.259 -19.233 -29.699 1.00 68.62 449 ARG A O 1
ATOM 3568 N N . ILE A 1 450 ? 46.129 -17.438 -30.712 1.00 62.81 450 ILE A N 1
ATOM 3569 C CA . ILE A 1 450 ? 44.968 -16.571 -30.456 1.00 62.81 450 ILE A CA 1
ATOM 3570 C C . ILE A 1 450 ? 43.757 -17.070 -31.251 1.00 62.81 450 ILE A C 1
ATOM 3572 O O . ILE A 1 450 ? 42.660 -17.116 -30.703 1.00 62.81 450 ILE A O 1
ATOM 3576 N N . ALA A 1 451 ? 43.944 -17.471 -32.510 1.00 66.62 451 ALA A N 1
ATOM 3577 C CA . ALA A 1 451 ? 42.868 -18.021 -33.328 1.00 66.62 451 ALA A CA 1
ATOM 3578 C C . ALA A 1 451 ? 42.336 -19.348 -32.759 1.00 66.62 451 ALA A C 1
ATOM 3580 O O . ALA A 1 451 ? 41.125 -19.496 -32.631 1.00 66.62 451 ALA A O 1
ATOM 3581 N N . GLU A 1 452 ? 43.220 -20.262 -32.347 1.00 73.75 452 GLU A N 1
ATOM 3582 C CA . GLU A 1 452 ? 42.842 -21.515 -31.671 1.00 73.75 452 GLU A CA 1
ATOM 3583 C C . GLU A 1 452 ? 42.067 -21.258 -30.370 1.00 73.75 452 GLU A C 1
ATOM 3585 O O . GLU A 1 452 ? 41.064 -21.912 -30.094 1.00 73.75 452 GLU A O 1
ATOM 3590 N N . MET A 1 453 ? 42.489 -20.266 -29.583 1.00 67.25 453 MET A N 1
ATOM 3591 C CA . MET A 1 453 ? 41.801 -19.875 -28.352 1.00 67.25 453 MET A CA 1
ATOM 3592 C C . MET A 1 453 ? 40.406 -19.291 -28.628 1.00 67.25 453 MET A C 1
ATOM 3594 O O . MET A 1 453 ? 39.458 -19.613 -27.916 1.00 67.25 453 MET A O 1
ATOM 3598 N N . ILE A 1 454 ? 40.257 -18.452 -29.660 1.00 65.00 454 ILE A N 1
ATOM 3599 C CA . ILE A 1 454 ? 38.955 -17.900 -30.078 1.00 65.00 454 ILE A CA 1
ATOM 3600 C C . ILE A 1 454 ? 38.020 -19.018 -30.561 1.00 65.00 454 ILE A C 1
ATOM 3602 O O . ILE A 1 454 ? 36.827 -19.004 -30.244 1.00 65.00 454 ILE A O 1
ATOM 3606 N N . ASP A 1 455 ? 38.553 -19.983 -31.311 1.00 70.25 455 ASP A N 1
ATOM 3607 C CA . ASP A 1 455 ? 37.798 -21.148 -31.773 1.00 70.25 455 ASP A CA 1
ATOM 3608 C C . ASP A 1 455 ? 37.315 -21.985 -30.581 1.00 70.25 455 ASP A C 1
ATOM 3610 O O . ASP A 1 455 ? 36.127 -22.289 -30.469 1.00 70.25 455 ASP A O 1
ATOM 3614 N N . TRP A 1 456 ? 38.195 -22.237 -29.605 1.00 76.44 456 TRP A N 1
ATOM 3615 C CA . TRP A 1 456 ? 37.828 -22.934 -28.375 1.00 76.44 456 TRP A CA 1
ATOM 3616 C C . TRP A 1 456 ? 36.778 -22.176 -27.549 1.00 76.44 456 TRP A C 1
ATOM 3618 O O . TRP A 1 456 ? 35.795 -22.779 -27.124 1.00 76.44 456 TRP A O 1
ATOM 3628 N N . PHE A 1 457 ? 36.897 -20.854 -27.381 1.00 66.50 457 PHE A N 1
ATOM 3629 C CA . PHE A 1 457 ? 35.885 -20.033 -26.693 1.00 66.50 457 PHE A CA 1
ATOM 3630 C C . PHE A 1 457 ? 34.513 -20.019 -27.379 1.00 66.50 457 PHE A C 1
ATOM 3632 O O . PHE A 1 457 ? 33.507 -19.683 -26.750 1.00 66.50 457 PHE A O 1
ATOM 3639 N N . SER A 1 458 ? 34.463 -20.386 -28.658 1.00 66.31 458 SER A N 1
ATOM 3640 C CA . SER A 1 458 ? 33.217 -20.521 -29.415 1.00 66.31 458 SER A CA 1
ATOM 3641 C C . SER A 1 458 ? 32.547 -21.889 -29.219 1.00 66.31 458 SER A C 1
ATOM 3643 O O . SER A 1 458 ? 31.408 -22.080 -29.645 1.00 66.31 458 SER A O 1
ATOM 3645 N N . THR A 1 459 ? 33.226 -22.841 -28.570 1.00 73.06 459 THR A N 1
ATOM 3646 C CA . THR A 1 459 ? 32.636 -24.117 -28.139 1.00 73.06 459 THR A CA 1
ATOM 3647 C C . THR A 1 459 ? 31.817 -23.935 -26.863 1.00 73.06 459 THR A C 1
ATOM 3649 O O . THR A 1 459 ? 32.052 -22.999 -26.102 1.00 73.06 459 THR A O 1
ATOM 3652 N N . ARG A 1 460 ? 30.883 -24.854 -26.588 1.00 70.81 460 ARG A N 1
ATOM 3653 C CA . ARG A 1 460 ? 30.106 -24.846 -25.339 1.00 70.81 460 ARG A CA 1
ATOM 3654 C C . ARG A 1 460 ? 30.999 -24.865 -24.097 1.00 70.81 460 ARG A C 1
ATOM 3656 O O . ARG A 1 460 ? 30.786 -24.070 -23.196 1.00 70.81 460 ARG A O 1
ATOM 3663 N N . GLU A 1 461 ? 32.026 -25.711 -24.089 1.00 74.25 461 GLU A N 1
ATOM 3664 C CA . GLU A 1 461 ? 32.982 -25.819 -22.980 1.00 74.25 461 GLU A CA 1
ATOM 3665 C C . GLU A 1 461 ? 33.733 -24.502 -22.742 1.00 74.25 461 GLU A C 1
ATOM 3667 O O . GLU A 1 461 ? 33.772 -24.001 -21.620 1.00 74.25 461 GLU A O 1
ATOM 3672 N N . GLY A 1 462 ? 34.291 -23.905 -23.800 1.00 71.88 462 GLY A N 1
ATOM 3673 C CA . GLY A 1 462 ? 34.995 -22.628 -23.690 1.00 71.88 462 GLY A CA 1
ATOM 3674 C C . GLY A 1 462 ? 34.070 -21.473 -23.300 1.00 71.88 462 GLY A C 1
ATOM 3675 O O . GLY A 1 462 ? 34.476 -20.583 -22.552 1.00 71.88 462 GLY A O 1
ATOM 3676 N N . ASN A 1 463 ? 32.815 -21.501 -23.753 1.00 68.12 463 ASN A N 1
ATOM 3677 C CA . ASN A 1 463 ? 31.800 -20.529 -23.369 1.00 68.12 463 ASN A CA 1
ATOM 3678 C C . ASN A 1 463 ? 31.441 -20.674 -21.885 1.00 68.12 463 ASN A C 1
ATOM 3680 O O . ASN A 1 463 ? 31.530 -19.704 -21.141 1.00 68.12 463 ASN A O 1
ATOM 3684 N N . ASP A 1 464 ? 31.117 -21.884 -21.433 1.00 69.62 464 ASP A N 1
ATOM 3685 C CA . ASP A 1 464 ? 30.791 -22.169 -20.036 1.00 69.62 464 ASP A CA 1
ATOM 3686 C C . ASP A 1 464 ? 31.965 -21.822 -19.107 1.00 69.62 464 ASP A C 1
ATOM 3688 O O . ASP A 1 464 ? 31.757 -21.258 -18.033 1.00 69.62 464 ASP A O 1
ATOM 3692 N N . PHE A 1 465 ? 33.205 -22.060 -19.548 1.00 70.19 465 PHE A N 1
ATOM 3693 C CA . PHE A 1 465 ? 34.404 -21.609 -18.842 1.00 70.19 465 PHE A CA 1
ATOM 3694 C C . PHE A 1 465 ? 34.474 -20.081 -18.715 1.00 70.19 465 PHE A C 1
ATOM 3696 O O . PHE A 1 465 ? 34.767 -19.567 -17.635 1.00 70.19 465 PHE A O 1
ATOM 3703 N N . LEU A 1 466 ? 34.192 -19.341 -19.793 1.00 61.81 466 LEU A N 1
ATOM 3704 C CA . LEU A 1 466 ? 34.170 -17.875 -19.774 1.00 61.81 466 LEU A CA 1
ATOM 3705 C C . LEU A 1 466 ? 33.066 -17.314 -18.867 1.00 61.81 466 LEU A C 1
ATOM 3707 O O . LEU A 1 466 ? 33.302 -16.324 -18.175 1.00 61.81 466 LEU A O 1
ATOM 3711 N N . TRP A 1 467 ? 31.879 -17.925 -18.871 1.00 58.91 467 TRP A N 1
ATOM 3712 C CA . TRP A 1 467 ? 30.721 -17.442 -18.111 1.00 58.91 467 TRP A CA 1
ATOM 3713 C C . TRP A 1 467 ? 30.762 -17.821 -16.639 1.00 58.91 467 TRP A C 1
ATOM 3715 O O . TRP A 1 467 ? 30.401 -17.022 -15.777 1.00 58.91 467 TRP A O 1
ATOM 3725 N N . PHE A 1 468 ? 31.170 -19.051 -16.350 1.00 61.38 468 PHE A N 1
ATOM 3726 C CA . PHE A 1 468 ? 30.967 -19.661 -15.044 1.00 61.38 468 PHE A CA 1
ATOM 3727 C C . PHE A 1 468 ? 32.270 -20.084 -14.377 1.00 61.38 468 PHE A C 1
ATOM 3729 O O . PHE A 1 468 ? 32.246 -20.432 -13.201 1.00 61.38 468 PHE A O 1
ATOM 3736 N N . GLY A 1 469 ? 33.407 -20.023 -15.071 1.00 66.00 469 GLY A N 1
ATOM 3737 C CA . GLY A 1 469 ? 34.687 -20.532 -14.587 1.00 66.00 469 GLY A CA 1
ATOM 3738 C C . GLY A 1 469 ? 34.830 -22.049 -14.779 1.00 66.00 469 GLY A C 1
ATOM 3739 O O . GLY A 1 469 ? 34.088 -22.654 -15.546 1.00 66.00 469 GLY A O 1
ATOM 3740 N N . PRO A 1 470 ? 35.806 -22.695 -14.126 1.00 69.69 470 PRO A N 1
ATOM 3741 C CA . PRO A 1 470 ? 36.038 -24.124 -14.307 1.00 69.69 470 PRO A CA 1
ATOM 3742 C C . PRO A 1 470 ? 34.961 -24.996 -13.637 1.00 69.69 470 PRO A C 1
ATOM 3744 O O . PRO A 1 470 ? 34.731 -24.903 -12.425 1.00 69.69 470 PRO A O 1
ATOM 3747 N N . GLU A 1 471 ? 34.362 -25.904 -14.415 1.00 73.38 471 GLU A N 1
ATOM 3748 C CA . GLU A 1 471 ? 33.486 -26.972 -13.910 1.00 73.38 471 GLU A CA 1
ATOM 3749 C C . GLU A 1 471 ? 34.212 -27.789 -12.821 1.00 73.38 471 GLU A C 1
ATOM 3751 O O . GLU A 1 471 ? 35.421 -28.027 -12.889 1.00 73.38 471 GLU A O 1
ATOM 3756 N N . GLY A 1 472 ? 33.505 -28.179 -11.761 1.00 69.25 472 GLY A N 1
ATOM 3757 C CA . GLY A 1 472 ? 34.092 -28.835 -10.593 1.00 69.25 472 GLY A CA 1
ATOM 3758 C C . GLY A 1 472 ? 34.686 -27.869 -9.564 1.00 69.25 472 GLY A C 1
ATOM 3759 O O . GLY A 1 472 ? 34.921 -28.270 -8.419 1.00 69.25 472 GLY A O 1
ATOM 3760 N N . VAL A 1 473 ? 34.878 -26.592 -9.908 1.00 67.56 473 VAL A N 1
ATOM 3761 C CA . VAL A 1 473 ? 35.414 -25.560 -9.003 1.00 67.56 473 VAL A CA 1
ATOM 3762 C C . VAL A 1 473 ? 34.343 -24.534 -8.651 1.00 67.56 473 VAL A C 1
ATOM 3764 O O . VAL A 1 473 ? 34.095 -24.293 -7.471 1.00 67.56 473 VAL A O 1
ATOM 3767 N N . THR A 1 474 ? 33.689 -23.958 -9.656 1.00 53.91 474 THR A N 1
ATOM 3768 C CA . THR A 1 474 ? 32.694 -22.886 -9.483 1.00 53.91 474 THR A CA 1
ATOM 3769 C C . THR A 1 474 ? 31.257 -23.400 -9.579 1.00 53.91 474 THR A C 1
ATOM 3771 O O . THR A 1 474 ? 30.387 -22.963 -8.820 1.00 53.91 474 THR A O 1
ATOM 3774 N N . TYR A 1 475 ? 31.017 -24.389 -10.438 1.00 66.25 475 TYR A N 1
ATOM 3775 C CA . TYR A 1 475 ? 29.735 -25.074 -10.616 1.00 66.25 475 TYR A CA 1
ATOM 3776 C C . TYR A 1 475 ? 29.947 -26.552 -10.959 1.00 66.25 475 TYR A C 1
ATOM 3778 O O . TYR A 1 475 ? 31.046 -26.946 -11.342 1.00 66.25 475 TYR A O 1
ATOM 3786 N N . ASP A 1 476 ? 28.899 -27.359 -10.818 1.00 74.50 476 ASP A N 1
ATOM 3787 C CA . ASP A 1 476 ? 28.818 -28.723 -11.352 1.00 74.50 476 ASP A CA 1
ATOM 3788 C C . ASP A 1 476 ? 27.589 -28.816 -12.279 1.00 74.50 476 ASP A C 1
ATOM 3790 O O . ASP A 1 476 ? 26.581 -28.151 -12.020 1.00 74.50 476 ASP A O 1
ATOM 3794 N N . ILE A 1 477 ? 27.638 -29.628 -13.342 1.00 72.06 477 ILE A N 1
ATOM 3795 C CA . ILE A 1 477 ? 26.466 -29.891 -14.195 1.00 72.06 477 ILE A CA 1
ATOM 3796 C C . ILE A 1 477 ? 25.727 -31.130 -13.675 1.00 72.06 477 ILE A C 1
ATOM 3798 O O . ILE A 1 477 ? 26.276 -32.231 -13.643 1.00 72.06 477 ILE A O 1
ATOM 3802 N N . ILE A 1 478 ? 24.465 -30.964 -13.275 1.00 71.69 478 ILE A N 1
ATOM 3803 C CA . ILE A 1 478 ? 23.595 -32.046 -12.794 1.00 71.69 478 ILE A CA 1
ATOM 3804 C C . ILE A 1 478 ? 22.301 -32.021 -13.607 1.00 71.69 478 ILE A C 1
ATOM 3806 O O . ILE A 1 478 ? 21.567 -31.042 -13.555 1.00 71.69 478 ILE A O 1
ATOM 3810 N N . ASP A 1 479 ? 22.012 -33.088 -14.357 1.00 65.50 479 ASP A N 1
ATOM 3811 C CA . ASP A 1 479 ? 20.793 -33.224 -15.175 1.00 65.50 479 ASP A CA 1
ATOM 3812 C C . ASP A 1 479 ? 20.535 -32.032 -16.131 1.00 65.50 479 ASP A C 1
ATOM 3814 O O . ASP A 1 479 ? 19.415 -31.534 -16.228 1.00 65.50 479 ASP A O 1
ATOM 3818 N N . ASP A 1 480 ? 21.577 -31.571 -16.837 1.00 61.06 480 ASP A N 1
ATOM 3819 C CA . ASP A 1 480 ? 21.582 -30.373 -17.704 1.00 61.06 480 ASP A CA 1
ATOM 3820 C C . ASP A 1 480 ? 21.372 -29.029 -16.969 1.00 61.06 480 ASP A C 1
ATOM 3822 O O . ASP A 1 480 ? 21.144 -27.996 -17.605 1.00 61.06 480 ASP A O 1
ATOM 3826 N N . TYR A 1 481 ? 21.489 -29.015 -15.638 1.00 55.81 481 TYR A N 1
ATOM 3827 C CA . TYR A 1 481 ? 21.453 -27.802 -14.821 1.00 55.81 481 TYR A CA 1
ATOM 3828 C C . TYR A 1 481 ? 22.826 -27.447 -14.258 1.00 55.81 481 TYR A C 1
ATOM 3830 O O . TYR A 1 481 ? 23.537 -28.297 -13.726 1.00 55.81 481 TYR A O 1
ATOM 3838 N N . TYR A 1 482 ? 23.161 -26.159 -14.315 1.00 63.34 482 TYR A N 1
ATOM 3839 C CA . TYR A 1 482 ? 24.341 -25.595 -13.667 1.00 63.34 482 TYR A CA 1
ATOM 3840 C C . TYR A 1 482 ? 24.022 -25.404 -12.186 1.00 63.34 482 TYR A C 1
ATOM 3842 O O . TYR A 1 482 ? 23.155 -24.609 -11.824 1.00 63.34 482 TYR A O 1
ATOM 3850 N N . VAL A 1 483 ? 24.710 -26.151 -11.326 1.00 63.53 483 VAL A N 1
ATOM 3851 C CA . VAL A 1 483 ? 24.568 -26.065 -9.874 1.00 63.53 483 VAL A CA 1
ATOM 3852 C C . VAL A 1 483 ? 25.805 -25.380 -9.312 1.00 63.53 483 VAL A C 1
ATOM 3854 O O . VAL A 1 483 ? 26.868 -25.984 -9.174 1.00 63.53 483 VAL A O 1
ATOM 3857 N N . PHE A 1 484 ? 25.671 -24.099 -8.975 1.00 63.25 484 PHE A N 1
ATOM 3858 C CA . PHE A 1 484 ? 26.777 -23.307 -8.433 1.00 63.25 484 PHE A CA 1
ATOM 3859 C C . PHE A 1 484 ? 27.131 -23.744 -7.007 1.00 63.25 484 PHE A C 1
ATOM 3861 O O . PHE A 1 484 ? 26.259 -24.150 -6.228 1.00 63.25 484 PHE A O 1
ATOM 3868 N N . LYS A 1 485 ? 28.412 -23.666 -6.633 1.00 66.25 485 LYS A N 1
ATOM 3869 C CA . LYS A 1 485 ? 28.865 -23.990 -5.264 1.00 66.25 485 LYS A CA 1
ATOM 3870 C C . LYS A 1 485 ? 28.572 -22.829 -4.312 1.00 66.25 485 LYS A C 1
ATOM 3872 O O . LYS A 1 485 ? 28.402 -21.699 -4.744 1.00 66.25 485 LYS A O 1
ATOM 3877 N N . GLU A 1 486 ? 28.500 -23.098 -3.010 1.00 55.75 486 GLU A N 1
ATOM 3878 C CA . GLU A 1 486 ? 27.954 -22.186 -1.982 1.00 55.75 486 GLU A CA 1
ATOM 3879 C C . GLU A 1 486 ? 28.607 -20.784 -1.930 1.00 55.75 486 GLU A C 1
ATOM 3881 O O . GLU A 1 486 ? 27.944 -19.826 -1.551 1.00 55.75 486 GLU A O 1
ATOM 3886 N N . GLY A 1 487 ? 29.860 -20.630 -2.382 1.00 55.66 487 GLY A N 1
ATOM 3887 C CA . GLY A 1 487 ? 30.547 -19.330 -2.504 1.00 55.66 487 GLY A CA 1
ATOM 3888 C C . GLY A 1 487 ? 30.346 -18.589 -3.836 1.00 55.66 487 GLY A C 1
ATOM 3889 O O . GLY A 1 487 ? 30.763 -17.442 -3.958 1.00 55.66 487 GLY A O 1
ATOM 3890 N N . TYR A 1 488 ? 29.717 -19.236 -4.818 1.00 52.22 488 TYR A N 1
ATOM 3891 C CA . TYR A 1 488 ? 29.499 -18.738 -6.180 1.00 52.22 488 TYR A CA 1
ATOM 3892 C C . TYR A 1 488 ? 28.006 -18.613 -6.533 1.00 52.22 488 TYR A C 1
ATOM 3894 O O . TYR A 1 488 ? 27.681 -18.341 -7.683 1.00 52.22 488 TYR A O 1
ATOM 3902 N N . ARG A 1 489 ? 27.090 -18.810 -5.572 1.00 50.78 489 ARG A N 1
ATOM 3903 C CA . ARG A 1 489 ? 25.630 -18.668 -5.748 1.00 50.78 489 ARG A CA 1
ATOM 3904 C C . ARG A 1 489 ? 25.165 -17.234 -5.530 1.00 50.78 489 ARG A C 1
ATOM 3906 O O . ARG A 1 489 ? 25.603 -16.603 -4.571 1.00 50.78 489 ARG A O 1
ATOM 3913 N N . ASP A 1 490 ? 24.208 -16.764 -6.327 1.00 48.53 490 ASP A N 1
ATOM 3914 C CA . ASP A 1 490 ? 23.506 -15.512 -6.024 1.00 48.53 490 ASP A CA 1
ATOM 3915 C C . ASP A 1 490 ? 22.724 -15.637 -4.690 1.00 48.53 490 ASP A C 1
ATOM 3917 O O . ASP A 1 490 ? 21.857 -16.508 -4.560 1.00 48.53 490 ASP A O 1
ATOM 3921 N N . PRO A 1 491 ? 22.973 -14.773 -3.682 1.00 41.06 491 PRO A N 1
ATOM 3922 C CA . PRO A 1 491 ? 22.261 -14.792 -2.400 1.00 41.06 491 PRO A CA 1
ATOM 3923 C C . PRO A 1 491 ? 20.746 -14.550 -2.494 1.00 41.06 491 PRO A C 1
ATOM 3925 O O . PRO A 1 491 ? 20.031 -14.777 -1.515 1.00 41.06 491 PRO A O 1
ATOM 3928 N N . LYS A 1 492 ? 20.257 -14.021 -3.621 1.00 36.97 492 LYS A N 1
ATOM 3929 C CA . LYS A 1 492 ? 18.849 -13.675 -3.848 1.00 36.97 492 LYS A CA 1
ATOM 3930 C C . LYS A 1 492 ? 18.096 -14.702 -4.691 1.00 36.97 492 LYS A C 1
ATOM 3932 O O . LYS A 1 492 ? 16.876 -14.577 -4.798 1.00 36.97 492 LYS A O 1
ATOM 3937 N N . ASP A 1 493 ? 18.775 -15.715 -5.227 1.00 41.38 493 ASP A N 1
ATOM 3938 C CA . ASP A 1 493 ? 18.148 -16.807 -5.969 1.00 41.38 493 ASP A CA 1
ATOM 3939 C C . ASP A 1 493 ? 18.006 -18.066 -5.094 1.00 41.38 493 ASP A C 1
ATOM 3941 O O . ASP A 1 493 ? 18.961 -18.824 -4.905 1.00 41.38 493 ASP A O 1
ATOM 3945 N N . PRO A 1 494 ? 16.800 -18.344 -4.565 1.00 37.75 494 PRO A N 1
ATOM 3946 C CA . PRO A 1 494 ? 16.550 -19.524 -3.745 1.00 37.75 494 PRO A CA 1
ATOM 3947 C C . PRO A 1 494 ? 16.585 -20.841 -4.539 1.00 37.75 494 PRO A C 1
ATOM 3949 O O . PRO A 1 494 ? 16.501 -21.905 -3.924 1.00 37.75 494 PRO A O 1
ATOM 3952 N N . THR A 1 495 ? 16.678 -20.794 -5.873 1.00 41.25 495 THR A N 1
ATOM 3953 C CA . THR A 1 495 ? 16.755 -21.981 -6.736 1.00 41.25 495 THR A CA 1
ATOM 3954 C C . THR A 1 495 ? 18.201 -22.413 -7.006 1.00 41.25 495 THR A C 1
ATOM 3956 O O . THR A 1 495 ? 18.444 -23.599 -7.215 1.00 41.25 495 THR A O 1
ATOM 3959 N N . GLY A 1 496 ? 19.176 -21.499 -6.909 1.00 38.19 496 GLY A N 1
ATOM 3960 C CA . GLY A 1 496 ? 20.605 -21.793 -7.084 1.00 38.19 496 GLY A CA 1
ATOM 3961 C C . GLY A 1 496 ? 21.064 -21.910 -8.542 1.00 38.19 496 GLY A C 1
ATOM 3962 O O . GLY A 1 496 ? 22.103 -22.521 -8.791 1.00 38.19 496 GLY A O 1
ATOM 3963 N N . HIS A 1 497 ? 20.302 -21.340 -9.479 1.00 40.47 497 HIS A N 1
ATOM 3964 C CA . HIS A 1 497 ? 20.563 -21.377 -10.922 1.00 40.47 497 HIS A CA 1
ATOM 3965 C C . HIS A 1 497 ? 21.332 -20.139 -11.424 1.00 40.47 497 HIS A C 1
ATOM 3967 O O . HIS A 1 497 ? 21.694 -20.082 -12.597 1.00 40.47 497 HIS A O 1
ATOM 3973 N N . THR A 1 498 ? 21.610 -19.162 -10.554 1.00 40.97 498 THR A N 1
ATOM 3974 C CA . THR A 1 498 ? 22.345 -17.924 -10.876 1.00 40.97 498 THR A CA 1
ATOM 3975 C C . THR A 1 498 ? 23.654 -17.779 -10.087 1.00 40.97 498 THR A C 1
ATOM 3977 O O . THR A 1 498 ? 23.784 -18.238 -8.947 1.00 40.97 498 THR A O 1
ATOM 3980 N N . ALA A 1 499 ? 24.648 -17.147 -10.724 1.00 41.66 499 ALA A N 1
ATOM 3981 C CA . ALA A 1 499 ? 26.046 -17.121 -10.287 1.00 41.66 499 ALA A CA 1
ATOM 3982 C C . ALA A 1 499 ? 26.519 -15.747 -9.773 1.00 41.66 499 ALA A C 1
ATOM 3984 O O . ALA A 1 499 ? 26.186 -14.710 -10.343 1.00 41.66 499 ALA A O 1
ATOM 3985 N N . LEU A 1 500 ? 27.402 -15.749 -8.768 1.00 37.59 500 LEU A N 1
ATOM 3986 C CA . LEU A 1 500 ? 28.270 -14.622 -8.397 1.00 37.59 500 LEU A CA 1
ATOM 3987 C C . LEU A 1 500 ? 29.488 -14.588 -9.342 1.00 37.59 500 LEU A C 1
ATOM 3989 O O . LEU A 1 500 ? 30.367 -15.444 -9.252 1.00 37.59 500 LEU A O 1
ATOM 3993 N N . MET A 1 501 ? 29.568 -13.599 -10.237 1.00 44.97 501 MET A N 1
ATOM 3994 C CA . MET A 1 501 ? 30.655 -13.489 -11.226 1.00 44.97 501 MET A CA 1
ATOM 3995 C C . MET A 1 501 ? 31.737 -12.487 -10.793 1.00 44.97 501 MET A C 1
ATOM 3997 O O . MET A 1 501 ? 31.562 -11.295 -11.016 1.00 44.97 501 MET A O 1
ATOM 4001 N N . TRP A 1 502 ? 32.869 -12.931 -10.229 1.00 32.44 502 TRP A N 1
ATOM 4002 C CA . TRP A 1 502 ? 34.061 -12.081 -10.015 1.00 32.44 502 TRP A CA 1
ATOM 4003 C C . TRP A 1 502 ? 35.365 -12.907 -10.065 1.00 32.44 502 TRP A C 1
ATOM 4005 O O . TRP A 1 502 ? 35.682 -13.602 -9.104 1.00 32.44 502 TRP A O 1
ATOM 4015 N N . ALA A 1 503 ? 36.147 -12.807 -11.152 1.00 30.33 503 ALA A N 1
ATOM 4016 C CA . ALA A 1 503 ? 37.591 -13.101 -11.149 1.00 30.33 503 ALA A CA 1
ATOM 4017 C C . ALA A 1 503 ? 38.307 -12.547 -12.408 1.00 30.33 503 ALA A C 1
ATOM 4019 O O . ALA A 1 503 ? 37.999 -12.983 -13.518 1.00 30.33 503 ALA A O 1
ATOM 4020 N N . PRO A 1 504 ? 39.294 -11.638 -12.282 1.00 32.00 504 PRO A N 1
ATOM 4021 C CA . PRO A 1 504 ? 40.267 -11.384 -13.343 1.00 32.00 504 PRO A CA 1
ATOM 4022 C C . PRO A 1 504 ? 41.379 -12.449 -13.322 1.00 32.00 504 PRO A C 1
ATOM 4024 O O . PRO A 1 504 ? 42.003 -12.682 -12.287 1.00 32.00 504 PRO A O 1
ATOM 4027 N N . PHE A 1 505 ? 41.668 -13.065 -14.472 1.00 31.38 505 PHE A N 1
ATOM 4028 C CA . PHE A 1 505 ? 42.893 -13.849 -14.667 1.00 31.38 505 PHE A CA 1
ATOM 4029 C C . PHE A 1 505 ? 44.063 -12.887 -14.931 1.00 31.38 505 PHE A C 1
ATOM 4031 O O . PHE A 1 505 ? 44.083 -12.197 -15.949 1.00 31.38 505 PHE A O 1
ATOM 4038 N N . GLN A 1 506 ? 45.038 -12.829 -14.019 1.00 25.84 506 GLN A N 1
ATOM 4039 C CA . GLN A 1 506 ? 46.331 -12.176 -14.249 1.00 25.84 506 GLN A CA 1
ATOM 4040 C C . GLN A 1 506 ? 47.426 -13.238 -14.369 1.00 25.84 506 GLN A C 1
ATOM 4042 O O . GLN A 1 506 ? 47.767 -13.889 -13.385 1.00 25.84 506 GLN A O 1
ATOM 4047 N N . GLU A 1 507 ? 48.011 -13.360 -15.559 1.00 26.23 507 GLU A N 1
ATOM 4048 C CA . GLU A 1 507 ? 49.313 -13.998 -15.769 1.00 26.23 507 GLU A CA 1
ATOM 4049 C C . GLU A 1 507 ? 50.258 -12.969 -16.408 1.00 26.23 507 GLU A C 1
ATOM 4051 O O . GLU A 1 507 ? 49.840 -12.141 -17.222 1.00 26.23 507 GLU A O 1
ATOM 4056 N N . GLU A 1 508 ? 51.533 -12.963 -16.009 1.00 24.75 508 GLU A N 1
ATOM 4057 C CA . GLU A 1 508 ? 52.502 -11.961 -16.467 1.00 24.75 508 GLU A CA 1
ATOM 4058 C C . GLU A 1 508 ? 52.615 -11.940 -18.004 1.00 24.75 508 GLU A C 1
ATOM 4060 O O . GLU A 1 508 ? 53.067 -12.892 -18.635 1.00 24.75 508 GLU A O 1
ATOM 4065 N N . GLY A 1 509 ? 52.223 -10.816 -18.617 1.00 30.31 509 GLY A N 1
ATOM 4066 C CA . GLY A 1 509 ? 52.311 -10.591 -20.065 1.00 30.31 509 GLY A CA 1
ATOM 4067 C C . GLY A 1 509 ? 51.031 -10.869 -20.862 1.00 30.31 509 GLY A C 1
ATOM 4068 O O . GLY A 1 509 ? 51.045 -10.690 -22.081 1.00 30.31 509 GLY A O 1
ATOM 4069 N N . PHE A 1 510 ? 49.933 -11.247 -20.201 1.00 27.59 510 PHE A N 1
ATOM 4070 C CA . PHE A 1 510 ? 48.619 -11.454 -20.811 1.00 27.59 510 PHE A CA 1
ATOM 4071 C C . PHE A 1 510 ? 47.557 -10.693 -20.007 1.00 27.59 510 PHE A C 1
ATOM 4073 O O . PHE A 1 510 ? 47.486 -10.818 -18.787 1.00 27.59 510 PHE A O 1
ATOM 4080 N N . LEU A 1 511 ? 46.754 -9.859 -20.670 1.00 26.33 511 LEU A N 1
ATOM 4081 C CA . LEU A 1 511 ? 45.737 -9.044 -20.002 1.00 26.33 511 LEU A CA 1
ATOM 4082 C C . LEU A 1 511 ? 44.396 -9.292 -20.689 1.00 26.33 511 LEU A C 1
ATOM 4084 O O . LEU A 1 511 ? 44.081 -8.659 -21.695 1.00 26.33 511 LEU A O 1
ATOM 4088 N N . ILE A 1 512 ? 43.625 -10.246 -20.161 1.00 32.72 512 ILE A N 1
ATOM 4089 C CA . ILE A 1 512 ? 42.207 -10.374 -20.501 1.00 32.72 512 ILE A CA 1
ATOM 4090 C C . ILE A 1 512 ? 41.472 -9.368 -19.617 1.00 32.72 512 ILE A C 1
ATOM 4092 O O . ILE A 1 512 ? 41.302 -9.586 -18.419 1.00 32.72 512 ILE A O 1
ATOM 4096 N N . ASN A 1 513 ? 41.069 -8.237 -20.193 1.00 29.56 513 ASN A N 1
ATOM 4097 C CA . ASN A 1 513 ? 40.148 -7.335 -19.513 1.00 29.56 513 ASN A CA 1
ATOM 4098 C C . ASN A 1 513 ? 38.744 -7.926 -19.618 1.00 29.56 513 ASN A C 1
ATOM 4100 O O . ASN A 1 513 ? 38.139 -7.915 -20.690 1.00 29.56 513 ASN A O 1
ATOM 4104 N N . THR A 1 514 ? 38.240 -8.435 -18.503 1.00 30.91 514 THR A N 1
ATOM 4105 C CA . THR A 1 514 ? 36.853 -8.856 -18.345 1.00 30.91 514 THR A CA 1
ATOM 4106 C C . THR A 1 514 ? 36.104 -7.781 -17.576 1.00 30.91 514 THR A C 1
ATOM 4108 O O . THR A 1 514 ? 36.416 -7.476 -16.426 1.00 30.91 514 THR A O 1
ATOM 4111 N N . ILE A 1 515 ? 35.126 -7.162 -18.237 1.00 29.50 515 ILE A N 1
ATOM 4112 C CA . ILE A 1 515 ? 34.171 -6.255 -17.599 1.00 29.50 515 ILE A CA 1
ATOM 4113 C C . ILE A 1 515 ? 32.816 -6.948 -17.693 1.00 29.50 515 ILE A C 1
ATOM 4115 O O . ILE A 1 515 ? 32.253 -7.078 -18.781 1.00 29.50 515 ILE A O 1
ATOM 4119 N N . ALA A 1 516 ? 32.330 -7.438 -16.556 1.00 31.36 516 ALA A N 1
ATOM 4120 C CA . ALA A 1 516 ? 30.987 -7.982 -16.437 1.00 31.36 516 ALA A CA 1
ATOM 4121 C C . ALA A 1 516 ? 30.024 -6.854 -16.050 1.00 31.36 516 ALA A C 1
ATOM 4123 O O . ALA A 1 516 ? 30.268 -6.133 -15.081 1.00 31.36 516 ALA A O 1
ATOM 4124 N N . TYR A 1 517 ? 28.924 -6.736 -16.789 1.00 26.92 517 TYR A N 1
ATOM 4125 C CA . TYR A 1 517 ? 27.748 -5.987 -16.361 1.00 26.92 517 TYR A CA 1
ATOM 4126 C C . TYR A 1 517 ? 26.660 -7.021 -16.057 1.00 26.92 517 TYR A C 1
ATOM 4128 O O . TYR A 1 517 ? 26.013 -7.555 -16.954 1.00 26.92 517 TYR A O 1
ATOM 4136 N N . SER A 1 518 ? 26.489 -7.383 -14.789 1.00 26.53 518 SER A N 1
ATOM 4137 C CA . SER A 1 518 ? 25.276 -8.076 -14.359 1.00 26.53 518 SER A CA 1
ATOM 4138 C C . SER A 1 518 ? 24.256 -7.021 -13.949 1.00 26.53 518 SER A C 1
ATOM 4140 O O . SER A 1 518 ? 24.542 -6.214 -13.066 1.00 26.53 518 SER A O 1
ATOM 4142 N N . ASN A 1 519 ? 23.049 -7.064 -14.517 1.00 24.23 519 ASN A N 1
ATOM 4143 C CA . ASN A 1 519 ? 21.940 -6.158 -14.173 1.00 24.23 519 ASN A CA 1
ATOM 4144 C C . ASN A 1 519 ? 21.326 -6.413 -12.780 1.00 24.23 519 ASN A C 1
ATOM 4146 O O . ASN A 1 519 ? 20.188 -6.053 -12.502 1.00 24.23 519 ASN A O 1
ATOM 4150 N N . TYR A 1 520 ? 22.113 -6.975 -11.863 1.00 23.19 520 TYR A N 1
ATOM 4151 C CA . TYR A 1 520 ? 21.850 -6.997 -10.434 1.00 23.19 520 TYR A CA 1
ATOM 4152 C C . TYR A 1 520 ? 23.165 -6.721 -9.695 1.00 23.19 520 TYR A C 1
ATOM 4154 O O . TYR A 1 520 ? 24.073 -7.549 -9.673 1.00 23.19 520 TYR A O 1
ATOM 4162 N N . ILE A 1 521 ? 23.279 -5.536 -9.089 1.00 23.91 521 ILE A N 1
ATOM 4163 C CA . ILE A 1 521 ? 24.365 -5.202 -8.160 1.00 23.91 521 ILE A CA 1
ATOM 4164 C C . ILE A 1 521 ? 23.965 -5.671 -6.754 1.00 23.91 521 ILE A C 1
ATOM 4166 O O . ILE A 1 521 ? 22.891 -5.332 -6.247 1.00 23.91 521 ILE A O 1
ATOM 4170 N N . VAL A 1 522 ? 24.863 -6.385 -6.071 1.00 22.22 522 VAL A N 1
ATOM 4171 C CA . VAL A 1 522 ? 24.868 -6.493 -4.605 1.00 22.22 522 VAL A CA 1
ATOM 4172 C C . VAL A 1 522 ? 26.210 -5.965 -4.101 1.00 22.22 522 VAL A C 1
ATOM 4174 O O . VAL A 1 522 ? 27.259 -6.533 -4.381 1.00 22.22 522 VAL A O 1
ATOM 4177 N N . TYR A 1 523 ? 26.178 -4.855 -3.363 1.00 21.91 523 TYR A N 1
ATOM 4178 C CA . TYR A 1 523 ? 27.354 -4.294 -2.698 1.00 21.91 523 TYR A CA 1
ATOM 4179 C C . TYR A 1 523 ? 27.740 -5.108 -1.459 1.00 21.91 523 TYR A C 1
ATOM 4181 O O . TYR A 1 523 ? 26.894 -5.338 -0.597 1.00 21.91 523 TYR A O 1
ATOM 4189 N N . SER A 1 524 ? 29.035 -5.410 -1.321 1.00 21.75 524 SER A N 1
ATOM 4190 C CA . SER A 1 524 ? 29.809 -5.268 -0.074 1.00 21.75 524 SER A CA 1
ATOM 4191 C C . SER A 1 524 ? 31.261 -5.715 -0.296 1.00 21.75 524 SER A C 1
ATOM 4193 O O . SER A 1 524 ? 31.500 -6.903 -0.477 1.00 21.75 524 SER A O 1
ATOM 4195 N N . GLN A 1 525 ? 32.215 -4.770 -0.284 1.00 24.05 525 GLN A N 1
ATOM 4196 C CA . GLN A 1 525 ? 33.454 -4.816 0.521 1.00 24.05 525 GLN A CA 1
ATOM 4197 C C . GLN A 1 525 ? 34.435 -3.704 0.102 1.00 24.05 525 GLN A C 1
ATOM 4199 O O . GLN A 1 525 ? 35.361 -3.902 -0.677 1.00 24.05 525 GLN A O 1
ATOM 4204 N N . THR A 1 526 ? 34.282 -2.526 0.704 1.00 24.52 526 THR A N 1
ATOM 4205 C CA . THR A 1 526 ? 35.398 -1.601 0.948 1.00 24.52 526 THR A CA 1
ATOM 4206 C C . THR A 1 526 ? 35.749 -1.635 2.435 1.00 24.52 526 THR A C 1
ATOM 4208 O O . THR A 1 526 ? 35.451 -0.715 3.183 1.00 24.52 526 THR A O 1
ATOM 4211 N N . GLU A 1 527 ? 36.405 -2.720 2.854 1.00 25.88 527 GLU A N 1
ATOM 4212 C CA . GLU A 1 527 ? 37.296 -2.743 4.030 1.00 25.88 527 GLU A CA 1
ATOM 4213 C C . GLU A 1 527 ? 38.667 -3.386 3.725 1.00 25.88 527 GLU A C 1
ATOM 4215 O O . GLU A 1 527 ? 39.452 -3.662 4.628 1.00 25.88 527 GLU A O 1
ATOM 4220 N N . LEU A 1 528 ? 39.029 -3.554 2.447 1.00 25.70 528 LEU A N 1
ATOM 4221 C CA . LEU A 1 528 ? 40.401 -3.874 2.046 1.00 25.70 528 LEU A CA 1
ATOM 4222 C C . LEU A 1 528 ? 40.924 -2.767 1.132 1.00 25.70 528 LEU A C 1
ATOM 4224 O O . LEU A 1 528 ? 40.461 -2.570 0.012 1.00 25.70 528 LEU A O 1
ATOM 4228 N N . GLY A 1 529 ? 41.859 -1.988 1.673 1.00 28.66 529 GLY A N 1
ATOM 4229 C CA . GLY A 1 529 ? 42.443 -0.828 1.023 1.00 28.66 529 GLY A CA 1
ATOM 4230 C C . GLY A 1 529 ? 43.206 -1.179 -0.249 1.00 28.66 529 GLY A C 1
ATOM 4231 O O . GLY A 1 529 ? 44.345 -1.629 -0.186 1.00 28.66 529 GLY A O 1
ATOM 4232 N N . TYR A 1 530 ? 42.621 -0.835 -1.392 1.00 23.64 530 TYR A N 1
ATOM 4233 C CA . TYR A 1 530 ? 43.360 -0.467 -2.592 1.00 23.64 530 TYR A CA 1
ATOM 4234 C C . TYR A 1 530 ? 42.829 0.885 -3.079 1.00 23.64 530 TYR A C 1
ATOM 4236 O O . TYR A 1 530 ? 41.632 1.075 -3.275 1.00 23.64 530 TYR A O 1
ATOM 4244 N N . GLY A 1 531 ? 43.734 1.864 -3.155 1.00 23.75 531 GLY A N 1
ATOM 4245 C CA . GLY A 1 531 ? 43.433 3.241 -3.546 1.00 23.75 531 GLY A CA 1
ATOM 4246 C C . GLY A 1 531 ? 43.021 3.385 -5.019 1.00 23.75 531 GLY A C 1
ATOM 4247 O O . GLY A 1 531 ? 43.028 2.411 -5.770 1.00 23.75 531 GLY A O 1
ATOM 4248 N N . PRO A 1 532 ? 42.682 4.610 -5.460 1.00 25.86 532 PRO A N 1
ATOM 4249 C CA . PRO A 1 532 ? 42.167 4.859 -6.801 1.00 25.86 532 PRO A CA 1
ATOM 4250 C C . PRO A 1 532 ? 43.212 4.490 -7.859 1.00 25.86 532 PRO A C 1
ATOM 4252 O O . PRO A 1 532 ? 44.339 4.996 -7.828 1.00 25.86 532 PRO A O 1
ATOM 4255 N N . ALA A 1 533 ? 42.832 3.649 -8.823 1.00 24.39 533 ALA A N 1
ATOM 4256 C CA . ALA A 1 533 ? 43.629 3.435 -10.022 1.00 24.39 533 ALA A CA 1
ATOM 4257 C C . ALA A 1 533 ? 43.733 4.768 -10.782 1.00 24.39 533 ALA A C 1
ATOM 4259 O O . ALA A 1 533 ? 42.763 5.278 -11.343 1.00 24.39 533 ALA A O 1
ATOM 4260 N N . LYS A 1 534 ? 44.922 5.376 -10.742 1.00 23.05 534 LYS A N 1
ATOM 4261 C CA . LYS A 1 534 ? 45.277 6.529 -11.573 1.00 23.05 534 LYS A CA 1
ATOM 4262 C C . LYS A 1 534 ? 45.267 6.137 -13.062 1.00 23.05 534 LYS A C 1
ATOM 4264 O O . LYS A 1 534 ? 45.553 4.989 -13.393 1.00 23.05 534 LYS A O 1
ATOM 4269 N N . PRO A 1 535 ? 44.998 7.099 -13.960 1.00 32.94 535 PRO A N 1
ATOM 4270 C CA . PRO A 1 535 ? 44.767 6.850 -15.376 1.00 32.94 535 PRO A CA 1
ATOM 4271 C C . PRO A 1 535 ? 46.076 6.518 -16.099 1.00 32.94 535 PRO A C 1
ATOM 4273 O O . PRO A 1 535 ? 47.028 7.298 -16.059 1.00 32.94 535 PRO A O 1
ATOM 4276 N N . MET A 1 536 ? 46.109 5.398 -16.817 1.00 21.66 536 MET A N 1
ATOM 4277 C CA . MET A 1 536 ? 47.145 5.110 -17.809 1.00 21.66 536 MET A CA 1
ATOM 4278 C C . MET A 1 536 ? 46.529 4.419 -19.022 1.00 21.66 536 MET A C 1
ATOM 4280 O O . MET A 1 536 ? 46.403 3.206 -19.057 1.00 21.66 536 MET A O 1
ATOM 4284 N N . ALA A 1 537 ? 46.155 5.209 -20.021 1.00 23.28 537 ALA A N 1
ATOM 4285 C CA . ALA A 1 537 ? 46.792 5.175 -21.337 1.00 23.28 537 ALA A CA 1
ATOM 4286 C C . ALA A 1 537 ? 46.019 6.108 -22.271 1.00 23.28 537 ALA A C 1
ATOM 4288 O O . ALA A 1 537 ? 44.814 5.980 -22.471 1.00 23.28 537 ALA A O 1
ATOM 4289 N N . LYS A 1 538 ? 46.742 7.090 -22.809 1.00 23.50 538 LYS A N 1
ATOM 4290 C CA . LYS A 1 538 ? 46.282 7.941 -23.899 1.00 23.50 538 LYS A CA 1
ATOM 4291 C C . LYS A 1 538 ? 45.908 7.072 -25.097 1.00 23.50 538 LYS A C 1
ATOM 4293 O O . LYS A 1 538 ? 46.648 6.154 -25.437 1.00 23.50 538 LYS A O 1
ATOM 4298 N N . SER A 1 539 ? 44.815 7.466 -25.739 1.00 26.75 539 SER A N 1
ATOM 4299 C CA . SER A 1 539 ? 44.511 7.267 -27.155 1.00 26.75 539 SER A CA 1
ATOM 4300 C C . SER A 1 539 ? 45.732 6.918 -28.013 1.00 26.75 539 SER A C 1
ATOM 4302 O O . SER A 1 539 ? 46.652 7.735 -28.132 1.00 26.75 539 SER A O 1
ATOM 4304 N N . VAL A 1 540 ? 45.687 5.772 -28.682 1.00 23.34 540 VAL A N 1
ATOM 4305 C CA . VAL A 1 540 ? 46.377 5.561 -29.956 1.00 23.34 540 VAL A CA 1
ATOM 4306 C C . VAL A 1 540 ? 45.394 4.824 -30.866 1.00 23.34 540 VAL A C 1
ATOM 4308 O O . VAL A 1 540 ? 44.721 3.907 -30.405 1.00 23.34 540 VAL A O 1
ATOM 4311 N N . HIS A 1 541 ? 45.270 5.361 -32.081 1.00 26.05 541 HIS A N 1
ATOM 4312 C CA . HIS A 1 541 ? 44.333 5.030 -33.156 1.00 26.05 541 HIS A CA 1
ATOM 4313 C C . HIS A 1 541 ? 44.233 3.556 -33.528 1.00 26.05 541 HIS A C 1
ATOM 4315 O O . HIS A 1 541 ? 45.282 2.876 -33.485 1.00 26.05 541 HIS A O 1
#

Sequence (541 aa):
MVKDTSLSSKILDIFVYTSLLIILAITLLPILNVMSISLSSSKAVFYNQVTFYPVGLNFEAYKNIFGGKTVPRAFLNSTIYSVTGTVISVMLNASIAYPMSKKDLPLKKLYWAILIIPMYISGGMIPSFILIRSLGLYDTMWALILPGAIGTGTIIVMRTFFMGLPDELEEAATIDGAGHMTIFLRIILPLSKPILATMGLFAFVGHWNNYFGPLIYIQTQSKNPIQVILQQIIMQEQFAQDLMKQGIAGADLLETISGSGSEYDSVVWVYKKSVFDSLGLEPPKTVDEMYETLMKIKQEKVKDLIFSHRYNVLLSLFIAFGTTSGSWVNPITNKFEFGVETPEFREALKFARKLYKSGLLAQDFPTWTQTQFDTAVGKNQIVYAYAYANSPDGWEKLEAETDPNSDWEMSPYYLKADENKPAVFIKEQPWFSWGIAITDKTPDEKMERIAEMIDWFSTREGNDFLWFGPEGVTYDIIDDYYVFKEGYRDPKDPTGHTALMWAPFQEEGFLINTIAYSNYIVYSQTELGYGPAKPMAKSVH

pLDDT: mean 72.09, std 22.26, range [21.66, 98.12]